Protein AF-A0A0D0DLF1-F1 (afdb_monomer)

Solvent-accessible surface area (backbone atoms only — not comparable to full-atom values): 34710 Å² total; per-residue (Å²): 144,87,89,85,83,92,74,87,79,73,94,69,72,67,70,66,55,48,54,55,50,29,53,51,52,50,50,47,41,53,50,41,43,56,55,48,52,64,47,48,64,56,49,53,54,52,52,54,56,70,69,50,72,93,59,96,64,71,81,65,62,72,73,65,78,79,60,81,87,71,82,76,78,81,78,76,79,68,80,73,78,71,94,74,78,97,72,96,74,80,89,72,84,72,80,67,61,69,47,78,49,75,43,64,40,100,82,74,46,78,69,45,76,49,76,48,78,54,84,85,81,81,78,89,64,88,74,79,79,75,67,89,78,79,94,73,84,89,73,95,64,74,66,59,70,76,82,80,70,55,52,39,77,68,73,74,62,78,87,41,92,85,56,63,59,69,69,58,51,72,80,36,84,45,50,54,82,75,54,94,77,65,73,64,54,59,57,36,49,52,52,26,54,49,48,41,31,77,75,67,69,44,50,74,63,63,54,54,72,41,70,67,63,96,65,59,48,62,57,53,91,100,38,85,7,48,37,44,53,59,69,78,47,86,76,87,81,55,99,83,65,79,77,56,92,85,65,76,65,76,49,59,91,74,59,55,92,68,36,50,62,54,46,48,50,63,51,42,37,39,37,35,87,50,88,92,65,67,33,69,71,35,50,60,59,80,63,73,39,68,78,74,76,64,51,75,59,88,60,57,68,68,67,42,54,70,70,61,85,68,70,85,50,89,60,15,60,85,67,46,67,87,65,96,65,80,77,90,67,54,75,52,57,51,51,43,43,52,54,54,37,33,75,47,50,69,58,39,42,67,60,47,12,69,75,64,75,46,58,23,38,53,44,42,50,51,42,52,72,76,59,58,85,62,91,83,77,83,66,89,70,83,74,81,62,88,73,73,78,86,66,75,54,66,81,42,68,85,79,38,67,91,72,74,63,38,79,65,71,77,66,78,32,76,87,48,66,25,57,32,43,75,66,19,35,62,42,55,87,81,24,67,55,65,92,81,40,88,48,40,76,74,56,36,88,47,49,42,90,84,36,88,62,15,52,83,47,62,90,24,60,27,50,60,61,75,40,64,50,44,48,88,53,12,69,52,22,28,44,70,45,87,83,56,31,16,63,36,39,31,68,93,65,69,60,52,53,56,69,42,81,44,84,45,101,87,37,74,40,81,42,74,72,57,95,81,54,75,73,38,69,40,42,77,43,71,48,85,48,104,54,49,82,44,75,45,73,44,52,44,70,83,128

Structure (mmCIF, N/CA/C/O backbone):
data_AF-A0A0D0DLF1-F1
#
_entry.id   AF-A0A0D0DLF1-F1
#
loop_
_atom_site.group_PDB
_atom_site.id
_atom_site.type_symbol
_atom_site.label_atom_id
_atom_site.label_alt_id
_atom_site.label_comp_id
_atom_site.label_asym_id
_atom_site.label_entity_id
_atom_site.label_seq_id
_atom_site.pdbx_PDB_ins_code
_atom_site.Cartn_x
_atom_site.Cartn_y
_atom_site.Cartn_z
_atom_site.occupancy
_atom_site.B_iso_or_equiv
_atom_site.auth_seq_id
_atom_site.auth_comp_id
_atom_site.auth_asym_id
_atom_site.auth_atom_id
_atom_site.pdbx_PDB_model_num
ATOM 1 N N . MET A 1 1 ? 32.490 11.382 14.554 1.00 34.09 1 MET A N 1
ATOM 2 C CA . MET A 1 1 ? 33.352 12.321 15.303 1.00 34.09 1 MET A CA 1
ATOM 3 C C . MET A 1 1 ? 33.882 13.362 14.338 1.00 34.09 1 MET A C 1
ATOM 5 O O . MET A 1 1 ? 34.805 13.053 13.598 1.00 34.09 1 MET A O 1
ATOM 9 N N . ALA A 1 2 ? 33.219 14.519 14.323 1.00 29.14 2 ALA A N 1
ATOM 10 C CA . ALA A 1 2 ? 33.695 15.870 14.004 1.00 29.14 2 ALA A CA 1
ATOM 11 C C . ALA A 1 2 ? 32.450 16.704 13.645 1.00 29.14 2 ALA A C 1
ATOM 13 O O . ALA A 1 2 ? 32.204 16.995 12.481 1.00 29.14 2 ALA A O 1
ATOM 14 N N . ASP A 1 3 ? 31.637 17.000 14.664 1.00 33.53 3 ASP A N 1
ATOM 15 C CA . ASP A 1 3 ? 30.629 18.062 14.628 1.00 33.53 3 ASP A CA 1
ATOM 16 C C . ASP A 1 3 ? 31.261 19.304 15.253 1.00 33.53 3 ASP A C 1
ATOM 18 O O . ASP A 1 3 ? 31.693 19.244 16.404 1.00 33.53 3 ASP A O 1
ATOM 22 N N . ALA A 1 4 ? 31.328 20.393 14.490 1.00 33.31 4 ALA A N 1
ATOM 23 C CA . ALA A 1 4 ? 31.347 21.777 14.964 1.00 33.31 4 ALA A CA 1
ATOM 24 C C . ALA A 1 4 ? 31.440 22.699 13.739 1.00 33.31 4 ALA A C 1
ATOM 26 O O . ALA A 1 4 ? 32.500 22.785 13.129 1.00 33.31 4 ALA A O 1
ATOM 27 N N . ASP A 1 5 ? 30.346 23.359 13.356 1.00 31.44 5 ASP A N 1
ATOM 28 C CA . ASP A 1 5 ? 30.247 24.812 13.539 1.00 31.44 5 ASP A CA 1
ATOM 29 C C . ASP A 1 5 ? 28.822 25.287 13.212 1.00 31.44 5 ASP A C 1
ATOM 31 O O . ASP A 1 5 ? 28.305 25.100 12.108 1.00 31.44 5 ASP A O 1
ATOM 35 N N . GLY A 1 6 ? 28.165 25.879 14.206 1.00 37.94 6 GLY A N 1
ATOM 36 C CA . GLY A 1 6 ? 26.855 26.495 14.065 1.00 37.94 6 GLY A CA 1
ATOM 37 C C . GLY A 1 6 ? 27.021 27.963 13.699 1.00 37.94 6 GLY A C 1
ATOM 38 O O . GLY A 1 6 ? 27.317 28.781 14.564 1.00 37.94 6 GLY A O 1
ATOM 39 N N . GLN A 1 7 ? 26.771 28.317 12.438 1.00 31.62 7 GLN A N 1
ATOM 40 C CA . GLN A 1 7 ? 26.578 29.711 12.039 1.00 31.62 7 GLN A CA 1
ATOM 41 C C . GLN A 1 7 ? 25.120 29.961 11.653 1.00 31.62 7 GLN A C 1
ATOM 43 O O . GLN A 1 7 ? 24.592 29.405 10.689 1.00 31.62 7 GLN A O 1
ATOM 48 N N . GLN A 1 8 ? 24.482 30.833 12.436 1.00 32.59 8 GLN A N 1
ATOM 49 C CA . GLN A 1 8 ? 23.159 31.403 12.201 1.00 32.59 8 GLN A CA 1
ATOM 50 C C . GLN A 1 8 ? 23.080 32.008 10.787 1.00 32.59 8 GLN A C 1
ATOM 52 O O . GLN A 1 8 ? 23.744 33.001 10.484 1.00 32.59 8 GLN A O 1
ATOM 57 N N . ARG A 1 9 ? 22.259 31.421 9.905 1.00 33.97 9 ARG A N 1
ATOM 58 C CA . ARG A 1 9 ? 21.939 32.002 8.591 1.00 33.97 9 ARG A CA 1
ATOM 59 C C . ARG A 1 9 ? 20.878 33.092 8.760 1.00 33.97 9 ARG A C 1
ATOM 61 O O . ARG A 1 9 ? 19.735 32.804 9.095 1.00 33.97 9 ARG A O 1
ATOM 68 N N . LEU A 1 10 ? 21.262 34.340 8.491 1.00 30.67 10 LEU A N 1
ATOM 69 C CA . LEU A 1 10 ? 20.334 35.450 8.239 1.00 30.67 10 LEU A CA 1
ATOM 70 C C . LEU A 1 10 ? 19.454 35.141 7.007 1.00 30.67 10 LEU A C 1
ATOM 72 O O . LEU A 1 10 ? 19.945 34.491 6.077 1.00 30.67 10 LEU A O 1
ATOM 76 N N . PRO A 1 11 ? 18.195 35.616 6.951 1.00 34.72 11 PRO A N 1
ATOM 77 C CA . PRO A 1 11 ? 17.307 35.362 5.819 1.00 34.72 11 PRO A CA 1
ATOM 78 C C . PRO A 1 11 ? 17.840 36.086 4.574 1.00 34.72 11 PRO A C 1
ATOM 80 O O . PRO A 1 11 ? 17.950 37.311 4.553 1.00 34.72 11 PRO A O 1
ATOM 83 N N . ARG A 1 12 ? 18.228 35.316 3.549 1.00 42.19 12 ARG A N 1
ATOM 84 C CA . ARG A 1 12 ? 18.772 35.818 2.276 1.00 42.19 12 ARG A CA 1
ATOM 85 C C . ARG A 1 12 ? 17.708 35.795 1.177 1.00 42.19 12 ARG A C 1
ATOM 87 O O . ARG A 1 12 ? 16.804 34.966 1.187 1.00 42.19 12 ARG A O 1
ATOM 94 N N . ASN A 1 13 ? 17.830 36.745 0.254 1.00 40.69 13 ASN A N 1
ATOM 95 C CA . ASN A 1 13 ? 16.894 37.038 -0.830 1.00 40.69 13 ASN A CA 1
ATOM 96 C C . ASN A 1 13 ? 16.783 35.841 -1.802 1.00 40.69 13 ASN A C 1
ATOM 98 O O . ASN A 1 13 ? 17.751 35.484 -2.471 1.00 40.69 13 ASN A O 1
ATOM 102 N N . THR A 1 14 ? 15.616 35.199 -1.866 1.00 55.75 14 THR A N 1
ATOM 103 C CA . THR A 1 14 ? 15.424 33.867 -2.475 1.00 55.75 14 THR A CA 1
ATOM 104 C C . THR A 1 14 ? 15.466 33.841 -4.008 1.00 55.75 14 THR A C 1
ATOM 106 O O . THR A 1 14 ? 15.764 32.799 -4.589 1.00 55.75 14 THR A O 1
ATOM 109 N N . SER A 1 15 ? 15.219 34.964 -4.690 1.00 57.56 15 SER A N 1
ATOM 110 C CA . SER A 1 15 ? 15.142 35.009 -6.161 1.00 57.56 15 SER A CA 1
ATOM 111 C C . SER A 1 15 ? 16.509 35.013 -6.856 1.00 57.56 15 SER A C 1
ATOM 113 O O . SER A 1 15 ? 16.689 34.346 -7.872 1.00 57.56 15 SER A O 1
ATOM 115 N N . GLU A 1 16 ? 17.489 35.727 -6.303 1.00 57.16 16 GLU A N 1
ATOM 116 C CA . GLU A 1 16 ? 18.8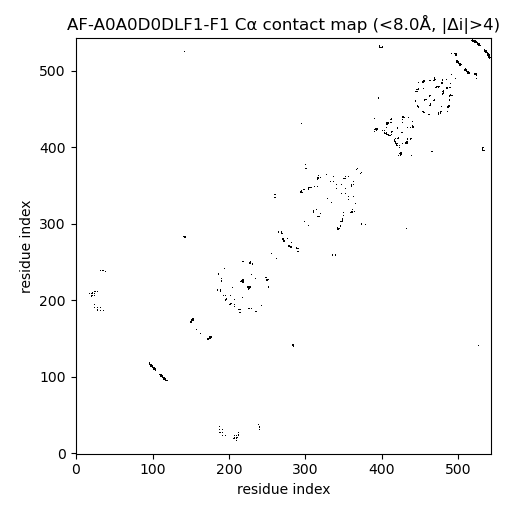28 35.872 -6.888 1.00 57.16 16 GLU A CA 1
ATOM 117 C C . GLU A 1 16 ? 19.677 34.606 -6.678 1.00 57.16 16 GLU A C 1
ATOM 119 O O . GLU A 1 16 ? 20.401 34.174 -7.574 1.00 57.16 16 GLU A O 1
ATOM 124 N N . GLN A 1 17 ? 19.508 33.934 -5.533 1.00 62.22 17 GLN A N 1
ATOM 125 C CA . GLN A 1 17 ? 20.140 32.638 -5.266 1.00 62.22 17 GLN A CA 1
ATOM 126 C C . GLN A 1 17 ? 19.595 31.513 -6.156 1.00 62.22 17 GLN A C 1
ATOM 128 O O . GLN A 1 17 ? 20.380 30.679 -6.599 1.00 62.22 17 GLN A O 1
ATOM 133 N N . GLY A 1 18 ? 18.298 31.510 -6.483 1.00 68.44 18 GLY A N 1
ATOM 134 C CA . GLY A 1 18 ? 17.718 30.514 -7.393 1.00 68.44 18 GLY A CA 1
ATOM 135 C C . GLY A 1 18 ? 18.311 30.565 -8.809 1.00 68.44 18 GLY A C 1
ATOM 136 O O . GLY A 1 18 ? 18.599 29.523 -9.399 1.00 68.44 18 GLY A O 1
ATOM 137 N N . LEU A 1 19 ? 18.567 31.770 -9.330 1.00 68.38 19 LEU A N 1
ATOM 138 C CA . LEU A 1 19 ? 19.205 31.982 -10.638 1.00 68.38 19 LEU A CA 1
ATOM 139 C C . LEU A 1 19 ? 20.658 31.483 -10.661 1.00 68.38 19 LEU A C 1
ATOM 141 O O . LEU A 1 19 ? 21.044 30.756 -11.575 1.00 68.38 19 LEU A O 1
ATOM 145 N N . ILE A 1 20 ? 21.435 31.798 -9.620 1.00 71.50 20 ILE A N 1
ATOM 146 C CA . ILE A 1 20 ? 22.834 31.358 -9.483 1.00 71.50 20 ILE A CA 1
ATOM 147 C C . ILE A 1 20 ? 22.923 29.827 -9.380 1.00 71.50 20 ILE A C 1
ATOM 149 O O . ILE A 1 20 ? 23.792 29.210 -10.002 1.00 71.50 20 ILE A O 1
ATOM 153 N N . THR A 1 21 ? 22.008 29.198 -8.637 1.00 84.88 21 THR A N 1
ATOM 154 C CA . THR A 1 21 ? 21.932 27.735 -8.530 1.00 84.88 21 THR A CA 1
ATOM 155 C C . THR A 1 21 ? 21.612 27.097 -9.882 1.00 84.88 21 THR A C 1
ATOM 157 O O . THR A 1 21 ? 22.290 26.151 -10.279 1.00 84.88 21 THR A O 1
ATOM 160 N N . ALA A 1 22 ? 20.644 27.628 -10.636 1.00 90.19 22 ALA A N 1
ATOM 161 C CA . ALA A 1 22 ? 20.290 27.096 -11.952 1.00 90.19 22 ALA A CA 1
ATOM 162 C C . ALA A 1 22 ? 21.454 27.174 -12.957 1.00 90.19 22 ALA A C 1
ATOM 164 O O . ALA A 1 22 ? 21.707 26.212 -13.686 1.00 90.19 22 ALA A O 1
ATOM 165 N N . ASP A 1 23 ? 22.203 28.277 -12.978 1.00 93.25 23 ASP A N 1
ATOM 166 C CA . ASP A 1 23 ? 23.355 28.428 -13.874 1.00 93.25 23 ASP A CA 1
ATOM 167 C C . ASP A 1 23 ? 24.497 27.471 -13.521 1.00 93.25 23 ASP A C 1
ATOM 169 O O . ASP A 1 23 ? 25.095 26.861 -14.414 1.00 93.25 23 ASP A O 1
ATOM 173 N N . LEU A 1 24 ? 24.750 27.258 -12.227 1.00 94.06 24 LEU A N 1
ATOM 174 C CA . LEU A 1 24 ? 25.720 26.265 -11.775 1.00 94.06 24 LEU A CA 1
ATOM 175 C C . LEU A 1 24 ? 25.303 24.839 -12.168 1.00 94.06 24 LEU A C 1
ATOM 177 O O . LEU A 1 24 ? 26.133 24.072 -12.662 1.00 94.06 24 LEU A O 1
ATOM 181 N N . VAL A 1 25 ? 24.022 24.489 -12.003 1.00 95.12 25 VAL A N 1
ATOM 182 C CA . VAL A 1 25 ? 23.490 23.177 -12.408 1.00 95.12 25 VAL A CA 1
ATOM 183 C C . VAL A 1 25 ? 23.655 22.973 -13.918 1.00 95.12 25 VAL A C 1
ATOM 185 O O . VAL A 1 25 ? 24.142 21.920 -14.336 1.00 95.12 25 VAL A O 1
ATOM 188 N N . ARG A 1 26 ? 23.341 23.984 -14.745 1.00 96.06 26 ARG A N 1
ATOM 189 C CA . ARG A 1 26 ? 23.552 23.933 -16.208 1.00 96.06 26 ARG A CA 1
ATOM 190 C C . ARG A 1 26 ? 25.017 23.713 -16.562 1.00 96.06 26 ARG A C 1
ATOM 192 O O . ARG A 1 26 ? 25.319 22.875 -17.413 1.00 96.06 26 ARG A O 1
ATOM 199 N N . LEU A 1 27 ? 25.919 24.449 -15.912 1.00 96.75 27 LEU A N 1
ATOM 200 C CA . LEU A 1 27 ? 27.353 24.364 -16.166 1.00 96.75 27 LEU A CA 1
ATOM 201 C C . LEU A 1 27 ? 27.871 22.948 -15.896 1.00 96.75 27 LEU A C 1
ATOM 203 O O . LEU A 1 27 ? 28.438 22.328 -16.798 1.00 96.75 27 LEU A O 1
ATOM 207 N N . VAL A 1 28 ? 27.624 22.409 -14.697 1.00 96.25 28 VAL A N 1
ATOM 208 C CA . VAL A 1 28 ? 28.101 21.069 -14.318 1.00 96.25 28 VAL A CA 1
ATOM 209 C C . VAL A 1 28 ? 27.469 19.991 -15.195 1.00 96.25 28 VAL A C 1
ATOM 211 O O . VAL A 1 28 ? 28.183 19.110 -15.674 1.00 96.25 28 VAL A O 1
ATOM 214 N N . LEU A 1 29 ? 26.166 20.079 -15.483 1.00 97.00 29 LEU A N 1
ATOM 215 C CA . LEU A 1 29 ? 25.493 19.128 -16.369 1.00 97.00 29 LEU A CA 1
ATOM 216 C C . LEU A 1 29 ? 26.115 19.127 -17.775 1.00 97.00 29 LEU A C 1
ATOM 218 O O . LEU A 1 29 ? 26.407 18.062 -18.322 1.00 97.00 29 LEU A O 1
ATOM 222 N N . SER A 1 30 ? 26.370 20.310 -18.347 1.00 96.75 30 SER A N 1
ATOM 223 C CA . SER A 1 30 ? 26.990 20.445 -19.674 1.00 96.75 30 SER A CA 1
ATOM 224 C C . SER A 1 30 ? 28.408 19.867 -19.712 1.00 96.75 30 SER A C 1
ATOM 226 O O . SER A 1 30 ? 28.789 19.204 -20.683 1.00 96.75 30 SER A O 1
ATOM 228 N N . GLN A 1 31 ? 29.169 20.058 -18.631 1.00 96.62 31 GLN A N 1
ATOM 229 C CA . GLN A 1 31 ? 30.517 19.534 -18.491 1.00 96.62 31 GLN A CA 1
ATOM 230 C C . GLN A 1 31 ? 30.502 18.004 -18.448 1.00 96.62 31 GLN A C 1
ATOM 232 O O . GLN A 1 31 ? 31.202 17.369 -19.238 1.00 96.62 31 GLN A O 1
ATOM 237 N N . VAL A 1 32 ? 29.688 17.413 -17.566 1.00 96.94 32 VAL A N 1
ATOM 238 C CA . VAL A 1 32 ? 29.578 15.952 -17.424 1.00 96.94 32 VAL A CA 1
ATOM 239 C C . VAL A 1 32 ? 29.123 15.320 -18.733 1.00 96.94 32 VAL A C 1
ATOM 241 O O . VAL A 1 32 ? 29.741 14.360 -19.185 1.00 96.94 32 VAL A O 1
ATOM 244 N N . ARG A 1 33 ? 28.115 15.898 -19.396 1.00 95.88 33 ARG A N 1
ATOM 245 C CA . ARG A 1 33 ? 27.656 15.436 -20.712 1.00 95.88 33 ARG A CA 1
ATOM 246 C C . ARG A 1 33 ? 28.783 15.445 -21.745 1.00 95.88 33 ARG A C 1
ATOM 248 O O . ARG A 1 33 ? 28.970 14.467 -22.458 1.00 95.88 33 ARG A O 1
ATOM 255 N N . SER A 1 34 ? 29.554 16.529 -21.815 1.00 95.25 34 SER A N 1
ATOM 256 C CA . SER A 1 34 ? 30.658 16.659 -22.777 1.00 95.25 34 SER A CA 1
ATOM 257 C C . SER A 1 34 ? 31.806 15.687 -22.491 1.00 95.25 34 SER A C 1
ATOM 259 O O . SER A 1 34 ? 32.483 15.225 -23.407 1.00 95.25 34 SER A O 1
ATOM 261 N N . GLU A 1 35 ? 32.083 15.395 -21.221 1.00 95.38 35 GLU A N 1
ATOM 262 C CA . GLU A 1 35 ? 33.039 14.360 -20.815 1.00 95.38 35 GLU A CA 1
ATOM 263 C C . GLU A 1 35 ? 32.530 12.955 -21.173 1.00 95.38 35 GLU A C 1
ATOM 265 O O . GLU A 1 35 ? 33.281 12.178 -21.761 1.00 95.38 35 GLU A O 1
ATOM 270 N N . PHE A 1 36 ? 31.261 12.659 -20.878 1.00 95.81 36 PHE A N 1
ATOM 271 C CA . PHE A 1 36 ? 30.643 11.361 -21.136 1.00 95.81 36 PHE A CA 1
ATOM 272 C C . PHE A 1 36 ? 30.595 11.046 -22.631 1.00 95.81 36 PHE A C 1
ATOM 274 O O . PHE A 1 36 ? 31.079 9.999 -23.044 1.00 95.81 36 PHE A O 1
ATOM 281 N N . MET A 1 37 ? 30.113 11.977 -23.460 1.00 92.50 37 MET A N 1
ATOM 282 C CA . MET A 1 37 ? 30.000 11.769 -24.911 1.00 92.50 37 MET A CA 1
ATOM 283 C C . MET A 1 37 ? 31.364 11.530 -25.573 1.00 92.50 37 MET A C 1
ATOM 285 O O . MET A 1 37 ? 31.500 10.655 -26.423 1.00 92.50 37 MET A O 1
ATOM 289 N N . ARG A 1 38 ? 32.415 12.238 -25.128 1.00 91.38 38 ARG A N 1
ATOM 290 C CA . ARG A 1 38 ? 33.792 12.003 -25.607 1.00 91.38 38 ARG A CA 1
ATOM 291 C C . ARG A 1 38 ? 34.296 10.596 -25.285 1.00 91.38 38 ARG A C 1
ATOM 293 O O . ARG A 1 38 ? 35.065 10.037 -26.063 1.00 91.38 38 ARG A O 1
ATOM 300 N N . TRP A 1 39 ? 33.905 10.050 -24.138 1.00 93.06 39 TRP A N 1
ATOM 301 C CA . TRP A 1 39 ? 34.245 8.684 -23.751 1.00 93.06 39 TRP A CA 1
ATOM 302 C C . TRP A 1 39 ? 33.400 7.650 -24.513 1.00 93.06 39 TRP A C 1
ATOM 304 O O . TRP A 1 39 ? 33.967 6.705 -25.066 1.00 93.06 39 TRP A O 1
ATOM 314 N N . ASN A 1 40 ? 32.082 7.857 -24.580 1.00 91.50 40 ASN A N 1
ATOM 315 C CA . ASN A 1 40 ? 31.105 6.921 -25.140 1.00 91.50 40 ASN A CA 1
ATOM 316 C C . ASN A 1 40 ? 31.436 6.564 -26.596 1.00 91.50 40 ASN A C 1
ATOM 318 O O . ASN A 1 40 ? 31.610 5.397 -26.938 1.00 91.50 40 ASN A O 1
ATOM 322 N N . ASP A 1 41 ? 31.680 7.581 -27.428 1.00 86.56 41 ASP A N 1
ATOM 323 C CA . ASP A 1 41 ? 32.021 7.424 -28.846 1.00 86.56 41 ASP A CA 1
ATOM 324 C C . ASP A 1 41 ? 33.246 6.533 -29.096 1.00 86.56 41 ASP A C 1
ATOM 326 O O . ASP A 1 41 ? 33.315 5.806 -30.094 1.00 86.56 41 ASP A O 1
ATOM 330 N N . GLY A 1 42 ? 34.259 6.642 -28.235 1.00 87.44 42 GLY A N 1
ATOM 331 C CA . GLY A 1 42 ? 35.481 5.848 -28.330 1.00 87.44 42 GLY A CA 1
ATOM 332 C C . GLY A 1 42 ? 35.272 4.433 -27.804 1.00 87.44 42 GLY A C 1
ATOM 333 O O . GLY A 1 42 ? 35.686 3.464 -28.443 1.00 87.44 42 GLY A O 1
ATOM 334 N N . HIS A 1 43 ? 34.596 4.316 -26.662 1.00 87.62 43 HIS A N 1
ATOM 335 C CA . HIS A 1 43 ? 34.339 3.045 -26.001 1.00 87.62 43 HIS A CA 1
ATOM 336 C C . HIS A 1 43 ? 33.417 2.143 -26.829 1.00 87.62 43 HIS A C 1
ATOM 338 O O . HIS A 1 43 ? 33.775 0.997 -27.099 1.00 87.62 43 HIS A O 1
ATOM 344 N N . CYS A 1 44 ? 32.287 2.663 -27.318 1.00 86.38 44 CYS A N 1
ATOM 345 C CA . CYS A 1 44 ? 31.357 1.915 -28.163 1.00 86.38 44 CYS A CA 1
ATOM 346 C C . CYS A 1 44 ? 32.029 1.412 -29.443 1.00 86.38 44 CYS A C 1
ATOM 348 O O . CYS A 1 44 ? 31.843 0.256 -29.814 1.00 86.38 44 CYS A O 1
ATOM 350 N N . ARG A 1 45 ? 32.868 2.232 -30.095 1.00 86.62 45 ARG A N 1
ATOM 351 C CA . ARG A 1 45 ? 33.627 1.798 -31.280 1.00 86.62 45 ARG A CA 1
ATOM 352 C C . ARG A 1 45 ? 34.566 0.635 -30.973 1.00 86.62 45 ARG A C 1
ATOM 354 O O . ARG A 1 45 ? 34.589 -0.329 -31.730 1.00 86.62 45 ARG A O 1
ATOM 361 N N . GLN A 1 46 ? 35.306 0.704 -29.869 1.00 86.31 46 GLN A N 1
ATOM 362 C CA . GLN A 1 46 ? 36.203 -0.378 -29.451 1.00 86.31 46 GLN A CA 1
ATOM 363 C C . GLN A 1 46 ? 35.435 -1.655 -29.083 1.00 86.31 46 GLN A C 1
ATOM 365 O O . GLN A 1 46 ? 35.858 -2.748 -29.449 1.00 86.31 46 GLN A O 1
ATOM 370 N N . MET A 1 47 ? 34.294 -1.524 -28.402 1.00 84.12 47 MET A N 1
ATOM 371 C CA . MET A 1 47 ? 33.431 -2.652 -28.041 1.00 84.12 47 MET A CA 1
ATOM 372 C C . MET A 1 47 ? 32.795 -3.314 -29.267 1.00 84.12 47 MET A C 1
ATOM 374 O O . MET A 1 47 ? 32.809 -4.532 -29.386 1.00 84.12 47 MET A O 1
ATOM 378 N N . LEU A 1 48 ? 32.289 -2.540 -30.228 1.00 84.56 48 LEU A N 1
ATOM 379 C CA . LEU A 1 48 ? 31.757 -3.101 -31.474 1.00 84.56 48 LEU A CA 1
ATOM 380 C C . LEU A 1 48 ? 32.854 -3.796 -32.291 1.00 84.56 48 LEU A C 1
ATOM 382 O O . LEU A 1 48 ? 32.626 -4.872 -32.837 1.00 84.56 48 LEU A O 1
ATOM 386 N N . GLN A 1 49 ? 34.062 -3.227 -32.325 1.00 85.00 49 GLN A N 1
ATOM 387 C CA . GLN A 1 49 ? 35.220 -3.860 -32.963 1.00 85.00 49 GLN A CA 1
ATOM 388 C C . GLN A 1 49 ? 35.640 -5.163 -32.273 1.00 85.00 49 GLN A C 1
ATOM 390 O O . GLN A 1 49 ? 36.080 -6.079 -32.959 1.00 85.00 49 GLN A O 1
ATOM 395 N N . SER A 1 50 ? 35.505 -5.270 -30.947 1.00 80.25 50 SER A N 1
ATOM 396 C CA . SER A 1 50 ? 35.845 -6.497 -30.215 1.00 80.25 50 SER A CA 1
ATOM 397 C C . SER A 1 50 ? 34.803 -7.608 -30.380 1.00 80.25 50 SER A C 1
ATOM 399 O O . SER A 1 50 ? 35.152 -8.785 -30.294 1.00 80.25 50 SER A O 1
ATOM 401 N N . LEU A 1 51 ? 33.543 -7.243 -30.642 1.00 80.50 51 LEU A N 1
ATOM 402 C CA . LEU A 1 51 ? 32.457 -8.173 -30.967 1.00 80.50 51 LEU A CA 1
ATOM 403 C C . LEU A 1 51 ? 32.470 -8.608 -32.442 1.00 80.50 51 LEU A C 1
ATOM 405 O O . LEU A 1 51 ? 31.963 -9.681 -32.773 1.00 80.50 51 LEU A O 1
ATOM 409 N N . GLY A 1 52 ? 33.058 -7.795 -33.325 1.00 71.81 52 GLY A N 1
ATOM 410 C CA . GLY A 1 52 ? 33.267 -8.125 -34.731 1.00 71.81 52 GLY A CA 1
ATOM 411 C C . GLY A 1 52 ? 34.179 -9.343 -34.890 1.00 71.81 52 GLY A C 1
ATOM 412 O O . GLY A 1 52 ? 35.324 -9.354 -34.442 1.00 71.81 52 GLY A O 1
ATOM 413 N N . SER A 1 53 ? 33.675 -10.394 -35.532 1.00 56.66 53 SER A N 1
ATOM 414 C CA . SER A 1 53 ? 34.433 -11.622 -35.776 1.00 56.66 53 SER A CA 1
ATOM 415 C C . SER A 1 53 ? 35.601 -11.350 -36.731 1.00 56.66 53 SER A C 1
ATOM 417 O O . SER A 1 53 ? 35.401 -10.847 -37.832 1.00 56.66 53 SER A O 1
ATOM 419 N N . THR A 1 54 ? 36.821 -11.752 -36.371 1.00 53.03 54 THR A N 1
ATOM 420 C CA . THR A 1 54 ? 37.996 -11.747 -37.267 1.00 53.03 54 THR A CA 1
ATOM 421 C C . THR A 1 54 ? 37.985 -12.894 -38.289 1.00 53.03 54 THR A C 1
ATOM 423 O O . THR A 1 54 ? 39.030 -13.294 -38.803 1.00 53.03 54 THR A O 1
ATOM 426 N N . SER A 1 55 ? 36.817 -13.458 -38.599 1.00 46.00 55 SER A N 1
ATOM 427 C CA . SER A 1 55 ? 36.660 -14.481 -39.630 1.00 46.00 55 SER A CA 1
ATOM 428 C C . SER A 1 55 ? 36.460 -13.818 -40.988 1.00 46.00 55 SER A C 1
ATOM 430 O O . SER A 1 55 ? 35.602 -12.954 -41.154 1.00 46.00 55 SER A O 1
ATOM 432 N N . SER A 1 56 ? 37.239 -14.247 -41.979 1.00 44.00 56 SER A N 1
ATOM 433 C CA . SER A 1 56 ? 37.183 -13.809 -43.376 1.00 44.00 56 SER A CA 1
ATOM 434 C C . SER A 1 56 ? 35.906 -14.260 -44.112 1.00 44.00 56 SER A C 1
ATOM 436 O O . SER A 1 56 ? 35.981 -14.802 -45.210 1.00 44.00 56 SER A O 1
ATOM 438 N N . GLU A 1 57 ? 34.735 -14.036 -43.523 1.00 45.25 57 GLU A N 1
ATOM 439 C CA . GLU A 1 57 ? 33.411 -14.203 -44.141 1.00 45.25 57 GLU A CA 1
ATOM 440 C C . GLU A 1 57 ? 32.629 -12.873 -44.142 1.00 45.25 57 GLU A C 1
ATOM 442 O O . GLU A 1 57 ? 31.404 -12.822 -44.184 1.00 45.25 57 GLU A O 1
ATOM 447 N N . SER A 1 58 ? 33.359 -11.753 -44.152 1.00 41.03 58 SER A N 1
ATOM 448 C CA . SER A 1 58 ? 32.840 -10.375 -44.117 1.00 41.03 58 SER A CA 1
ATOM 449 C C . SER A 1 58 ? 32.106 -9.921 -45.392 1.00 41.03 58 SER A C 1
ATOM 451 O O . SER A 1 58 ? 31.865 -8.731 -45.553 1.00 41.03 58 SER A O 1
ATOM 453 N N . SER A 1 59 ? 31.746 -10.812 -46.324 1.00 38.25 59 SER A N 1
ATOM 454 C CA . SER A 1 59 ? 30.994 -10.399 -47.526 1.00 38.25 59 SER A CA 1
ATOM 455 C C . SER A 1 59 ? 29.475 -10.544 -47.389 1.00 38.25 59 SER A C 1
ATOM 457 O O . SER A 1 59 ? 28.747 -9.944 -48.175 1.00 38.25 59 SER A O 1
ATOM 459 N N . TYR A 1 60 ? 28.980 -11.286 -46.387 1.00 41.03 60 TYR A N 1
ATOM 460 C CA . TYR A 1 60 ? 27.539 -11.535 -46.239 1.00 41.03 60 TYR A CA 1
ATOM 461 C C . TYR A 1 60 ? 26.859 -10.597 -45.224 1.00 41.03 60 TYR A C 1
ATOM 463 O O . TYR A 1 60 ? 25.760 -10.103 -45.477 1.00 41.03 60 TYR A O 1
ATOM 471 N N . LEU A 1 61 ? 27.528 -10.276 -44.109 1.00 38.94 61 LEU A N 1
ATOM 472 C CA . LEU A 1 61 ? 26.953 -9.485 -43.007 1.00 38.94 61 LEU A CA 1
ATOM 473 C C . LEU A 1 61 ? 26.870 -7.971 -43.279 1.00 38.94 61 LEU A C 1
ATOM 475 O O . LEU A 1 61 ? 25.928 -7.328 -42.814 1.00 38.94 61 LEU A O 1
ATOM 479 N N . ASP A 1 62 ? 27.763 -7.409 -44.101 1.00 35.56 62 ASP A N 1
ATOM 480 C CA . ASP A 1 62 ? 27.732 -5.976 -44.458 1.00 35.56 62 ASP A CA 1
ATOM 481 C C . ASP A 1 62 ? 26.496 -5.587 -45.289 1.00 35.56 62 ASP A C 1
ATOM 483 O O . ASP A 1 62 ? 26.098 -4.422 -45.325 1.00 35.56 62 ASP A O 1
ATOM 487 N N . SER A 1 63 ? 25.834 -6.559 -45.926 1.00 39.00 63 SER A N 1
ATOM 488 C CA . SER A 1 63 ? 24.616 -6.312 -46.707 1.00 39.00 63 SER A CA 1
ATOM 489 C C . SER A 1 63 ? 23.344 -6.172 -45.856 1.00 39.00 63 SER A C 1
ATOM 491 O O . SER A 1 63 ? 22.344 -5.639 -46.342 1.00 39.00 63 SER A O 1
ATOM 493 N N . VAL A 1 64 ? 23.380 -6.605 -44.588 1.00 40.03 64 VAL A N 1
ATOM 494 C CA . VAL A 1 64 ? 22.190 -6.722 -43.724 1.00 40.03 64 VAL A CA 1
ATOM 495 C C . VAL A 1 64 ? 22.052 -5.545 -42.749 1.00 40.03 64 VAL A C 1
ATOM 497 O O . VAL A 1 64 ? 20.936 -5.179 -42.395 1.00 40.03 64 VAL A O 1
ATOM 500 N N . LEU A 1 65 ? 23.151 -4.891 -42.356 1.00 35.91 65 LEU A N 1
ATOM 501 C CA . LEU A 1 65 ? 23.142 -3.912 -41.254 1.00 35.91 65 LEU A CA 1
ATOM 502 C C . LEU A 1 65 ? 22.871 -2.447 -41.657 1.00 35.91 65 LEU A C 1
ATOM 504 O O . LEU A 1 65 ? 22.633 -1.622 -40.780 1.00 35.91 65 LEU A O 1
ATOM 508 N N . PHE A 1 66 ? 22.850 -2.102 -42.953 1.00 33.91 66 PHE A N 1
ATOM 509 C CA . PHE A 1 66 ? 22.714 -0.702 -43.414 1.00 33.91 66 PHE A CA 1
ATOM 510 C C . PHE A 1 66 ? 21.501 -0.395 -44.312 1.00 33.91 66 PHE A C 1
ATOM 512 O O . PHE A 1 66 ? 21.463 0.653 -44.960 1.00 33.91 66 PHE A O 1
ATOM 519 N N . ARG A 1 67 ? 20.464 -1.242 -44.342 1.00 30.38 67 ARG A N 1
ATOM 520 C CA . ARG A 1 67 ? 19.166 -0.858 -44.933 1.00 30.38 67 ARG A CA 1
ATOM 521 C C . ARG A 1 67 ? 18.107 -0.696 -43.849 1.00 30.38 67 ARG A C 1
ATOM 523 O O . ARG A 1 67 ? 17.830 -1.629 -43.107 1.00 30.38 67 ARG A O 1
ATOM 530 N N . SER A 1 68 ? 17.492 0.486 -43.806 1.00 30.30 68 SER A N 1
ATOM 531 C CA . SER A 1 68 ? 16.258 0.762 -43.061 1.00 30.30 68 SER A CA 1
ATOM 532 C C . SER A 1 68 ? 15.201 -0.336 -43.288 1.00 30.30 68 SER A C 1
ATOM 534 O O . SER A 1 68 ? 15.164 -0.941 -44.366 1.00 30.30 68 SER A O 1
ATOM 536 N N . PRO A 1 69 ? 14.341 -0.605 -42.292 1.00 34.44 69 PRO A N 1
ATOM 537 C CA . PRO A 1 69 ? 13.700 -1.897 -42.131 1.00 34.44 69 PRO A CA 1
ATOM 538 C C . PRO A 1 69 ? 12.583 -2.078 -43.156 1.00 34.44 69 PRO A C 1
ATOM 540 O O . PRO A 1 69 ? 11.516 -1.476 -43.073 1.00 34.44 69 PRO A O 1
ATOM 543 N N . LYS A 1 70 ? 12.801 -2.977 -44.112 1.00 28.91 70 LYS A N 1
ATOM 544 C CA . LYS A 1 70 ? 11.729 -3.885 -44.510 1.00 28.91 70 LYS A CA 1
ATOM 545 C C . LYS A 1 70 ? 11.994 -5.170 -43.747 1.00 28.91 70 LYS A C 1
ATOM 547 O O . LYS A 1 70 ? 13.036 -5.780 -43.963 1.00 28.91 70 LYS A O 1
ATOM 552 N N . MET A 1 71 ? 11.086 -5.484 -42.821 1.00 28.36 71 MET A N 1
ATOM 553 C CA . MET A 1 71 ? 11.032 -6.724 -42.042 1.00 28.36 71 MET A CA 1
ATOM 554 C C . MET A 1 71 ? 11.606 -7.897 -42.848 1.00 28.36 71 MET A C 1
ATOM 556 O O . MET A 1 71 ? 11.037 -8.235 -43.892 1.00 28.36 71 MET A O 1
ATOM 560 N N . PRO A 1 72 ? 12.719 -8.513 -42.421 1.00 28.38 72 PRO A N 1
ATOM 561 C CA . PRO A 1 72 ? 13.092 -9.797 -42.963 1.00 28.38 72 PRO A CA 1
ATOM 562 C C . PRO A 1 72 ? 12.092 -10.804 -42.404 1.00 28.38 72 PRO A C 1
ATOM 564 O O . PRO A 1 72 ? 12.043 -11.038 -41.199 1.00 28.38 72 PRO A O 1
ATOM 567 N N . SER A 1 73 ? 11.279 -11.389 -43.284 1.00 26.88 73 SER A N 1
ATOM 568 C CA . SER A 1 73 ? 10.633 -12.661 -42.991 1.00 26.88 73 SER A CA 1
ATOM 569 C C . SER A 1 73 ? 11.720 -13.600 -42.484 1.00 26.88 73 SER A C 1
ATOM 571 O O . SER A 1 73 ? 12.680 -13.880 -43.206 1.00 26.88 73 SER A O 1
ATOM 573 N N . ILE A 1 74 ? 11.598 -14.026 -41.230 1.00 26.36 74 ILE A N 1
ATOM 574 C CA . ILE A 1 74 ? 12.430 -15.077 -40.666 1.00 26.36 74 ILE A CA 1
ATOM 575 C C . ILE A 1 74 ? 12.183 -16.301 -41.546 1.00 26.36 74 ILE A C 1
ATOM 577 O O . ILE A 1 74 ? 11.145 -16.953 -41.467 1.00 26.36 74 ILE A O 1
ATOM 581 N N . VAL A 1 75 ? 13.123 -16.582 -42.445 1.00 23.64 75 VAL A N 1
ATOM 582 C CA . VAL A 1 75 ? 13.203 -17.879 -43.100 1.00 23.64 75 VAL A CA 1
ATOM 583 C C . VAL A 1 75 ? 13.725 -18.818 -42.024 1.00 23.64 75 VAL A C 1
ATOM 585 O O . VAL A 1 75 ? 14.927 -19.001 -41.859 1.00 23.64 75 VAL A O 1
ATOM 588 N N . THR A 1 76 ? 12.809 -19.388 -41.248 1.00 26.52 76 THR A N 1
ATOM 589 C CA . THR A 1 76 ? 13.051 -20.635 -40.533 1.00 26.52 76 THR A CA 1
ATOM 590 C C . THR A 1 76 ? 13.215 -21.724 -41.588 1.00 26.52 76 THR A C 1
ATOM 592 O O . THR A 1 76 ? 12.309 -22.504 -41.860 1.00 26.52 76 THR A O 1
ATOM 595 N N . SER A 1 77 ? 14.394 -21.801 -42.205 1.00 26.91 77 SER A N 1
ATOM 596 C CA . SER A 1 77 ? 14.840 -23.032 -42.853 1.00 26.91 77 SER A CA 1
ATOM 597 C C . SER A 1 77 ? 15.223 -24.020 -41.750 1.00 26.91 77 SER A C 1
ATOM 599 O O . SER A 1 77 ? 16.392 -24.314 -41.515 1.00 26.91 77 SER A O 1
ATOM 601 N N . PHE A 1 78 ? 14.215 -24.492 -41.019 1.00 27.91 78 PHE A N 1
ATOM 602 C CA . PHE A 1 78 ? 14.254 -25.845 -40.501 1.00 27.91 78 PHE A CA 1
ATOM 603 C C . PHE A 1 78 ? 13.965 -26.721 -41.712 1.00 27.91 78 PHE A C 1
ATOM 605 O O . PHE A 1 78 ? 12.814 -26.834 -42.136 1.00 27.91 78 PHE A O 1
ATOM 612 N N . ASP A 1 79 ? 15.015 -27.284 -42.306 1.00 26.09 79 ASP A N 1
ATOM 613 C CA . ASP A 1 79 ? 14.869 -28.360 -43.277 1.00 26.09 79 ASP A CA 1
ATOM 614 C C . ASP A 1 79 ? 14.192 -29.538 -42.567 1.00 26.09 79 ASP A C 1
ATOM 616 O O . ASP A 1 79 ? 14.820 -30.399 -41.949 1.00 26.09 79 ASP A O 1
ATOM 620 N N . LEU A 1 80 ? 12.861 -29.544 -42.624 1.00 28.17 80 LEU A N 1
ATOM 621 C CA . LEU A 1 80 ? 12.040 -30.711 -42.382 1.00 28.17 80 LEU A CA 1
ATOM 622 C C . LEU A 1 80 ? 12.400 -31.716 -43.473 1.00 28.17 80 LEU A C 1
ATOM 624 O O . LEU A 1 80 ? 11.871 -31.673 -44.586 1.00 28.17 80 LEU A O 1
ATOM 628 N N . LEU A 1 81 ? 13.315 -32.628 -43.148 1.00 29.98 81 LEU A N 1
ATOM 629 C CA . LEU A 1 81 ? 13.468 -33.882 -43.871 1.00 29.98 81 LEU A CA 1
ATOM 630 C C . LEU A 1 81 ? 12.087 -34.544 -43.928 1.00 29.98 81 LEU A C 1
ATOM 632 O O . LEU A 1 81 ? 11.580 -35.074 -42.940 1.00 29.98 81 LEU A O 1
ATOM 636 N N . SER A 1 82 ? 11.452 -34.453 -45.094 1.00 31.34 82 SER A N 1
ATOM 637 C CA . SER A 1 82 ? 10.198 -35.141 -45.374 1.00 31.34 82 SER A CA 1
ATOM 638 C C . SER A 1 82 ? 10.408 -36.654 -45.229 1.00 31.34 82 SER A C 1
ATOM 640 O O . SER A 1 82 ? 11.437 -37.166 -45.679 1.00 31.34 82 SER A O 1
ATOM 642 N N . PRO A 1 83 ? 9.456 -37.402 -44.646 1.00 34.56 83 PRO A N 1
ATOM 643 C CA . PRO A 1 83 ? 9.568 -38.847 -44.516 1.00 34.56 83 PRO A CA 1
ATOM 644 C C . PRO A 1 83 ? 9.298 -39.499 -45.877 1.00 34.56 83 PRO A C 1
ATOM 646 O O . PRO A 1 83 ? 8.163 -39.810 -46.233 1.00 34.56 83 PRO A O 1
ATOM 649 N N . GLY A 1 84 ? 10.354 -39.678 -46.666 1.00 30.69 84 GLY A N 1
ATOM 650 C CA . GLY A 1 84 ? 10.318 -40.388 -47.938 1.00 30.69 84 GLY A CA 1
ATOM 651 C C . GLY A 1 84 ? 10.922 -41.786 -47.829 1.00 30.69 84 GLY A C 1
ATOM 652 O O . GLY A 1 84 ? 12.128 -41.917 -47.959 1.00 30.69 84 GLY A O 1
ATOM 653 N N . GLY A 1 85 ? 10.066 -42.802 -47.667 1.00 30.97 85 GLY A N 1
ATOM 654 C CA . GLY A 1 85 ? 10.236 -44.165 -48.207 1.00 30.97 85 GLY A CA 1
ATOM 655 C C . GLY A 1 85 ? 11.359 -45.073 -47.654 1.00 30.97 85 GLY A C 1
ATOM 656 O O . GLY A 1 85 ? 12.413 -44.610 -47.235 1.00 30.97 85 GLY A O 1
ATOM 657 N N . PRO A 1 86 ? 11.163 -46.408 -47.658 1.00 39.16 86 PRO A N 1
ATOM 658 C CA . PRO A 1 86 ? 12.072 -47.350 -47.018 1.00 39.16 86 PRO A CA 1
ATOM 659 C C . PRO A 1 86 ? 13.286 -47.620 -47.914 1.00 39.16 86 PRO A C 1
ATOM 661 O O . PRO A 1 86 ? 13.192 -48.305 -48.930 1.00 39.16 86 PRO A O 1
ATOM 664 N N . GLY A 1 87 ? 14.440 -47.101 -47.510 1.00 31.34 87 GLY A N 1
ATOM 665 C CA . GLY A 1 87 ? 15.732 -47.396 -48.117 1.00 31.34 87 GLY A CA 1
ATOM 666 C C . GLY A 1 87 ? 16.794 -47.460 -47.032 1.00 31.34 87 GLY A C 1
ATOM 667 O O . GLY A 1 87 ? 17.401 -46.454 -46.689 1.00 31.34 87 GLY A O 1
ATOM 668 N N . VAL A 1 88 ? 16.982 -48.645 -46.453 1.00 42.94 88 VAL A N 1
ATOM 669 C CA . VAL A 1 88 ? 18.093 -48.931 -45.541 1.00 42.94 88 VAL A CA 1
ATOM 670 C C . VAL A 1 88 ? 19.393 -48.804 -46.335 1.00 42.94 88 VAL A C 1
ATOM 672 O O . VAL A 1 88 ? 19.639 -49.595 -47.240 1.00 42.94 88 VAL A O 1
ATOM 675 N N . SER A 1 89 ? 20.214 -47.810 -46.003 1.00 35.75 89 SER A N 1
ATOM 676 C CA . SER A 1 89 ? 21.573 -47.652 -46.521 1.00 35.75 89 SER A CA 1
ATOM 677 C C . SER A 1 89 ? 22.455 -47.046 -45.430 1.00 35.75 89 SER A C 1
ATOM 679 O O . SER A 1 89 ? 22.356 -45.862 -45.132 1.00 35.75 89 SER A O 1
ATOM 681 N N . GLU A 1 90 ? 23.251 -47.930 -44.830 1.00 38.44 90 GLU A N 1
ATOM 682 C CA . GLU A 1 90 ? 24.512 -47.757 -44.096 1.00 38.44 90 GLU A CA 1
ATOM 683 C C . GLU A 1 90 ? 24.836 -46.395 -43.453 1.00 38.44 90 GLU A C 1
ATOM 685 O O . GLU A 1 90 ? 25.030 -45.369 -44.101 1.00 38.44 90 GLU A O 1
ATOM 690 N N . ALA A 1 91 ? 25.001 -46.451 -42.128 1.00 41.75 91 ALA A N 1
ATOM 691 C CA . ALA A 1 91 ? 25.450 -45.377 -41.258 1.00 41.75 91 ALA A CA 1
ATOM 692 C C . ALA A 1 91 ? 26.813 -44.803 -41.690 1.00 41.75 91 ALA A C 1
ATOM 694 O O . ALA A 1 91 ? 27.870 -45.342 -41.361 1.00 41.75 91 ALA A O 1
ATOM 695 N N . ALA A 1 92 ? 26.790 -43.650 -42.357 1.00 41.97 92 ALA A N 1
ATOM 696 C CA . ALA A 1 92 ? 27.921 -42.737 -42.360 1.00 41.97 92 ALA A CA 1
ATOM 697 C C . ALA A 1 92 ? 28.044 -42.134 -40.953 1.00 41.97 92 ALA A C 1
ATOM 699 O O . ALA A 1 92 ? 27.128 -41.465 -40.474 1.00 41.97 92 ALA A O 1
ATOM 700 N N . SER A 1 93 ? 29.163 -42.388 -40.274 1.00 49.81 93 SER A N 1
ATOM 701 C CA . SER A 1 93 ? 29.478 -41.829 -38.959 1.00 49.81 93 SER A CA 1
ATOM 702 C C . SER A 1 93 ? 29.543 -40.301 -39.035 1.00 49.81 93 SER A C 1
ATOM 704 O O . SER A 1 93 ? 30.579 -39.729 -39.383 1.00 49.81 93 SER A O 1
ATOM 706 N N . THR A 1 94 ? 28.435 -39.625 -38.744 1.00 55.41 94 THR A N 1
ATOM 707 C CA . THR A 1 94 ? 28.405 -38.167 -38.630 1.00 55.41 94 THR A CA 1
ATOM 708 C C . THR A 1 94 ? 29.266 -37.780 -37.421 1.00 55.41 94 THR A C 1
ATOM 710 O O . THR A 1 94 ? 29.047 -38.323 -36.334 1.00 55.41 94 THR A O 1
ATOM 713 N N . PRO A 1 95 ? 30.285 -36.914 -37.566 1.00 58.97 95 PRO A N 1
ATOM 714 C CA . PRO A 1 95 ? 31.132 -36.535 -36.442 1.00 58.97 95 PRO A CA 1
ATOM 715 C C . PRO A 1 95 ? 30.284 -35.846 -35.367 1.00 58.97 95 PRO A C 1
ATOM 717 O O . PRO A 1 95 ? 29.567 -34.891 -35.660 1.00 58.97 95 PRO A O 1
ATOM 720 N N . LEU A 1 96 ? 30.360 -36.344 -34.128 1.00 59.44 96 LEU A N 1
ATOM 721 C CA . LEU A 1 96 ? 29.639 -35.770 -32.990 1.00 59.44 96 LEU A CA 1
ATOM 722 C C . LEU A 1 96 ? 29.975 -34.272 -32.856 1.00 59.44 96 LEU A C 1
ATOM 724 O O . LEU A 1 96 ? 31.162 -33.917 -32.904 1.00 59.44 96 LEU A O 1
ATOM 728 N N . PRO A 1 97 ? 28.975 -33.391 -32.670 1.00 70.44 97 PRO A N 1
ATOM 729 C CA . PRO A 1 97 ? 29.219 -31.963 -32.540 1.00 70.44 97 PRO A CA 1
ATOM 730 C C . PRO A 1 97 ? 30.106 -31.685 -31.318 1.00 70.44 97 PRO A C 1
ATOM 732 O O . PRO A 1 97 ? 29.880 -32.196 -30.218 1.00 70.44 97 PRO A O 1
ATOM 735 N N . ARG A 1 98 ? 31.156 -30.884 -31.523 1.00 71.19 98 ARG A N 1
ATOM 736 C CA . ARG A 1 98 ? 32.064 -30.426 -30.462 1.00 71.19 98 ARG A CA 1
ATOM 737 C C . ARG A 1 98 ? 31.692 -29.001 -30.084 1.00 71.19 98 ARG A C 1
ATOM 739 O O . ARG A 1 98 ? 31.585 -28.151 -30.962 1.00 71.19 98 ARG A O 1
ATOM 746 N N . VAL A 1 99 ? 31.560 -28.730 -28.790 1.00 77.44 99 VAL A N 1
ATOM 747 C CA . VAL A 1 99 ? 31.326 -27.372 -28.275 1.00 77.44 99 VAL A CA 1
ATOM 748 C C . VAL A 1 99 ? 32.601 -26.865 -27.615 1.00 77.44 99 VAL A C 1
ATOM 750 O O . VAL A 1 99 ? 33.240 -27.601 -26.859 1.00 77.44 99 VAL A O 1
ATOM 753 N N . SER A 1 100 ? 32.976 -25.616 -27.908 1.00 77.31 100 SER A N 1
ATOM 754 C CA . SER A 1 100 ? 34.046 -24.911 -27.194 1.00 77.31 100 SER A CA 1
ATOM 755 C C . SER A 1 100 ? 33.454 -24.073 -26.060 1.00 77.31 100 SER A C 1
ATOM 757 O O . SER A 1 100 ? 32.568 -23.251 -26.280 1.00 77.31 100 SER A O 1
ATOM 759 N N . LEU A 1 101 ? 33.949 -24.289 -24.845 1.00 75.94 101 LEU A N 1
ATOM 760 C CA . LEU A 1 101 ? 33.641 -23.534 -23.636 1.00 75.94 101 LEU A CA 1
ATOM 761 C C . LEU A 1 101 ? 34.796 -22.571 -23.360 1.00 75.94 101 LEU A C 1
ATOM 763 O O . LEU A 1 101 ? 35.920 -23.011 -23.106 1.00 75.94 101 LEU A O 1
ATOM 767 N N . LYS A 1 102 ? 34.511 -21.267 -23.373 1.00 85.50 102 LYS A N 1
ATOM 768 C CA . LYS A 1 102 ? 35.460 -20.203 -23.018 1.00 85.50 102 LYS A CA 1
ATOM 769 C C . LYS A 1 102 ? 35.075 -19.595 -21.672 1.00 85.50 102 LYS A C 1
ATOM 771 O O . LYS A 1 102 ? 33.962 -19.106 -21.511 1.00 85.50 102 LYS A O 1
ATOM 776 N N . MET A 1 103 ? 35.996 -19.604 -20.713 1.00 72.38 103 MET A N 1
ATOM 777 C CA . MET A 1 103 ? 35.863 -18.887 -19.444 1.00 72.38 103 MET A CA 1
ATOM 778 C C . MET A 1 103 ? 36.646 -17.580 -19.509 1.00 72.38 103 MET A C 1
ATOM 780 O O . MET A 1 103 ? 37.805 -17.582 -19.924 1.00 72.38 103 MET A O 1
ATOM 784 N N . TYR A 1 104 ? 36.044 -16.487 -19.048 1.00 78.19 104 TYR A N 1
ATOM 785 C CA . TYR A 1 104 ? 36.640 -15.152 -19.070 1.00 78.19 104 TYR A CA 1
ATOM 786 C C . TYR A 1 104 ? 37.076 -14.714 -17.664 1.00 78.19 104 TYR A C 1
ATOM 788 O O . TYR A 1 104 ? 36.390 -14.978 -16.678 1.00 78.19 104 TYR A O 1
ATOM 796 N N . ALA A 1 105 ? 38.233 -14.058 -17.566 1.00 73.94 105 ALA A N 1
ATOM 797 C CA . ALA A 1 105 ? 38.699 -13.385 -16.358 1.00 73.94 105 ALA A CA 1
ATOM 798 C C . ALA A 1 105 ? 37.884 -12.096 -16.102 1.00 73.94 105 ALA A C 1
ATOM 800 O O . ALA A 1 105 ? 37.280 -11.567 -17.037 1.00 73.94 105 ALA A O 1
ATOM 801 N N . PRO A 1 106 ? 37.932 -11.509 -14.888 1.00 57.88 106 PRO A N 1
ATOM 802 C CA . PRO A 1 106 ? 37.210 -10.272 -14.552 1.00 57.88 106 PRO A CA 1
ATOM 803 C C . PRO A 1 106 ? 37.518 -9.057 -15.450 1.00 57.88 106 PRO A C 1
ATOM 805 O O . PRO A 1 106 ? 36.764 -8.092 -15.447 1.00 57.88 106 PRO A O 1
ATOM 808 N N . GLY A 1 107 ? 38.617 -9.092 -16.213 1.00 64.06 107 GLY A N 1
ATOM 809 C CA . GLY A 1 107 ? 38.986 -8.075 -17.206 1.00 64.06 107 GLY A CA 1
ATOM 810 C C . GLY A 1 107 ? 38.547 -8.383 -18.644 1.00 64.06 107 GLY A C 1
ATOM 811 O O . GLY A 1 107 ? 39.040 -7.740 -19.563 1.00 64.06 107 GLY A O 1
ATOM 812 N N . GLY A 1 108 ? 37.693 -9.390 -18.863 1.00 60.72 108 GLY A N 1
ATOM 813 C CA . GLY A 1 108 ? 37.159 -9.741 -20.186 1.00 60.72 108 GLY A CA 1
ATOM 814 C C . GLY A 1 108 ? 38.112 -10.531 -21.093 1.00 60.72 108 GLY A C 1
ATOM 815 O O . GLY A 1 108 ? 37.781 -10.797 -22.245 1.00 60.72 108 GLY A O 1
ATOM 816 N N . THR A 1 109 ? 39.282 -10.945 -20.603 1.00 72.25 109 THR A N 1
ATOM 817 C CA . THR A 1 109 ? 40.208 -11.819 -21.341 1.00 72.25 109 THR A CA 1
ATOM 818 C C . THR A 1 109 ? 39.857 -13.293 -21.131 1.00 72.25 109 THR A C 1
ATOM 820 O O . THR A 1 109 ? 39.451 -13.684 -20.039 1.00 72.25 109 THR A O 1
ATOM 823 N N . VAL A 1 110 ? 40.003 -14.137 -22.159 1.00 73.75 110 VAL A N 1
ATOM 824 C CA . VAL A 1 110 ? 39.756 -15.587 -22.034 1.00 73.75 110 VAL A CA 1
ATOM 825 C C . VAL A 1 110 ? 40.809 -16.191 -21.102 1.00 73.75 110 VAL A C 1
ATOM 827 O O . VAL A 1 110 ? 41.990 -16.240 -21.433 1.00 73.75 110 VAL A O 1
ATOM 830 N N . ALA A 1 111 ? 40.382 -16.644 -19.927 1.00 76.38 111 ALA A N 1
ATOM 831 C CA . ALA A 1 111 ? 41.230 -17.281 -18.927 1.00 76.38 111 ALA A CA 1
ATOM 832 C C . ALA A 1 111 ? 41.468 -18.768 -19.228 1.00 76.38 111 ALA A C 1
ATOM 834 O O . ALA A 1 111 ? 42.524 -19.308 -18.901 1.00 76.38 111 ALA A O 1
ATOM 835 N N . ARG A 1 112 ? 40.479 -19.449 -19.822 1.00 78.94 112 ARG A N 1
ATOM 836 C CA . ARG A 1 112 ? 40.547 -20.881 -20.142 1.00 78.94 112 ARG A CA 1
ATOM 837 C C . ARG A 1 112 ? 39.607 -21.219 -21.292 1.00 78.94 112 ARG A C 1
ATOM 839 O O . ARG A 1 112 ? 38.457 -20.797 -21.278 1.00 78.94 112 ARG A O 1
ATOM 846 N N . GLU A 1 113 ? 40.073 -22.028 -22.235 1.00 83.00 113 GLU A N 1
ATOM 847 C CA . GLU A 1 113 ? 39.246 -22.611 -23.293 1.00 83.00 113 GLU A CA 1
ATOM 848 C C . GLU A 1 113 ? 39.321 -24.141 -23.213 1.00 83.00 113 GLU A C 1
ATOM 850 O O . GLU A 1 113 ? 40.385 -24.713 -22.963 1.00 83.00 113 GLU A O 1
ATOM 855 N N . SER A 1 114 ? 38.185 -24.815 -23.368 1.00 82.75 114 SER A N 1
ATOM 856 C CA . SER A 1 114 ? 38.093 -26.278 -23.350 1.00 82.75 114 SER A CA 1
ATOM 857 C C . SER A 1 114 ? 37.045 -26.749 -24.346 1.00 82.75 114 SER A C 1
ATOM 859 O O . SER A 1 114 ? 36.007 -26.112 -24.470 1.00 82.75 114 SER A O 1
ATOM 861 N N . SER A 1 115 ? 37.285 -27.870 -25.029 1.00 79.44 115 SER A N 1
ATOM 862 C CA . SER A 1 115 ? 36.284 -28.474 -25.918 1.00 79.44 115 SER A CA 1
ATOM 863 C C . SER A 1 115 ? 35.743 -29.762 -25.316 1.00 79.44 115 SER A C 1
ATOM 865 O O . SER A 1 115 ? 36.516 -30.555 -24.776 1.00 79.44 115 SER A O 1
ATOM 867 N N . THR A 1 116 ? 34.436 -29.981 -25.434 1.00 79.88 116 THR A N 1
ATOM 868 C CA . THR A 1 116 ? 33.790 -31.240 -25.044 1.00 79.88 116 THR A CA 1
ATOM 869 C C . THR A 1 116 ? 32.978 -31.806 -26.203 1.00 79.88 116 THR A C 1
ATOM 871 O O . THR A 1 116 ? 32.466 -31.058 -27.041 1.00 79.88 116 THR A O 1
ATOM 874 N N . GLN A 1 117 ? 32.899 -33.133 -26.278 1.00 81.62 117 GLN A N 1
ATOM 875 C CA . GLN A 1 117 ? 32.014 -33.824 -27.214 1.00 81.62 117 GLN A CA 1
ATOM 876 C C . GLN A 1 117 ? 30.604 -33.862 -26.630 1.00 81.62 117 GLN A C 1
ATOM 878 O O . GLN A 1 117 ? 30.443 -34.103 -25.433 1.00 81.62 117 GLN A O 1
ATOM 883 N N . LEU A 1 118 ? 29.601 -33.604 -27.466 1.00 75.06 118 LEU A N 1
ATOM 884 C CA . LEU A 1 118 ? 28.206 -33.778 -27.088 1.00 75.06 118 LEU A CA 1
ATOM 885 C C . LEU A 1 118 ? 27.761 -35.208 -27.392 1.00 75.06 118 LEU A C 1
ATOM 887 O O . LEU A 1 118 ? 27.971 -35.713 -28.495 1.00 75.06 118 LEU A O 1
ATOM 891 N N . GLU A 1 119 ? 27.117 -35.839 -26.418 1.00 78.00 119 GLU A N 1
ATOM 892 C CA . GLU A 1 119 ? 26.353 -37.063 -26.626 1.00 78.00 119 GLU A CA 1
ATOM 893 C C . GLU A 1 119 ? 24.966 -36.686 -27.161 1.00 78.00 119 GLU A C 1
ATOM 895 O O . GLU A 1 119 ? 24.252 -35.889 -26.550 1.00 78.00 119 GLU A O 1
ATOM 900 N N . VAL A 1 120 ? 24.588 -37.226 -28.322 1.00 74.31 120 VAL A N 1
ATOM 901 C CA . VAL A 1 120 ? 23.261 -37.003 -28.911 1.00 74.31 120 VAL A CA 1
ATOM 902 C C . VAL A 1 120 ? 22.363 -38.175 -28.530 1.00 74.31 120 VAL A C 1
ATOM 904 O O . VAL A 1 120 ? 22.553 -39.290 -29.013 1.00 74.31 120 VAL A O 1
ATOM 907 N N . ILE A 1 121 ? 21.381 -37.919 -27.665 1.00 76.12 121 ILE A N 1
ATOM 908 C CA . ILE A 1 121 ? 20.380 -38.908 -27.252 1.00 76.12 121 ILE A CA 1
ATOM 909 C C . ILE A 1 121 ? 19.157 -38.766 -28.160 1.00 76.12 121 ILE A C 1
ATOM 911 O O . ILE A 1 121 ? 18.470 -37.745 -28.140 1.00 76.12 121 ILE A O 1
ATOM 915 N N . TYR A 1 122 ? 18.864 -39.803 -28.940 1.00 73.12 122 TYR A N 1
ATOM 916 C CA . TYR A 1 122 ? 17.660 -39.861 -29.766 1.00 73.12 122 TYR A CA 1
ATOM 917 C C . TYR A 1 122 ? 16.495 -40.408 -28.936 1.00 73.12 122 TYR A C 1
ATOM 919 O O . TYR A 1 122 ? 16.492 -41.573 -28.540 1.00 73.12 122 TYR A O 1
ATOM 927 N N . LEU A 1 123 ? 15.500 -39.563 -28.659 1.00 73.88 123 LEU A N 1
ATOM 928 C CA . LEU A 1 123 ? 14.273 -39.971 -27.974 1.00 73.88 123 LEU A CA 1
ATOM 929 C C . LEU A 1 123 ? 13.422 -40.832 -28.922 1.00 73.88 123 LEU A C 1
ATOM 931 O O . LEU A 1 123 ? 13.002 -40.373 -29.980 1.00 73.88 123 LEU A O 1
ATOM 935 N N . THR A 1 124 ? 13.174 -42.090 -28.550 1.00 68.81 124 THR A N 1
ATOM 936 C CA . THR A 1 124 ? 12.471 -43.087 -29.382 1.00 68.81 124 THR A CA 1
ATOM 937 C C . THR A 1 124 ? 10.946 -43.038 -29.279 1.00 68.81 124 THR A C 1
ATOM 939 O O . THR A 1 124 ? 10.270 -43.718 -30.047 1.00 68.81 124 THR A O 1
ATOM 942 N N . SER A 1 125 ? 10.387 -42.264 -28.343 1.00 74.19 125 SER A N 1
ATOM 943 C CA . SER A 1 125 ? 8.939 -42.091 -28.193 1.00 74.19 125 SER A CA 1
ATOM 944 C C . SER A 1 125 ? 8.550 -40.657 -28.541 1.00 74.19 125 SER A C 1
ATOM 946 O O . SER A 1 125 ? 9.162 -39.739 -27.986 1.00 74.19 125 SER A O 1
ATOM 948 N N . PRO A 1 126 ? 7.530 -40.433 -29.391 1.00 74.38 126 PRO A N 1
ATOM 949 C CA . PRO A 1 126 ? 6.952 -39.107 -29.537 1.00 74.38 126 PRO A CA 1
ATOM 950 C C . PRO A 1 126 ? 6.414 -38.688 -28.166 1.00 74.38 126 PRO A C 1
ATOM 952 O O . PRO A 1 126 ? 5.598 -39.390 -27.569 1.00 74.38 126 PRO A O 1
ATOM 955 N N . MET A 1 127 ? 6.942 -37.594 -27.622 1.00 77.00 127 MET A N 1
ATOM 956 C CA . MET A 1 127 ? 6.334 -36.955 -26.464 1.00 77.00 127 MET A CA 1
ATOM 957 C C . MET A 1 127 ? 5.208 -36.072 -26.974 1.00 77.00 127 MET A C 1
ATOM 959 O O . MET A 1 127 ? 5.437 -35.215 -27.829 1.00 77.00 127 MET A O 1
ATOM 963 N N . ASP A 1 128 ? 4.003 -36.268 -26.449 1.00 79.50 128 ASP A N 1
ATOM 964 C CA . ASP A 1 128 ? 2.915 -35.344 -26.733 1.00 79.50 128 ASP A CA 1
ATOM 965 C C . ASP A 1 128 ? 3.277 -33.968 -26.165 1.00 79.50 128 ASP A C 1
ATOM 967 O O . ASP A 1 128 ? 3.611 -33.873 -24.975 1.00 79.50 128 ASP A O 1
ATOM 971 N N . PRO A 1 129 ? 3.197 -32.890 -26.964 1.00 81.62 129 PRO A N 1
ATOM 972 C CA . PRO A 1 129 ? 3.448 -31.560 -26.449 1.00 81.62 129 PRO A CA 1
ATOM 973 C C . PRO A 1 129 ? 2.456 -31.249 -25.324 1.00 81.62 129 PRO A C 1
ATOM 975 O O . PRO A 1 129 ? 1.272 -31.616 -25.354 1.00 81.62 129 PRO A O 1
ATOM 978 N N . HIS A 1 130 ? 2.953 -30.579 -24.289 1.00 84.94 130 HIS A N 1
ATOM 979 C CA . HIS A 1 130 ? 2.084 -30.025 -23.265 1.00 84.94 130 HIS A CA 1
ATOM 980 C C . HIS A 1 130 ? 1.171 -28.958 -23.904 1.00 84.94 130 HIS A C 1
ATOM 982 O O . HIS A 1 130 ? 1.634 -28.235 -24.789 1.00 84.94 130 HIS A O 1
ATOM 988 N N . PRO A 1 131 ? -0.109 -28.840 -23.495 1.00 87.06 131 PRO A N 1
ATOM 989 C CA . PRO A 1 131 ? -0.959 -27.742 -23.940 1.00 87.06 131 PRO A CA 1
ATOM 990 C C . PRO A 1 131 ? -0.280 -26.381 -23.714 1.00 87.06 131 PRO A C 1
ATOM 992 O O . PRO A 1 131 ? 0.423 -26.232 -22.707 1.00 87.06 131 PRO A O 1
ATOM 995 N N . PRO A 1 132 ? -0.484 -25.395 -24.606 1.00 84.25 132 PRO A N 1
ATOM 996 C CA . PRO A 1 132 ? 0.032 -24.046 -24.406 1.00 84.25 132 PRO A CA 1
ATOM 997 C C . PRO A 1 132 ? -0.385 -23.494 -23.039 1.00 84.25 132 PRO A C 1
ATOM 999 O O . PRO A 1 132 ? -1.537 -23.644 -22.629 1.00 84.25 132 PRO A O 1
ATOM 1002 N N . TYR A 1 133 ? 0.563 -22.887 -22.333 1.00 85.81 133 TYR A N 1
ATOM 1003 C CA . TYR A 1 133 ? 0.350 -22.262 -21.034 1.00 85.81 133 TYR A CA 1
ATOM 1004 C C . TYR A 1 133 ? 1.314 -21.091 -20.891 1.00 85.81 133 TYR A C 1
ATOM 1006 O O . TYR A 1 133 ? 2.520 -21.254 -21.081 1.00 85.81 133 TYR A O 1
ATOM 1014 N N . GLU A 1 134 ? 0.779 -19.925 -20.553 1.00 84.25 134 GLU A N 1
ATOM 1015 C CA . GLU A 1 134 ? 1.575 -18.763 -20.181 1.00 84.25 134 GLU A CA 1
ATOM 1016 C C . GLU A 1 134 ? 1.923 -18.844 -18.697 1.00 84.25 134 GLU A C 1
ATOM 1018 O O . GLU A 1 134 ? 1.103 -19.245 -17.869 1.00 84.25 134 GLU A O 1
ATOM 1023 N N . SER A 1 135 ? 3.146 -18.463 -18.336 1.00 85.75 135 SER A N 1
ATOM 1024 C CA . SER A 1 135 ? 3.533 -18.422 -16.931 1.00 85.75 135 SER A CA 1
ATOM 1025 C C . SER A 1 135 ? 2.698 -17.383 -16.184 1.00 85.75 135 SER A C 1
ATOM 1027 O O . SER A 1 135 ? 2.810 -16.192 -16.466 1.00 85.75 135 SER A O 1
ATOM 1029 N N . CYS A 1 136 ? 1.932 -17.811 -15.183 1.00 84.94 136 CYS A N 1
ATOM 1030 C CA . CYS A 1 136 ? 1.321 -16.908 -14.214 1.00 84.94 136 CYS A CA 1
ATOM 1031 C C . CYS A 1 136 ? 1.950 -17.089 -12.828 1.00 84.94 136 CYS A C 1
ATOM 1033 O O . CYS A 1 136 ? 2.213 -18.213 -12.386 1.00 84.94 136 CYS A O 1
ATOM 1035 N N . SER A 1 137 ? 2.163 -15.983 -12.120 1.00 86.06 137 SER A N 1
ATOM 1036 C CA . SER A 1 137 ? 2.601 -16.013 -10.724 1.00 86.06 137 SER A CA 1
ATOM 1037 C C . SER A 1 137 ? 1.459 -16.517 -9.833 1.00 86.06 137 SER A C 1
ATOM 1039 O O . SER A 1 137 ? 0.348 -15.996 -9.939 1.00 86.06 137 SER A O 1
ATOM 1041 N N . PRO A 1 138 ? 1.684 -17.510 -8.954 1.00 85.69 138 PRO A N 1
ATOM 1042 C CA . PRO A 1 138 ? 0.651 -17.966 -8.032 1.00 85.69 138 PRO A CA 1
ATOM 1043 C C . PRO A 1 138 ? 0.312 -16.861 -7.025 1.00 85.69 138 PRO A C 1
ATOM 1045 O O . PRO A 1 138 ? 1.208 -16.228 -6.466 1.00 85.69 138 PRO A O 1
ATOM 1048 N N . LEU A 1 139 ? -0.981 -16.654 -6.769 1.00 83.62 139 LEU A N 1
ATOM 1049 C CA . LEU A 1 139 ? -1.482 -15.615 -5.870 1.00 83.62 139 LEU A CA 1
ATOM 1050 C C . LEU A 1 139 ? -2.433 -16.207 -4.827 1.00 83.62 139 LEU A C 1
ATOM 1052 O O . LEU A 1 139 ? -3.315 -16.998 -5.152 1.00 83.62 139 LEU A O 1
ATOM 1056 N N . SER A 1 140 ? -2.260 -15.800 -3.569 1.00 79.81 140 SER A N 1
ATOM 1057 C CA . SER A 1 140 ? -3.168 -16.130 -2.457 1.00 79.81 140 SER A CA 1
ATOM 1058 C C . SER A 1 140 ? -4.184 -15.021 -2.166 1.00 79.81 140 SER A C 1
ATOM 1060 O O . SER A 1 140 ? -5.165 -15.241 -1.460 1.00 79.81 140 SER A O 1
ATOM 1062 N N . HIS A 1 141 ? -3.943 -13.829 -2.704 1.00 79.62 141 HIS A N 1
ATOM 1063 C CA . HIS A 1 141 ? -4.784 -12.647 -2.602 1.00 79.62 141 HIS A CA 1
ATOM 1064 C C . HIS A 1 141 ? -4.614 -11.809 -3.869 1.00 79.62 141 HIS A C 1
ATOM 1066 O O . HIS A 1 141 ? -3.634 -11.950 -4.601 1.00 79.62 141 HIS A O 1
ATOM 1072 N N . SER A 1 142 ? -5.584 -10.942 -4.134 1.00 82.38 142 SER A N 1
ATOM 1073 C CA . SER A 1 142 ? -5.541 -10.038 -5.279 1.00 82.38 142 SER A CA 1
ATOM 1074 C C . SER A 1 142 ? -4.362 -9.078 -5.182 1.00 82.38 142 SER A C 1
ATOM 1076 O O . SER A 1 142 ? -4.006 -8.650 -4.092 1.00 82.38 142 SER A O 1
ATOM 1078 N N . ILE A 1 143 ? -3.825 -8.665 -6.321 1.00 83.12 143 ILE A N 1
ATOM 1079 C CA . ILE A 1 143 ? -2.878 -7.555 -6.396 1.00 83.12 143 ILE A CA 1
ATOM 1080 C C . ILE A 1 143 ? -3.562 -6.445 -7.181 1.00 83.12 143 ILE A C 1
ATOM 1082 O O . ILE A 1 143 ? -4.134 -6.693 -8.241 1.00 83.12 143 ILE A O 1
ATOM 1086 N N . PHE A 1 144 ? -3.541 -5.233 -6.640 1.00 81.75 144 PHE A N 1
ATOM 1087 C CA . PHE A 1 144 ? -3.908 -4.044 -7.382 1.00 81.75 144 PHE A CA 1
ATOM 1088 C C . PHE A 1 144 ? -2.742 -3.691 -8.300 1.00 81.75 144 PHE A C 1
ATOM 1090 O O . PHE A 1 144 ? -1.713 -3.177 -7.863 1.00 81.75 144 PHE A O 1
ATOM 1097 N N . ASN A 1 145 ? -2.918 -4.004 -9.574 1.00 76.25 145 ASN A N 1
ATOM 1098 C CA . ASN A 1 145 ? -2.212 -3.333 -10.648 1.00 76.25 145 ASN A CA 1
ATOM 1099 C C . ASN A 1 145 ? -3.124 -2.177 -11.068 1.00 76.25 145 ASN A C 1
ATOM 1101 O O . ASN A 1 145 ? -4.338 -2.381 -11.102 1.00 76.25 145 ASN A O 1
ATOM 1105 N N . GLY A 1 146 ? -2.580 -0.975 -11.264 1.00 73.56 146 GLY A N 1
ATOM 1106 C CA . GLY A 1 146 ? -3.373 0.192 -11.661 1.00 73.56 146 GLY A CA 1
ATOM 1107 C C . GLY A 1 146 ? -4.082 -0.002 -13.004 1.00 73.56 146 GLY A C 1
ATOM 1108 O O . GLY A 1 146 ? -4.195 -1.117 -13.508 1.00 73.56 146 GLY A O 1
ATOM 1109 N N . ASP A 1 147 ? -4.552 1.089 -13.596 1.00 71.75 147 ASP A N 1
ATOM 1110 C CA . ASP A 1 147 ? -5.004 1.016 -14.984 1.00 71.75 147 ASP A CA 1
ATOM 1111 C C . ASP A 1 147 ? -3.813 0.635 -15.879 1.00 71.75 147 ASP A C 1
ATOM 1113 O O . ASP A 1 147 ? -2.683 1.068 -15.623 1.00 71.75 147 ASP A O 1
ATOM 1117 N N . ASP A 1 148 ? -4.067 -0.226 -16.867 1.00 74.62 148 ASP A N 1
ATOM 1118 C CA . ASP A 1 148 ? -3.060 -0.591 -17.861 1.00 74.62 148 ASP A CA 1
ATOM 1119 C C . ASP A 1 148 ? -2.600 0.680 -18.588 1.00 74.62 148 ASP A C 1
ATOM 1121 O O . ASP A 1 148 ? -3.402 1.583 -18.835 1.00 74.62 148 ASP A O 1
ATOM 1125 N N . ASP A 1 149 ? -1.304 0.769 -18.880 1.00 74.81 149 ASP A N 1
ATOM 1126 C CA . ASP A 1 149 ? -0.756 1.908 -19.614 1.00 74.81 149 ASP A CA 1
ATOM 1127 C C . ASP A 1 149 ? -1.251 1.866 -21.073 1.00 74.81 149 ASP A C 1
ATOM 1129 O O . ASP A 1 149 ? -1.435 0.796 -21.661 1.00 74.81 149 ASP A O 1
ATOM 1133 N N . ASP A 1 150 ? -1.495 3.041 -21.652 1.00 83.94 150 ASP A N 1
ATOM 1134 C CA . ASP A 1 150 ? -1.987 3.186 -23.025 1.00 83.94 150 ASP A CA 1
ATOM 1135 C C . ASP A 1 150 ? -0.875 2.900 -24.056 1.00 83.94 150 ASP A C 1
ATOM 1137 O O . ASP A 1 150 ? -1.128 2.837 -25.267 1.00 83.94 150 ASP A O 1
ATOM 1141 N N . ASN A 1 151 ? 0.374 2.742 -23.603 1.00 87.81 151 ASN A N 1
ATOM 1142 C CA . ASN A 1 151 ? 1.515 2.377 -24.430 1.00 87.81 151 ASN A CA 1
ATOM 1143 C C . ASN A 1 151 ? 1.695 0.852 -24.555 1.00 87.81 151 ASN A C 1
ATOM 1145 O O . ASN A 1 151 ? 1.525 0.071 -23.622 1.00 87.81 151 ASN A O 1
ATOM 1149 N N . MET A 1 152 ? 2.102 0.409 -25.743 1.00 89.12 152 MET A N 1
ATOM 1150 C CA . MET A 1 152 ? 2.534 -0.971 -25.940 1.00 89.12 152 MET A CA 1
ATOM 1151 C C . MET A 1 152 ? 4.043 -1.078 -25.713 1.00 89.12 152 MET A C 1
ATOM 1153 O O . MET A 1 152 ? 4.834 -0.530 -26.487 1.00 89.12 152 MET A O 1
ATOM 1157 N N . ASP A 1 153 ? 4.446 -1.819 -24.680 1.00 86.88 153 ASP A N 1
ATOM 1158 C CA . ASP A 1 153 ? 5.858 -1.987 -24.315 1.00 86.88 153 ASP A CA 1
ATOM 1159 C C . ASP A 1 153 ? 6.663 -2.795 -25.336 1.00 86.88 153 ASP A C 1
ATOM 1161 O O . ASP A 1 153 ? 7.817 -2.482 -25.637 1.00 86.88 153 ASP A O 1
ATOM 1165 N N . PHE A 1 154 ? 6.057 -3.845 -25.882 1.00 89.06 154 PHE A N 1
ATOM 1166 C CA . PHE A 1 154 ? 6.656 -4.726 -26.878 1.00 89.06 154 PHE A CA 1
ATOM 1167 C C . PHE A 1 154 ? 5.560 -5.405 -27.699 1.00 89.06 154 PHE A C 1
ATOM 1169 O O . PHE A 1 154 ? 4.404 -5.428 -27.296 1.00 89.06 154 PHE A O 1
ATOM 1176 N N . ILE A 1 155 ? 5.921 -5.984 -28.844 1.00 89.00 155 ILE A N 1
ATOM 1177 C CA . ILE A 1 155 ? 4.992 -6.759 -29.677 1.00 89.00 155 ILE A CA 1
ATOM 1178 C C . ILE A 1 155 ? 4.888 -8.179 -29.097 1.00 89.00 155 ILE A C 1
ATOM 1180 O O . ILE A 1 155 ? 5.879 -8.919 -29.161 1.00 89.00 155 ILE A O 1
ATOM 1184 N N . PRO A 1 156 ? 3.736 -8.600 -28.540 1.00 88.50 156 PRO A N 1
ATOM 1185 C CA . PRO A 1 156 ? 3.574 -9.962 -28.046 1.00 88.50 156 PRO A CA 1
ATOM 1186 C C . PRO A 1 156 ? 3.663 -10.952 -29.201 1.00 88.50 156 PRO A C 1
ATOM 1188 O O . PRO A 1 156 ? 3.237 -10.652 -30.314 1.00 88.50 156 PRO A O 1
ATOM 1191 N N . TYR A 1 157 ? 4.222 -12.135 -28.940 1.00 88.25 157 TYR A N 1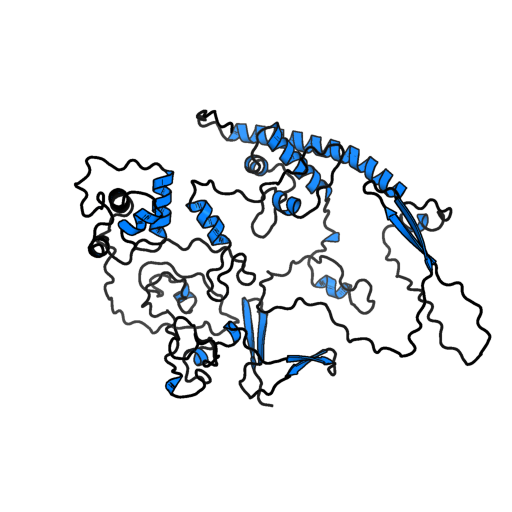
ATOM 1192 C CA . TYR A 1 157 ? 4.279 -13.223 -29.922 1.00 88.25 157 TYR A CA 1
ATOM 1193 C C . TYR A 1 157 ? 4.801 -12.788 -31.300 1.00 88.25 157 TYR A C 1
ATOM 1195 O O . TYR A 1 157 ? 4.290 -13.232 -32.326 1.00 88.25 157 TYR A O 1
ATOM 1203 N N . ALA A 1 158 ? 5.822 -11.922 -31.325 1.00 87.25 158 ALA A N 1
ATOM 1204 C CA . ALA A 1 158 ? 6.375 -11.363 -32.560 1.00 87.25 158 ALA A CA 1
ATOM 1205 C C . ALA A 1 158 ? 6.765 -12.442 -33.594 1.00 87.25 158 ALA A C 1
ATOM 1207 O O . ALA A 1 158 ? 6.673 -12.211 -34.801 1.00 87.25 158 ALA A O 1
ATOM 1208 N N . ASP A 1 159 ? 7.135 -13.630 -33.106 1.00 87.44 159 ASP A N 1
ATOM 1209 C CA . ASP A 1 159 ? 7.550 -14.783 -33.903 1.00 87.44 159 ASP A CA 1
ATOM 1210 C C . ASP A 1 159 ? 6.405 -15.764 -34.257 1.00 87.44 159 ASP A C 1
ATOM 1212 O O . ASP A 1 159 ? 6.641 -16.711 -35.010 1.00 87.44 159 ASP A O 1
ATOM 1216 N N . ASP A 1 160 ? 5.176 -15.590 -33.738 1.00 87.75 160 ASP A N 1
ATOM 1217 C CA . ASP A 1 160 ? 4.031 -16.461 -34.067 1.00 87.75 160 ASP A CA 1
ATOM 1218 C C . ASP A 1 160 ? 3.210 -15.870 -35.228 1.00 87.75 160 ASP A C 1
ATOM 1220 O O . ASP A 1 160 ? 2.492 -14.884 -35.043 1.00 87.75 160 ASP A O 1
ATOM 1224 N N . PRO A 1 161 ? 3.226 -16.488 -36.425 1.00 89.06 161 PRO A N 1
ATOM 1225 C CA . PRO A 1 161 ? 2.492 -15.980 -37.583 1.00 89.06 161 PRO A CA 1
ATOM 1226 C C . PRO A 1 161 ? 0.964 -16.063 -37.435 1.00 89.06 161 PRO A C 1
ATOM 1228 O O . PRO A 1 161 ? 0.245 -15.537 -38.281 1.00 89.06 161 PRO A O 1
ATOM 1231 N N . ARG A 1 162 ? 0.447 -16.757 -36.412 1.00 89.44 162 ARG A N 1
ATOM 1232 C CA . ARG A 1 162 ? -0.994 -16.851 -36.126 1.00 89.44 162 ARG A CA 1
ATOM 1233 C C . ARG A 1 162 ? -1.493 -15.703 -35.251 1.00 89.44 162 ARG A C 1
ATOM 1235 O O . ARG A 1 162 ? -2.705 -15.558 -35.110 1.00 89.44 162 ARG A O 1
ATOM 1242 N N . PHE A 1 163 ? -0.590 -14.941 -34.636 1.00 90.00 163 PHE A N 1
ATOM 1243 C CA . PHE A 1 163 ? -0.943 -13.803 -33.801 1.00 90.00 163 PHE A CA 1
ATOM 1244 C C . PHE A 1 163 ? -1.119 -12.552 -34.668 1.00 90.00 163 PHE A C 1
ATOM 1246 O O . PHE A 1 163 ? -0.195 -12.135 -35.369 1.00 90.00 163 PHE A O 1
ATOM 1253 N N . ASP A 1 164 ? -2.312 -11.953 -34.635 1.00 91.81 164 ASP A N 1
ATOM 1254 C CA . ASP A 1 164 ? -2.600 -10.724 -35.376 1.00 91.81 164 ASP A CA 1
ATOM 1255 C C . ASP A 1 164 ? -2.028 -9.509 -34.636 1.00 91.81 164 ASP A C 1
ATOM 1257 O O . ASP A 1 164 ? -2.690 -8.849 -33.834 1.00 91.81 164 ASP A O 1
ATOM 1261 N N . GLN A 1 165 ? -0.752 -9.237 -34.902 1.00 90.06 165 GLN A N 1
ATOM 1262 C CA . GLN A 1 165 ? -0.030 -8.112 -34.311 1.00 90.06 165 GLN A CA 1
ATOM 1263 C C . GLN A 1 165 ? -0.671 -6.769 -34.676 1.00 90.06 165 GLN A C 1
ATOM 1265 O O . GLN A 1 165 ? -0.639 -5.844 -33.871 1.00 90.06 165 GLN A O 1
ATOM 1270 N N . ILE A 1 166 ? -1.246 -6.651 -35.880 1.00 89.50 166 ILE A N 1
ATOM 1271 C CA . ILE A 1 166 ? -1.812 -5.389 -36.367 1.00 89.50 166 ILE A CA 1
ATOM 1272 C C . ILE A 1 166 ? -3.097 -5.088 -35.605 1.00 89.50 166 ILE A C 1
ATOM 1274 O O . ILE A 1 166 ? -3.231 -3.989 -35.072 1.00 89.50 166 ILE A O 1
ATOM 1278 N N . ASP A 1 167 ? -4.001 -6.063 -35.500 1.00 92.75 167 ASP A N 1
ATOM 1279 C CA . ASP A 1 167 ? -5.235 -5.891 -34.733 1.00 92.75 167 ASP A CA 1
ATOM 1280 C C . ASP A 1 167 ? -4.937 -5.554 -33.267 1.00 92.75 167 ASP A C 1
ATOM 1282 O O . ASP A 1 167 ? -5.470 -4.586 -32.725 1.00 92.75 167 ASP A O 1
ATOM 1286 N N . HIS A 1 168 ? -3.983 -6.269 -32.662 1.00 90.12 168 HIS A N 1
ATOM 1287 C CA . HIS A 1 168 ? -3.583 -6.021 -31.281 1.00 90.12 168 HIS A CA 1
ATOM 1288 C C . HIS A 1 168 ? -3.035 -4.603 -31.060 1.00 90.12 168 HIS A C 1
ATOM 1290 O O . HIS A 1 168 ? -3.341 -3.983 -30.043 1.00 90.12 168 HIS A O 1
ATOM 1296 N N . THR A 1 169 ? -2.283 -4.049 -32.020 1.00 90.44 169 THR A N 1
ATOM 1297 C CA . THR A 1 169 ? -1.752 -2.680 -31.899 1.00 90.44 169 THR A CA 1
ATOM 1298 C C . THR A 1 169 ? -2.835 -1.601 -31.858 1.00 90.44 169 THR A C 1
ATOM 1300 O O . THR A 1 169 ? -2.585 -0.542 -31.293 1.00 90.44 169 THR A O 1
ATOM 1303 N N . TYR A 1 170 ? -4.044 -1.850 -32.382 1.00 91.06 170 TYR A N 1
ATOM 1304 C CA . TYR A 1 170 ? -5.152 -0.885 -32.307 1.00 91.06 170 TYR A CA 1
ATOM 1305 C C . TYR A 1 170 ? -5.742 -0.730 -30.900 1.00 91.06 170 TYR A C 1
ATOM 1307 O O . TYR A 1 170 ? -6.522 0.196 -30.673 1.00 91.06 170 TYR A O 1
ATOM 1315 N N . CYS A 1 171 ? -5.379 -1.605 -29.958 1.00 88.69 171 CYS A N 1
ATOM 1316 C CA . CYS A 1 171 ? -5.753 -1.476 -28.551 1.00 88.69 171 CYS A CA 1
ATOM 1317 C C . CYS A 1 171 ? -4.904 -0.449 -27.783 1.00 88.69 171 CYS A C 1
ATOM 1319 O O . CYS A 1 171 ? -5.229 -0.176 -26.632 1.00 88.69 171 CYS A O 1
ATOM 1321 N N . TYR A 1 172 ? -3.846 0.099 -28.393 1.00 90.44 172 TYR A N 1
ATOM 1322 C CA . TYR A 1 172 ? -2.875 0.982 -27.744 1.00 90.44 172 TYR A CA 1
ATOM 1323 C C . TYR A 1 172 ? -2.790 2.337 -28.453 1.00 90.44 172 TYR A C 1
ATOM 1325 O O . TYR A 1 172 ? -2.934 2.429 -29.674 1.00 90.44 172 TYR A O 1
ATOM 1333 N N . GLU A 1 173 ? -2.532 3.401 -27.692 1.00 90.62 173 GLU A N 1
ATOM 1334 C CA . GLU A 1 173 ? -2.399 4.761 -28.230 1.00 90.62 173 GLU A CA 1
ATOM 1335 C C . GLU A 1 173 ? -0.982 5.059 -28.739 1.00 90.62 173 GLU A C 1
ATOM 1337 O O . GLU A 1 173 ? -0.800 5.873 -29.649 1.00 90.62 173 GLU A O 1
ATOM 1342 N N . SER A 1 174 ? 0.033 4.418 -28.155 1.00 89.94 174 SER A N 1
ATOM 1343 C CA . SER A 1 174 ? 1.444 4.676 -28.460 1.00 89.94 174 SER A CA 1
ATOM 1344 C C . SER A 1 174 ? 2.318 3.429 -28.291 1.00 89.94 174 SER A C 1
ATOM 1346 O O . SER A 1 174 ? 1.868 2.400 -27.790 1.00 89.94 174 SER A O 1
ATOM 1348 N N . PHE A 1 175 ? 3.575 3.500 -28.736 1.00 90.00 175 PHE A N 1
ATOM 1349 C CA . PHE A 1 175 ? 4.515 2.378 -28.698 1.00 90.00 175 PHE A CA 1
ATOM 1350 C C . PHE A 1 175 ? 5.806 2.778 -27.985 1.00 90.00 175 PHE A C 1
ATOM 1352 O O . PHE A 1 175 ? 6.520 3.665 -28.458 1.00 90.00 175 PHE A O 1
ATOM 1359 N N . SER A 1 176 ? 6.157 2.080 -26.902 1.00 86.19 176 SER A N 1
ATOM 1360 C CA . SER A 1 176 ? 7.287 2.446 -26.033 1.00 86.19 176 SER A CA 1
ATOM 1361 C C . SER A 1 176 ? 8.633 2.481 -26.770 1.00 86.19 176 SER A C 1
ATOM 1363 O O . SER A 1 176 ? 9.518 3.254 -26.419 1.00 86.19 176 SER A O 1
ATOM 1365 N N . TRP A 1 177 ? 8.805 1.686 -27.833 1.00 85.31 177 TRP A N 1
ATOM 1366 C CA . TRP A 1 177 ? 10.036 1.677 -28.639 1.00 85.31 177 TRP A CA 1
ATOM 1367 C C . TRP A 1 177 ? 10.127 2.819 -29.666 1.00 85.31 177 TRP A C 1
ATOM 1369 O O . TRP A 1 177 ? 11.161 2.964 -30.322 1.00 85.31 177 TRP A O 1
ATOM 1379 N N . GLN A 1 178 ? 9.056 3.593 -29.869 1.00 84.88 178 GLN A N 1
ATOM 1380 C CA . GLN A 1 178 ? 9.079 4.796 -30.710 1.00 84.88 178 GLN A CA 1
ATOM 1381 C C . GLN A 1 178 ? 9.468 6.047 -29.921 1.00 84.88 178 GLN A C 1
ATOM 1383 O O . GLN A 1 178 ? 9.907 7.031 -30.525 1.00 84.88 178 GLN A O 1
ATOM 1388 N N . ASP A 1 179 ? 9.359 6.002 -28.594 1.00 78.94 179 ASP A N 1
ATOM 1389 C CA . ASP A 1 179 ? 9.805 7.084 -27.735 1.00 78.94 179 ASP A CA 1
ATOM 1390 C C . ASP A 1 179 ? 11.333 7.173 -27.730 1.00 78.94 179 ASP A C 1
ATOM 1392 O O . ASP A 1 179 ? 12.058 6.199 -27.517 1.00 78.94 179 ASP A O 1
ATOM 1396 N N . ALA A 1 180 ? 11.845 8.382 -27.965 1.00 68.12 180 ALA A N 1
ATOM 1397 C CA . ALA A 1 180 ? 13.272 8.663 -27.927 1.00 68.12 180 ALA A CA 1
ATOM 1398 C C . ALA A 1 180 ? 13.778 8.650 -26.471 1.00 68.12 180 ALA A C 1
ATOM 1400 O O . ALA A 1 180 ? 13.927 9.697 -25.840 1.00 68.12 180 ALA A O 1
ATOM 1401 N N . PHE A 1 181 ? 14.038 7.460 -25.930 1.00 75.69 181 PHE A N 1
ATOM 1402 C CA . PHE A 1 181 ? 14.680 7.275 -24.633 1.00 75.69 181 PHE A CA 1
ATOM 1403 C C . PHE A 1 181 ? 16.187 7.066 -24.810 1.00 75.69 181 PHE A C 1
ATOM 1405 O O . PHE A 1 181 ? 16.630 6.065 -25.371 1.00 75.69 181 PHE A O 1
ATOM 1412 N N . ASP A 1 182 ? 16.978 8.018 -24.315 1.00 83.75 182 ASP A N 1
ATOM 1413 C CA . ASP A 1 182 ? 18.436 7.909 -24.277 1.00 83.75 182 ASP A CA 1
ATOM 1414 C C . ASP A 1 182 ? 18.890 7.551 -22.845 1.00 83.75 182 ASP A C 1
ATOM 1416 O O . ASP A 1 182 ? 18.858 8.418 -21.959 1.00 83.75 182 ASP A O 1
ATOM 1420 N N . PRO A 1 183 ? 19.297 6.289 -22.591 1.00 84.69 183 PRO A N 1
ATOM 1421 C CA . PRO A 1 183 ? 19.708 5.832 -21.264 1.00 84.69 183 PRO A CA 1
ATOM 1422 C C . PRO A 1 183 ? 20.966 6.545 -20.748 1.00 84.69 183 PRO A C 1
ATOM 1424 O O . PRO A 1 183 ? 21.213 6.540 -19.539 1.00 84.69 183 PRO A O 1
ATOM 1427 N N . ASP A 1 184 ? 21.742 7.201 -21.618 1.00 90.50 184 ASP A N 1
ATOM 1428 C CA . ASP A 1 184 ? 22.947 7.931 -21.224 1.00 90.50 184 ASP A CA 1
ATOM 1429 C C . ASP A 1 184 ? 22.613 9.098 -20.285 1.00 90.50 184 ASP A C 1
ATOM 1431 O O . ASP A 1 184 ? 23.401 9.437 -19.393 1.00 90.50 184 ASP A O 1
ATOM 1435 N N . TRP A 1 185 ? 21.414 9.683 -20.413 1.00 91.69 185 TRP A N 1
ATOM 1436 C CA . TRP A 1 185 ? 20.961 10.741 -19.513 1.00 91.69 185 TRP A CA 1
ATOM 1437 C C . TRP A 1 185 ? 20.879 10.292 -18.058 1.00 91.69 185 TRP A C 1
ATOM 1439 O O . TRP A 1 185 ? 21.173 11.099 -17.178 1.00 91.69 185 TRP A O 1
ATOM 1449 N N . GLU A 1 186 ? 20.541 9.032 -17.777 1.00 91.62 186 GLU A N 1
ATOM 1450 C CA . GLU A 1 186 ? 20.511 8.529 -16.401 1.00 91.62 186 GLU A CA 1
ATOM 1451 C C . GLU A 1 186 ? 21.905 8.602 -15.768 1.00 91.62 186 GLU A C 1
ATOM 1453 O O . GLU A 1 186 ? 22.071 9.109 -14.655 1.00 91.62 186 GLU A O 1
ATOM 1458 N N . VAL A 1 187 ? 22.927 8.166 -16.509 1.00 92.50 187 VAL A N 1
ATOM 1459 C CA . VAL A 1 187 ? 24.324 8.163 -16.056 1.00 92.50 187 VAL A CA 1
ATOM 1460 C C . VAL A 1 187 ? 24.852 9.591 -15.914 1.00 92.50 187 VAL A C 1
ATOM 1462 O O . VAL A 1 187 ? 25.460 9.934 -14.897 1.00 92.50 187 VAL A O 1
ATOM 1465 N N . ILE A 1 188 ? 24.591 10.441 -16.912 1.00 95.00 188 ILE A N 1
ATOM 1466 C CA . ILE A 1 188 ? 25.039 11.839 -16.944 1.00 95.00 188 ILE A CA 1
ATOM 1467 C C . ILE A 1 188 ? 24.415 12.639 -15.800 1.00 95.00 188 ILE A C 1
ATOM 1469 O O . ILE A 1 188 ? 25.124 13.365 -15.100 1.00 95.00 188 ILE A O 1
ATOM 1473 N N . VAL A 1 189 ? 23.100 12.521 -15.594 1.00 95.38 189 VAL A N 1
ATOM 1474 C CA . VAL A 1 189 ? 22.389 13.290 -14.566 1.00 95.38 189 VAL A CA 1
ATOM 1475 C C . VAL A 1 189 ? 22.769 12.811 -13.167 1.00 95.38 189 VAL A C 1
ATOM 1477 O O . VAL A 1 189 ? 22.995 13.657 -12.303 1.00 95.38 189 VAL A O 1
ATOM 1480 N N . LEU A 1 190 ? 22.919 11.500 -12.932 1.00 94.06 190 LEU A N 1
ATOM 1481 C CA . LEU A 1 190 ? 23.388 10.983 -11.637 1.00 94.06 190 LEU A CA 1
ATOM 1482 C C . LEU A 1 190 ? 24.789 11.494 -11.287 1.00 94.06 190 LEU A C 1
ATOM 1484 O O . LEU A 1 190 ? 25.026 11.941 -10.164 1.00 94.06 190 LEU A O 1
ATOM 1488 N N . GLU A 1 191 ? 25.713 11.455 -12.245 1.00 95.50 191 GLU A N 1
ATOM 1489 C CA . GLU A 1 191 ? 27.077 11.951 -12.058 1.00 95.50 191 GLU A CA 1
ATOM 1490 C C . GLU A 1 191 ? 27.097 13.472 -11.839 1.00 95.50 191 GLU A C 1
ATOM 1492 O O . GLU A 1 191 ? 27.783 13.953 -10.936 1.00 95.50 191 GLU A O 1
ATOM 1497 N N . ALA A 1 192 ? 26.305 14.240 -12.594 1.00 96.44 192 ALA A N 1
ATOM 1498 C CA . ALA A 1 192 ? 26.178 15.684 -12.400 1.00 96.44 192 ALA A CA 1
ATOM 1499 C C . ALA A 1 192 ? 25.595 16.032 -11.023 1.00 96.44 192 ALA A C 1
ATOM 1501 O O . ALA A 1 192 ? 26.167 16.863 -10.314 1.00 96.44 192 ALA A O 1
ATOM 1502 N N . ALA A 1 193 ? 24.513 15.364 -10.614 1.00 95.31 193 ALA A N 1
ATOM 1503 C CA . ALA A 1 193 ? 23.888 15.555 -9.309 1.00 95.31 193 ALA A CA 1
ATOM 1504 C C . ALA A 1 193 ? 24.862 15.234 -8.168 1.00 95.31 193 ALA A C 1
ATOM 1506 O O . ALA A 1 193 ? 24.981 16.011 -7.220 1.00 95.31 193 ALA A O 1
ATOM 1507 N N . TYR A 1 194 ? 25.625 14.142 -8.284 1.00 94.88 194 TYR A N 1
ATOM 1508 C CA . TYR A 1 194 ? 26.656 13.804 -7.308 1.00 94.88 194 TYR A CA 1
ATOM 1509 C C . TYR A 1 194 ? 27.770 14.857 -7.242 1.00 94.88 194 TYR A C 1
ATOM 1511 O O . TYR A 1 194 ? 28.162 15.254 -6.147 1.00 94.88 194 TYR A O 1
ATOM 1519 N N . ARG A 1 195 ? 28.278 15.352 -8.380 1.00 95.94 195 ARG A N 1
ATOM 1520 C CA . ARG A 1 195 ? 29.325 16.393 -8.399 1.00 95.94 195 ARG A CA 1
ATOM 1521 C C . ARG A 1 195 ? 28.837 17.708 -7.792 1.00 95.94 195 ARG A C 1
ATOM 1523 O O . ARG A 1 195 ? 29.575 18.320 -7.022 1.00 95.94 195 ARG A O 1
ATOM 1530 N N . LEU A 1 196 ? 27.608 18.121 -8.105 1.00 95.75 196 LEU A N 1
ATOM 1531 C CA . LEU A 1 196 ? 26.955 19.291 -7.506 1.00 95.75 196 LEU A CA 1
ATOM 1532 C C . LEU A 1 196 ? 26.845 19.137 -5.985 1.00 95.75 196 LEU A C 1
ATOM 1534 O O . LEU A 1 196 ? 27.214 20.047 -5.244 1.00 95.75 196 LEU A O 1
ATOM 1538 N N . HIS A 1 197 ? 26.442 17.957 -5.518 1.00 94.31 197 HIS A N 1
ATOM 1539 C CA . HIS A 1 197 ? 26.345 17.671 -4.094 1.00 94.31 197 HIS A CA 1
ATOM 1540 C C . HIS A 1 197 ? 27.712 17.648 -3.395 1.00 94.31 197 HIS A C 1
ATOM 1542 O O . HIS A 1 197 ? 27.952 18.397 -2.450 1.00 94.31 197 HIS A O 1
ATOM 1548 N N . ALA A 1 198 ? 28.643 16.833 -3.890 1.00 94.00 198 ALA A N 1
ATOM 1549 C CA . ALA A 1 198 ? 29.921 16.574 -3.235 1.00 94.00 198 ALA A CA 1
ATOM 1550 C C . ALA A 1 198 ? 30.918 17.741 -3.331 1.00 94.00 198 ALA A C 1
ATOM 1552 O O . ALA A 1 198 ? 31.747 17.902 -2.439 1.00 94.00 198 ALA A O 1
ATOM 1553 N N . ARG A 1 199 ? 30.881 18.538 -4.410 1.00 93.88 199 ARG A N 1
ATOM 1554 C CA . ARG A 1 199 ? 31.863 19.617 -4.650 1.00 93.88 199 ARG A CA 1
ATOM 1555 C C . ARG A 1 199 ? 31.309 21.016 -4.426 1.00 93.88 199 ARG A C 1
ATOM 1557 O O . ARG A 1 199 ? 32.082 21.909 -4.097 1.00 93.88 199 ARG A O 1
ATOM 1564 N N . HIS A 1 200 ? 30.006 21.211 -4.619 1.00 91.75 200 HIS A N 1
ATOM 1565 C CA . HIS A 1 200 ? 29.371 22.526 -4.507 1.00 91.75 200 HIS A CA 1
ATOM 1566 C C . HIS A 1 200 ? 28.440 22.644 -3.294 1.00 91.75 200 HIS A C 1
ATOM 1568 O O . HIS A 1 200 ? 27.916 23.725 -3.044 1.00 91.75 200 HIS A O 1
ATOM 1574 N N . GLY A 1 201 ? 28.264 21.567 -2.518 1.00 91.25 201 GLY A N 1
ATOM 1575 C CA . GLY A 1 201 ? 27.503 21.580 -1.269 1.00 91.25 201 GLY A CA 1
ATOM 1576 C C . GLY A 1 201 ? 25.996 21.762 -1.450 1.00 91.25 201 GLY A C 1
ATOM 1577 O O . GLY A 1 201 ? 25.314 22.060 -0.473 1.00 91.25 201 GLY A O 1
ATOM 1578 N N . LEU A 1 202 ? 25.480 21.597 -2.673 1.00 92.75 202 LEU A N 1
ATOM 1579 C CA . LEU A 1 202 ? 24.046 21.656 -2.942 1.00 92.75 202 LEU A CA 1
ATOM 1580 C C . LEU A 1 202 ? 23.359 20.380 -2.449 1.00 92.75 202 LEU A C 1
ATOM 1582 O O . LEU A 1 202 ? 23.851 19.263 -2.629 1.00 92.75 202 LEU A O 1
ATOM 1586 N N . THR A 1 203 ? 22.193 20.526 -1.843 1.00 91.50 203 THR A N 1
ATOM 1587 C CA . THR A 1 203 ? 21.316 19.393 -1.548 1.00 91.50 203 THR A CA 1
ATOM 1588 C C . THR A 1 203 ? 20.653 18.889 -2.831 1.00 91.50 203 THR A C 1
ATOM 1590 O O . THR A 1 203 ? 20.473 19.632 -3.795 1.00 91.50 203 THR A O 1
ATOM 1593 N N . TYR A 1 204 ? 20.262 17.611 -2.862 1.00 91.19 204 TYR A N 1
ATOM 1594 C CA . TYR A 1 204 ? 19.532 17.063 -4.012 1.00 91.19 204 TYR A CA 1
ATOM 1595 C C . TYR A 1 204 ? 18.192 17.771 -4.252 1.00 91.19 204 TYR A C 1
ATOM 1597 O O . TYR A 1 204 ? 17.745 17.827 -5.394 1.00 91.19 204 TYR A O 1
ATOM 1605 N N . ASP A 1 205 ? 17.590 18.337 -3.204 1.00 88.00 205 ASP A N 1
ATOM 1606 C CA . ASP A 1 205 ? 16.339 19.090 -3.296 1.00 88.00 205 ASP A CA 1
ATOM 1607 C C . ASP A 1 205 ? 16.570 20.475 -3.924 1.00 88.00 205 ASP A C 1
ATOM 1609 O O . ASP A 1 205 ? 15.870 20.830 -4.864 1.00 88.00 205 ASP A O 1
ATOM 1613 N N . GLU A 1 206 ? 17.633 21.197 -3.546 1.00 90.06 206 GLU A N 1
ATOM 1614 C CA . GLU A 1 206 ? 18.020 22.458 -4.212 1.00 90.06 206 GLU A CA 1
ATOM 1615 C C . GLU A 1 206 ? 18.367 22.249 -5.700 1.00 90.06 206 GLU A C 1
ATOM 1617 O O . GLU A 1 206 ? 18.073 23.095 -6.549 1.00 90.06 206 GLU A O 1
ATOM 1622 N N . ILE A 1 207 ? 18.985 21.111 -6.041 1.00 92.69 207 ILE A N 1
ATOM 1623 C CA . ILE A 1 207 ? 19.277 20.750 -7.437 1.00 92.69 207 ILE A CA 1
ATOM 1624 C C . ILE A 1 207 ? 17.973 20.476 -8.202 1.00 92.69 207 ILE A C 1
ATOM 1626 O O . ILE A 1 207 ? 17.821 20.939 -9.332 1.00 92.69 207 ILE A O 1
ATOM 1630 N N . GLU A 1 208 ? 17.031 19.744 -7.607 1.00 90.69 208 GLU A N 1
ATOM 1631 C CA . GLU A 1 208 ? 15.713 19.449 -8.186 1.00 90.69 208 GLU A CA 1
ATOM 1632 C C . GLU A 1 208 ? 14.888 20.731 -8.409 1.00 90.69 208 GLU A C 1
ATOM 1634 O O . GLU A 1 208 ? 14.338 20.943 -9.493 1.00 90.69 208 GLU A O 1
ATOM 1639 N N . GLU A 1 209 ? 14.864 21.626 -7.419 1.00 91.06 209 GLU A N 1
ATOM 1640 C CA . GLU A 1 209 ? 14.146 22.907 -7.451 1.00 91.06 209 GLU A CA 1
ATOM 1641 C C . GLU A 1 209 ? 14.659 23.860 -8.539 1.00 91.06 209 GLU A C 1
ATOM 1643 O O . GLU A 1 209 ? 13.897 24.689 -9.044 1.00 91.06 209 GLU A O 1
ATOM 1648 N N . SER A 1 210 ? 15.913 23.699 -8.979 1.00 90.88 210 SER A N 1
ATOM 1649 C CA . SER A 1 210 ? 16.456 24.457 -10.114 1.00 90.88 210 SER A CA 1
ATOM 1650 C C . SER A 1 210 ? 15.688 24.225 -11.423 1.00 90.88 210 SER A C 1
ATOM 1652 O O . SER A 1 210 ? 15.757 25.060 -12.324 1.00 90.88 210 SER A O 1
ATOM 1654 N N . ASN A 1 211 ? 14.969 23.097 -11.547 1.00 89.69 211 ASN A N 1
ATOM 1655 C CA . ASN A 1 211 ? 14.239 22.672 -12.748 1.00 89.69 211 ASN A CA 1
ATOM 1656 C C . ASN A 1 211 ? 15.084 22.677 -14.041 1.00 89.69 211 ASN A C 1
ATOM 1658 O O . ASN A 1 211 ? 14.558 22.839 -15.141 1.00 89.69 211 ASN A O 1
ATOM 1662 N N . VAL A 1 212 ? 16.403 22.492 -13.918 1.00 93.44 212 VAL A N 1
ATOM 1663 C CA . VAL A 1 212 ? 17.338 22.426 -15.054 1.00 93.44 212 VAL A CA 1
ATOM 1664 C C . VAL A 1 212 ? 17.540 20.999 -15.565 1.00 93.44 212 VAL A C 1
ATOM 1666 O O . VAL A 1 212 ? 17.814 20.804 -16.750 1.00 93.44 212 VAL A O 1
ATOM 1669 N N . LEU A 1 213 ? 17.470 20.004 -14.679 1.00 92.81 213 LEU A N 1
ATOM 1670 C CA . LEU A 1 213 ? 17.772 18.620 -15.033 1.00 92.81 213 LEU A CA 1
ATOM 1671 C C . LEU A 1 213 ? 16.701 18.038 -15.974 1.00 92.81 213 LEU A C 1
ATOM 1673 O O . LEU A 1 213 ? 15.512 18.243 -15.734 1.00 92.81 213 LEU A O 1
ATOM 1677 N N . PRO A 1 214 ? 17.096 17.267 -17.006 1.00 90.31 214 PRO A N 1
ATOM 1678 C CA . PRO A 1 214 ? 16.149 16.626 -17.922 1.00 90.31 214 PRO A CA 1
ATOM 1679 C C . PRO A 1 214 ? 15.405 15.449 -17.274 1.00 90.31 214 PRO A C 1
ATOM 1681 O O . PRO A 1 214 ? 14.344 15.057 -17.748 1.00 90.31 214 PRO A O 1
ATOM 1684 N N . LEU A 1 215 ? 15.951 14.896 -16.185 1.00 90.75 215 LEU A N 1
ATOM 1685 C CA . LEU A 1 215 ? 15.359 13.818 -15.399 1.00 90.75 215 LEU A CA 1
ATOM 1686 C C . LEU A 1 215 ? 15.143 14.286 -13.959 1.00 90.75 215 LEU A C 1
ATOM 1688 O O . LEU A 1 215 ? 16.008 14.942 -13.376 1.00 90.75 215 LEU A O 1
ATOM 1692 N N . LYS A 1 216 ? 14.003 13.903 -13.380 1.00 91.25 216 LYS A N 1
ATOM 1693 C CA . LYS A 1 216 ? 13.669 14.154 -11.974 1.00 91.25 216 LYS A CA 1
ATOM 1694 C C . LYS A 1 216 ? 14.508 13.249 -11.069 1.00 91.25 216 LYS A C 1
ATOM 1696 O O . LYS A 1 216 ? 14.539 12.032 -11.257 1.00 91.25 216 LYS A O 1
ATOM 1701 N N . LEU A 1 217 ? 15.199 13.830 -10.091 1.00 90.81 217 LEU A N 1
ATOM 1702 C CA . LEU A 1 217 ? 16.016 13.110 -9.112 1.00 90.81 217 LEU A CA 1
ATOM 1703 C C . LEU A 1 217 ? 15.135 12.391 -8.091 1.00 90.81 217 LEU A C 1
ATOM 1705 O O . LEU A 1 217 ? 15.365 11.216 -7.789 1.00 90.81 217 LEU A O 1
ATOM 1709 N N . ARG A 1 218 ? 14.128 13.088 -7.558 1.00 86.44 218 ARG A N 1
ATOM 1710 C CA . ARG A 1 218 ? 13.210 12.554 -6.543 1.00 86.44 218 ARG A CA 1
ATOM 1711 C C . ARG A 1 218 ? 12.049 11.793 -7.176 1.00 86.44 218 ARG A C 1
ATOM 1713 O O . ARG A 1 218 ? 11.550 12.162 -8.236 1.00 86.44 218 ARG A O 1
ATOM 1720 N N . SER A 1 219 ? 11.605 10.732 -6.502 1.00 81.75 219 SER A N 1
ATOM 1721 C CA . SER A 1 219 ? 10.389 10.019 -6.897 1.00 81.75 219 SER A CA 1
ATOM 1722 C C . SER A 1 219 ? 9.159 10.900 -6.708 1.00 81.75 219 SER A C 1
ATOM 1724 O O . SER A 1 219 ? 9.033 11.595 -5.700 1.00 81.75 219 SER A O 1
ATOM 1726 N N . GLN A 1 220 ? 8.250 10.831 -7.672 1.00 72.50 220 GLN A N 1
ATOM 1727 C CA . GLN A 1 220 ? 6.931 11.449 -7.631 1.00 72.50 220 GLN A CA 1
ATOM 1728 C C . GLN A 1 220 ? 5.865 10.360 -7.443 1.00 72.50 220 GLN A C 1
ATOM 1730 O O . GLN A 1 220 ? 6.171 9.165 -7.430 1.00 72.50 220 GLN A O 1
ATOM 1735 N N . PHE A 1 221 ? 4.607 10.765 -7.271 1.00 59.47 221 PHE A N 1
ATOM 1736 C CA . PHE A 1 221 ? 3.489 9.825 -7.203 1.00 59.47 221 PHE A CA 1
ATOM 1737 C C . PHE A 1 221 ? 3.479 8.929 -8.454 1.00 59.47 221 PHE A C 1
ATOM 1739 O O . PHE A 1 221 ? 3.522 9.442 -9.569 1.00 59.47 221 PHE A O 1
ATOM 1746 N N . ASN A 1 222 ? 3.487 7.605 -8.261 1.00 59.50 222 ASN A N 1
ATOM 1747 C CA . ASN A 1 222 ? 3.557 6.573 -9.308 1.00 59.50 222 ASN A CA 1
ATOM 1748 C C . ASN A 1 222 ? 4.743 6.650 -10.293 1.00 59.50 222 ASN A C 1
ATOM 1750 O O . ASN A 1 222 ? 4.780 5.886 -11.251 1.00 59.50 222 ASN A O 1
ATOM 1754 N N . LYS A 1 223 ? 5.752 7.503 -10.058 1.00 70.94 223 LYS A N 1
ATOM 1755 C CA . LYS A 1 223 ? 6.930 7.611 -10.932 1.00 70.94 223 LYS A CA 1
ATOM 1756 C C . LYS A 1 223 ? 8.217 7.612 -10.121 1.00 70.94 223 LYS A C 1
ATOM 1758 O O . LYS A 1 223 ? 8.505 8.546 -9.370 1.00 70.94 223 LYS A O 1
ATOM 1763 N N . SER A 1 224 ? 9.013 6.558 -10.282 1.00 79.00 224 SER A N 1
ATOM 1764 C CA . SER A 1 224 ? 10.327 6.458 -9.643 1.00 79.00 224 SER A CA 1
ATOM 1765 C C . SER A 1 224 ? 11.267 7.547 -10.164 1.00 79.00 224 SER A C 1
ATOM 1767 O O . SER A 1 224 ? 11.406 7.737 -11.369 1.00 79.00 224 SER A O 1
ATOM 1769 N N . GLY A 1 225 ? 11.914 8.263 -9.246 1.00 87.31 225 GLY A N 1
ATOM 1770 C CA . GLY A 1 225 ? 12.931 9.260 -9.570 1.00 87.31 225 GLY A CA 1
ATOM 1771 C C . GLY A 1 225 ? 14.295 8.620 -9.779 1.00 87.31 225 GLY A C 1
ATOM 1772 O O . GLY A 1 225 ? 14.539 7.489 -9.344 1.00 87.31 225 GLY A O 1
ATOM 1773 N N . LEU A 1 226 ? 15.208 9.371 -10.388 1.00 90.62 226 LEU A N 1
ATOM 1774 C CA . LEU A 1 226 ? 16.512 8.870 -10.804 1.00 90.62 226 LEU A CA 1
ATOM 1775 C C . LEU A 1 226 ? 17.377 8.355 -9.641 1.00 90.62 226 LEU A C 1
ATOM 1777 O O . LEU A 1 226 ? 18.110 7.381 -9.797 1.00 90.62 226 LEU A O 1
ATOM 1781 N N . LEU A 1 227 ? 17.269 8.954 -8.449 1.00 90.19 227 LEU A N 1
ATOM 1782 C CA . LEU A 1 227 ? 17.992 8.466 -7.267 1.00 90.19 227 LEU A CA 1
ATOM 1783 C C . LEU A 1 227 ? 17.497 7.083 -6.817 1.00 90.19 227 LEU A C 1
ATOM 1785 O O . LEU A 1 227 ? 18.268 6.313 -6.248 1.00 90.19 227 LEU A O 1
ATOM 1789 N N . SER A 1 228 ? 16.222 6.765 -7.061 1.00 85.75 228 SER A N 1
ATOM 1790 C CA . SER A 1 228 ? 15.625 5.468 -6.737 1.00 85.75 228 SER A CA 1
ATOM 1791 C C . SER A 1 228 ? 15.948 4.429 -7.809 1.00 85.75 228 SER A C 1
ATOM 1793 O O . SER A 1 228 ? 16.451 3.355 -7.481 1.00 85.75 228 SER A O 1
ATOM 1795 N N . THR A 1 229 ? 15.713 4.750 -9.085 1.00 84.81 229 THR A N 1
ATOM 1796 C CA . THR A 1 229 ? 15.983 3.833 -10.207 1.00 84.81 229 THR A CA 1
ATOM 1797 C C . THR A 1 229 ? 17.473 3.523 -10.338 1.00 84.81 229 THR A C 1
ATOM 1799 O O . THR A 1 229 ? 17.852 2.365 -10.496 1.00 84.81 229 THR A O 1
ATOM 1802 N N . GLY A 1 230 ? 18.341 4.519 -10.140 1.00 83.19 230 GLY A N 1
ATOM 1803 C CA . GLY A 1 230 ? 19.795 4.350 -10.155 1.00 83.19 230 GLY A CA 1
ATOM 1804 C C . GLY A 1 230 ? 20.362 3.493 -9.015 1.00 83.19 230 GLY A C 1
ATOM 1805 O O . GLY A 1 230 ? 21.528 3.105 -9.075 1.00 83.19 230 GLY A O 1
ATOM 1806 N N . CYS A 1 231 ? 19.576 3.187 -7.974 1.00 81.12 231 CYS A N 1
ATOM 1807 C CA . CYS A 1 231 ? 19.961 2.217 -6.939 1.00 81.12 231 CYS A CA 1
ATOM 1808 C C . CYS A 1 231 ? 19.580 0.772 -7.289 1.00 81.12 231 CYS A C 1
ATOM 1810 O O . CYS A 1 231 ? 20.079 -0.147 -6.649 1.00 81.12 231 CYS A O 1
ATOM 1812 N N . GLN A 1 232 ? 18.700 0.569 -8.272 1.00 82.00 232 GLN A N 1
ATOM 1813 C CA . GLN A 1 232 ? 18.205 -0.750 -8.684 1.00 82.00 232 GLN A CA 1
ATOM 1814 C C . GLN A 1 232 ? 18.988 -1.329 -9.870 1.00 82.00 232 GLN A C 1
ATOM 1816 O O . GLN A 1 232 ? 18.745 -2.460 -10.279 1.00 82.00 232 GLN A O 1
ATOM 1821 N N . ARG A 1 233 ? 19.916 -0.551 -10.438 1.00 80.06 233 ARG A N 1
ATOM 1822 C CA . ARG A 1 233 ? 20.722 -0.917 -11.604 1.00 80.06 233 ARG A CA 1
ATOM 1823 C C . ARG A 1 233 ? 22.203 -0.865 -11.261 1.00 80.06 233 ARG A C 1
ATOM 1825 O O . ARG A 1 233 ? 22.638 -0.040 -10.453 1.00 80.06 233 ARG A O 1
ATOM 1832 N N . ASP A 1 234 ? 22.985 -1.694 -11.942 1.00 83.38 234 ASP A N 1
ATOM 1833 C CA . ASP A 1 234 ? 24.435 -1.561 -11.923 1.00 83.38 234 ASP A CA 1
ATOM 1834 C C . ASP A 1 234 ? 24.839 -0.230 -12.560 1.00 83.38 234 ASP A C 1
ATOM 1836 O O . ASP A 1 234 ? 24.412 0.124 -13.661 1.00 83.38 234 ASP A O 1
ATOM 1840 N N . ARG A 1 235 ? 25.676 0.533 -11.854 1.00 83.94 235 ARG A N 1
ATOM 1841 C CA . ARG A 1 235 ? 26.153 1.824 -12.354 1.00 83.94 235 ARG A CA 1
ATOM 1842 C C . ARG A 1 235 ? 27.223 1.611 -13.414 1.00 83.94 235 ARG A C 1
ATOM 1844 O O . ARG A 1 235 ? 28.270 1.024 -13.131 1.00 83.94 235 ARG A O 1
ATOM 1851 N N . LEU A 1 236 ? 26.998 2.178 -14.597 1.00 86.81 236 LEU A N 1
ATOM 1852 C CA . LEU A 1 236 ? 28.010 2.252 -15.642 1.00 86.81 236 LEU A CA 1
ATOM 1853 C C . LEU A 1 236 ? 29.211 3.066 -15.142 1.00 86.81 236 LEU A C 1
ATOM 1855 O O . LEU A 1 236 ? 29.090 4.255 -14.837 1.00 86.81 236 LEU A O 1
ATOM 1859 N N . ARG A 1 237 ? 30.381 2.428 -15.062 1.00 83.44 237 ARG A N 1
ATOM 1860 C CA . ARG A 1 237 ? 31.639 3.117 -14.757 1.00 83.44 237 ARG A CA 1
ATOM 1861 C C . ARG A 1 237 ? 32.328 3.532 -16.043 1.00 83.44 237 ARG A C 1
ATOM 1863 O O . ARG A 1 237 ? 32.599 2.700 -16.902 1.00 83.44 237 ARG A O 1
ATOM 1870 N N . TRP A 1 238 ? 32.677 4.805 -16.119 1.00 89.94 238 TRP A N 1
ATOM 1871 C CA . TRP A 1 238 ? 33.394 5.400 -17.234 1.00 89.94 238 TRP A CA 1
ATOM 1872 C C . TRP A 1 238 ? 34.558 6.252 -16.725 1.00 89.94 238 TRP A C 1
ATOM 1874 O O . TRP A 1 238 ? 34.696 6.496 -15.526 1.00 89.94 238 TRP A O 1
ATOM 1884 N N . SER A 1 239 ? 35.434 6.701 -17.624 1.00 85.88 239 SER A N 1
ATOM 1885 C CA . SER A 1 239 ? 36.689 7.368 -17.239 1.00 85.88 239 SER A CA 1
ATOM 1886 C C . SER A 1 239 ? 36.501 8.657 -16.429 1.00 85.88 239 SER A C 1
ATOM 1888 O O . SER A 1 239 ? 37.420 9.069 -15.728 1.00 85.88 239 SER A O 1
ATOM 1890 N N . GLY A 1 240 ? 35.335 9.299 -16.525 1.00 86.38 240 GLY A N 1
ATOM 1891 C CA . GLY A 1 240 ? 34.970 10.480 -15.744 1.00 86.38 240 GLY A CA 1
ATOM 1892 C C . GLY A 1 240 ? 34.040 10.198 -14.562 1.00 86.38 240 GLY A C 1
ATOM 1893 O O . GLY A 1 240 ? 33.555 11.151 -13.961 1.00 86.38 240 GLY A O 1
ATOM 1894 N N . SER A 1 241 ? 33.763 8.942 -14.202 1.00 89.81 241 SER A N 1
ATOM 1895 C CA . SER A 1 241 ? 32.958 8.639 -13.013 1.00 89.81 241 SER A CA 1
ATOM 1896 C C . SER A 1 241 ? 33.658 9.118 -11.740 1.00 89.81 241 SER A C 1
ATOM 1898 O O . SER A 1 241 ? 34.780 8.702 -11.449 1.00 89.81 241 SER A O 1
ATOM 1900 N N . THR A 1 242 ? 32.989 9.964 -10.957 1.00 93.12 242 THR A N 1
ATOM 1901 C CA . THR A 1 242 ? 33.508 10.450 -9.665 1.00 93.12 242 THR A CA 1
ATOM 1902 C C . THR A 1 242 ? 32.731 9.901 -8.478 1.00 93.12 242 THR A C 1
ATOM 1904 O O . THR A 1 242 ? 33.207 9.998 -7.347 1.00 93.12 242 THR A O 1
ATOM 1907 N N . ILE A 1 243 ? 31.570 9.288 -8.730 1.00 92.06 243 ILE A N 1
ATOM 1908 C CA . ILE A 1 243 ? 30.772 8.608 -7.712 1.00 92.06 243 ILE A CA 1
ATOM 1909 C C . ILE A 1 243 ? 31.548 7.393 -7.161 1.00 92.06 243 ILE A C 1
ATOM 1911 O O . ILE A 1 243 ? 31.868 6.472 -7.920 1.00 92.06 243 ILE A O 1
ATOM 1915 N N . PRO A 1 244 ? 31.819 7.326 -5.844 1.00 90.25 244 PRO A N 1
ATOM 1916 C CA . PRO A 1 244 ? 32.424 6.159 -5.216 1.00 90.25 244 PRO A CA 1
ATOM 1917 C C . PRO A 1 244 ? 31.526 4.928 -5.336 1.00 90.25 244 PRO A C 1
ATOM 1919 O O . PRO A 1 244 ? 30.302 5.014 -5.240 1.00 90.25 244 PRO A O 1
ATOM 1922 N N . SER A 1 245 ? 32.130 3.747 -5.452 1.00 84.00 245 SER A N 1
ATOM 1923 C CA . SER A 1 245 ? 31.381 2.490 -5.559 1.00 84.00 245 SER A CA 1
ATOM 1924 C C . SER A 1 245 ? 30.551 2.148 -4.323 1.00 84.00 245 SER A C 1
ATOM 1926 O O . SER A 1 245 ? 29.563 1.436 -4.435 1.00 84.00 245 SER A O 1
ATOM 1928 N N . SER A 1 246 ? 30.954 2.646 -3.154 1.00 86.62 246 SER A N 1
ATOM 1929 C CA . SER A 1 246 ? 30.230 2.498 -1.888 1.00 86.62 246 SER A CA 1
ATOM 1930 C C . SER A 1 246 ? 29.159 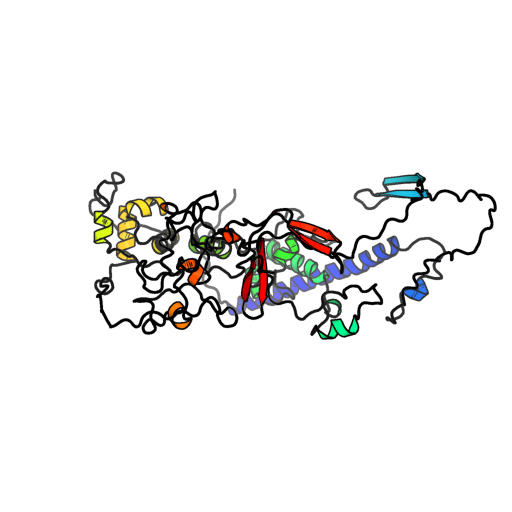3.570 -1.667 1.00 86.62 246 SER A C 1
ATOM 1932 O O . SER A 1 246 ? 28.434 3.503 -0.678 1.00 86.62 246 SER A O 1
ATOM 1934 N N . TYR A 1 247 ? 29.063 4.579 -2.539 1.00 87.19 247 TYR A N 1
ATOM 1935 C CA . TYR A 1 247 ? 28.135 5.684 -2.340 1.00 87.19 247 TYR A CA 1
ATOM 1936 C C . TYR A 1 247 ? 26.698 5.251 -2.637 1.00 87.19 247 TYR A C 1
ATOM 1938 O O . TYR A 1 247 ? 26.382 4.838 -3.757 1.00 87.19 247 TYR A O 1
ATOM 1946 N N . VAL A 1 248 ? 25.812 5.400 -1.657 1.00 85.62 248 VAL A N 1
ATOM 1947 C CA . VAL A 1 248 ? 24.379 5.116 -1.791 1.00 85.62 248 VAL A CA 1
ATOM 1948 C C . VAL A 1 248 ? 23.633 6.441 -1.881 1.00 85.62 248 VAL A C 1
ATOM 1950 O O . VAL A 1 248 ? 23.752 7.283 -0.993 1.00 85.62 248 VAL A O 1
ATOM 1953 N N . PHE A 1 249 ? 22.876 6.634 -2.962 1.00 86.69 249 PHE A N 1
ATOM 1954 C CA . PHE A 1 249 ? 22.063 7.834 -3.113 1.00 86.69 249 PHE A CA 1
ATOM 1955 C C . PHE A 1 249 ? 20.890 7.806 -2.122 1.00 86.69 249 PHE A C 1
ATOM 1957 O O . PHE A 1 249 ? 20.273 6.755 -1.931 1.00 86.69 249 PHE A O 1
ATOM 1964 N N . PRO A 1 250 ? 20.533 8.947 -1.511 1.00 81.81 250 PRO A N 1
ATOM 1965 C CA . PRO A 1 250 ? 19.373 9.028 -0.638 1.00 81.81 250 PRO A CA 1
ATOM 1966 C C . PRO A 1 250 ? 18.093 9.004 -1.487 1.00 81.81 250 PRO A C 1
ATOM 1968 O O . PRO A 1 250 ? 17.598 10.046 -1.913 1.00 81.81 250 PRO A O 1
ATOM 1971 N N . SER A 1 251 ? 17.551 7.813 -1.749 1.00 67.06 251 SER A N 1
ATOM 1972 C CA . SER A 1 251 ? 16.355 7.615 -2.588 1.00 67.06 251 SER A CA 1
ATOM 1973 C C . SER A 1 251 ? 15.083 8.256 -2.013 1.00 67.06 251 SER A C 1
ATOM 1975 O O . SER A 1 251 ? 14.161 8.577 -2.762 1.00 67.06 251 SER A O 1
ATOM 1977 N N . ARG A 1 252 ? 15.042 8.507 -0.697 1.00 66.44 252 ARG A N 1
ATOM 1978 C CA . ARG A 1 252 ? 13.990 9.265 -0.003 1.00 66.44 252 ARG A CA 1
ATOM 1979 C C . ARG A 1 252 ? 14.605 10.277 0.959 1.00 66.44 252 ARG A C 1
ATOM 1981 O O . ARG A 1 252 ? 15.602 9.977 1.613 1.00 66.44 252 ARG A O 1
ATOM 1988 N N . ALA A 1 253 ? 13.989 11.453 1.077 1.00 64.94 253 ALA A N 1
ATOM 1989 C CA . ALA A 1 253 ? 14.266 12.355 2.188 1.00 64.94 253 ALA A CA 1
ATOM 1990 C C . ALA A 1 253 ? 13.819 11.659 3.483 1.00 64.94 253 ALA A C 1
ATOM 1992 O O . ALA A 1 253 ? 12.634 11.372 3.660 1.00 64.94 253 ALA A O 1
ATOM 1993 N N . GLN A 1 254 ? 14.768 11.306 4.350 1.00 69.94 254 GLN A N 1
ATOM 1994 C CA . GLN A 1 254 ? 14.439 10.783 5.671 1.00 69.94 254 GLN A CA 1
ATOM 1995 C C . GLN A 1 254 ? 14.192 11.966 6.610 1.00 69.94 254 GLN A C 1
ATOM 1997 O O . GLN A 1 254 ? 15.062 12.833 6.709 1.00 69.94 254 GLN A O 1
ATOM 2002 N N . PRO A 1 255 ? 13.033 12.026 7.287 1.00 80.75 255 PRO A N 1
ATOM 2003 C CA . PRO A 1 255 ? 12.788 13.050 8.292 1.00 80.75 255 PRO A CA 1
ATOM 2004 C C . PRO A 1 255 ? 13.846 12.988 9.400 1.00 80.75 255 PRO A C 1
ATOM 2006 O O . PRO A 1 255 ? 14.335 11.905 9.740 1.00 80.75 255 PRO A O 1
ATOM 2009 N N . ALA A 1 256 ? 14.190 14.144 9.969 1.00 82.25 256 ALA A N 1
ATOM 2010 C CA . ALA A 1 256 ? 15.146 14.227 11.069 1.00 82.25 256 ALA A CA 1
ATOM 2011 C C . ALA A 1 256 ? 14.679 13.400 12.281 1.00 82.25 256 ALA A C 1
ATOM 2013 O O . ALA A 1 2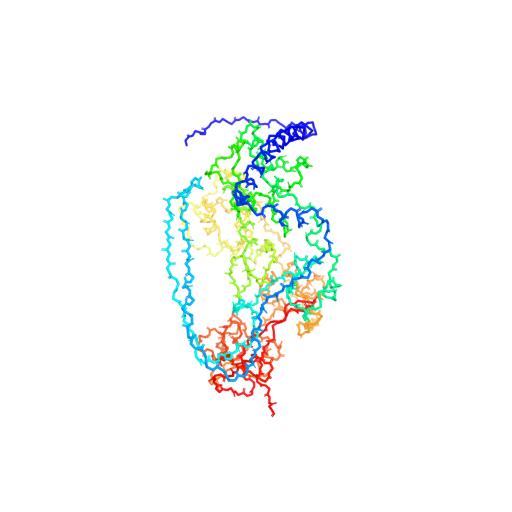56 ? 13.485 13.166 12.476 1.00 82.25 256 ALA A O 1
ATOM 2014 N N . SER A 1 257 ? 15.612 12.981 13.140 1.00 82.94 257 SER A N 1
ATOM 2015 C CA . SER A 1 257 ? 15.283 12.211 14.350 1.00 82.94 257 SER A CA 1
ATOM 2016 C C . SER A 1 257 ? 14.317 12.952 15.283 1.00 82.94 257 SER A C 1
ATOM 2018 O O . SER A 1 257 ? 13.474 12.298 15.903 1.00 82.94 257 SER A O 1
ATOM 2020 N N . SER A 1 258 ? 14.415 14.285 15.326 1.00 84.38 258 SER A N 1
ATOM 2021 C CA . SER A 1 258 ? 13.552 15.203 16.077 1.00 84.38 258 SER A CA 1
ATOM 2022 C C . SER A 1 258 ? 12.166 15.412 15.457 1.00 84.38 258 SER A C 1
ATOM 2024 O O . SER A 1 258 ? 11.238 15.782 16.170 1.00 84.38 258 SER A O 1
ATOM 2026 N N . ASP A 1 259 ? 11.983 15.141 14.162 1.00 87.56 259 ASP A N 1
ATOM 2027 C CA . ASP A 1 259 ? 10.701 15.301 13.471 1.00 87.56 259 ASP A CA 1
ATOM 2028 C C . ASP A 1 259 ? 9.843 14.032 13.606 1.00 87.56 259 ASP A C 1
ATOM 2030 O O . ASP A 1 259 ? 9.728 13.209 12.690 1.00 87.56 259 ASP A O 1
ATOM 2034 N N . LEU A 1 260 ? 9.232 13.846 14.783 1.00 89.56 260 LEU A N 1
ATOM 2035 C CA . LEU A 1 260 ? 8.354 12.698 15.029 1.00 89.56 260 LEU A CA 1
ATOM 2036 C C . LEU A 1 260 ? 7.169 12.670 14.052 1.00 89.56 260 LEU A C 1
ATOM 2038 O O . LEU A 1 260 ? 6.775 11.588 13.611 1.00 89.56 260 LEU A O 1
ATOM 2042 N N . ARG A 1 261 ? 6.618 13.836 13.683 1.00 87.94 261 ARG A N 1
ATOM 2043 C CA . ARG A 1 261 ? 5.486 13.916 12.754 1.00 87.94 261 ARG A CA 1
ATOM 2044 C C . ARG A 1 261 ? 5.882 13.395 11.382 1.00 87.94 261 ARG A C 1
ATOM 2046 O O . ARG A 1 261 ? 5.219 12.488 10.891 1.00 87.94 261 ARG A O 1
ATOM 2053 N N . GLY A 1 262 ? 6.957 13.903 10.784 1.00 86.25 262 GLY A N 1
ATOM 2054 C CA . GLY A 1 262 ? 7.435 13.442 9.482 1.00 86.25 262 GLY A CA 1
ATOM 2055 C C . GLY A 1 262 ? 7.788 11.957 9.490 1.00 86.25 262 GLY A C 1
ATOM 2056 O O . GLY A 1 262 ? 7.416 11.229 8.568 1.00 86.25 262 GLY A O 1
ATOM 2057 N N . ARG A 1 263 ? 8.427 11.463 10.560 1.00 87.31 263 ARG A N 1
ATOM 2058 C CA . ARG A 1 263 ? 8.716 10.025 10.728 1.00 87.31 263 ARG A CA 1
ATOM 2059 C C . ARG A 1 263 ? 7.439 9.189 10.780 1.00 87.31 263 ARG A C 1
ATOM 2061 O O . ARG A 1 263 ? 7.365 8.150 10.126 1.00 87.31 263 ARG A O 1
ATOM 2068 N N . PHE A 1 264 ? 6.431 9.650 11.516 1.00 85.62 264 PHE A N 1
ATOM 2069 C CA . PHE A 1 264 ? 5.138 8.982 11.614 1.00 85.62 264 PHE A CA 1
ATOM 2070 C C . PHE A 1 264 ? 4.368 9.016 10.286 1.00 85.62 264 PHE A C 1
ATOM 2072 O O . PHE A 1 264 ? 3.865 7.977 9.870 1.00 85.62 264 PHE A O 1
ATOM 2079 N N . VAL A 1 265 ? 4.343 10.152 9.569 1.00 83.06 265 VAL A N 1
ATOM 2080 C CA . VAL A 1 265 ? 3.794 10.254 8.197 1.00 83.06 265 VAL A CA 1
ATOM 2081 C C . VAL A 1 265 ? 4.471 9.226 7.291 1.00 83.06 265 VAL A C 1
ATOM 2083 O O . VAL A 1 265 ? 3.800 8.442 6.621 1.00 83.06 265 VAL A O 1
ATOM 2086 N N . SER A 1 266 ? 5.804 9.202 7.290 1.00 81.00 266 SER A N 1
ATOM 2087 C CA . SER A 1 266 ? 6.604 8.317 6.442 1.00 81.00 266 SER A CA 1
ATOM 2088 C C . SER A 1 266 ? 6.325 6.836 6.721 1.00 81.00 266 SER A C 1
ATOM 2090 O O . SER A 1 266 ? 6.222 6.044 5.791 1.00 81.00 266 SER A O 1
ATOM 2092 N N . ALA A 1 267 ? 6.122 6.454 7.985 1.00 82.81 267 ALA A N 1
ATOM 2093 C CA . ALA A 1 267 ? 5.754 5.084 8.339 1.00 82.81 267 ALA A CA 1
ATOM 2094 C C . ALA A 1 267 ? 4.288 4.757 7.998 1.00 82.81 267 ALA A C 1
ATOM 2096 O O . ALA A 1 267 ? 4.009 3.724 7.390 1.00 82.81 267 ALA A O 1
ATOM 2097 N N . ASN A 1 268 ? 3.350 5.638 8.361 1.00 82.50 268 ASN A N 1
ATOM 2098 C CA . ASN A 1 268 ? 1.913 5.419 8.180 1.00 82.50 268 ASN A CA 1
ATOM 2099 C C . ASN A 1 268 ? 1.528 5.326 6.702 1.00 82.50 268 ASN A C 1
ATOM 2101 O O . ASN A 1 268 ? 0.701 4.500 6.337 1.00 82.50 268 ASN A O 1
ATOM 2105 N N . THR A 1 269 ? 2.165 6.124 5.844 1.00 80.12 269 THR A N 1
ATOM 2106 C CA . THR A 1 269 ? 1.921 6.095 4.394 1.00 80.12 269 THR A CA 1
ATOM 2107 C C . THR A 1 269 ? 2.235 4.750 3.749 1.00 80.12 269 THR A C 1
ATOM 2109 O O . THR A 1 269 ? 1.639 4.427 2.727 1.00 80.12 269 THR A O 1
ATOM 2112 N N . LEU A 1 270 ? 3.129 3.955 4.342 1.00 82.19 270 LEU A N 1
ATOM 2113 C CA . LEU A 1 270 ? 3.502 2.641 3.824 1.00 82.19 270 LEU A CA 1
ATOM 2114 C C . LEU A 1 270 ? 2.656 1.516 4.413 1.00 82.19 270 LEU A C 1
ATOM 2116 O O . LEU A 1 270 ? 2.670 0.422 3.868 1.00 82.19 270 LEU A O 1
ATOM 2120 N N . PHE A 1 271 ? 1.952 1.739 5.520 1.00 85.88 271 PHE A N 1
ATOM 2121 C CA . PHE A 1 271 ? 1.279 0.677 6.259 1.00 85.88 271 PHE A CA 1
ATOM 2122 C C . PHE A 1 271 ? -0.207 0.611 5.924 1.00 85.88 271 PHE A C 1
ATOM 2124 O O . PHE A 1 271 ? -0.902 1.615 6.050 1.00 85.88 271 PHE A O 1
ATOM 2131 N N . CYS A 1 272 ? -0.720 -0.565 5.556 1.00 83.44 272 CYS A N 1
ATOM 2132 C CA . CYS A 1 272 ? -2.142 -0.755 5.287 1.00 83.44 272 CYS A CA 1
ATOM 2133 C C . CYS A 1 272 ? -2.934 -1.028 6.580 1.00 83.44 272 CYS A C 1
ATOM 2135 O O . CYS A 1 272 ? -2.735 -2.065 7.214 1.00 83.44 272 CYS A O 1
ATOM 2137 N N . PRO A 1 273 ? -3.895 -0.163 6.965 1.00 79.38 273 PRO A N 1
ATOM 2138 C CA . PRO A 1 273 ? -4.699 -0.350 8.171 1.00 79.38 273 PRO A CA 1
ATOM 2139 C C . PRO A 1 273 ? -5.876 -1.321 7.974 1.00 79.38 273 PRO A C 1
ATOM 2141 O O . PRO A 1 273 ? -6.691 -1.487 8.886 1.00 79.38 273 PRO A O 1
ATOM 2144 N N . ASN A 1 274 ? -6.032 -1.925 6.789 1.00 77.69 274 ASN A N 1
ATOM 2145 C CA . ASN A 1 274 ? -7.059 -2.936 6.558 1.00 77.69 274 ASN A CA 1
ATOM 2146 C C . ASN A 1 274 ? -6.722 -4.194 7.373 1.00 77.69 274 ASN A C 1
ATOM 2148 O O . ASN A 1 274 ? -5.603 -4.695 7.300 1.00 77.69 274 ASN A O 1
ATOM 2152 N N . LEU A 1 275 ? -7.686 -4.711 8.142 1.00 74.75 275 LEU A N 1
ATOM 2153 C CA . LEU A 1 275 ? -7.470 -5.853 9.037 1.00 74.75 275 LEU A CA 1
ATOM 2154 C C . LEU A 1 275 ? -7.126 -7.156 8.330 1.00 74.75 275 LEU A C 1
ATOM 2156 O O . LEU A 1 275 ? -6.555 -8.040 8.961 1.00 74.75 275 LEU A O 1
ATOM 2160 N N . SER A 1 276 ? -7.482 -7.274 7.056 1.00 74.50 276 SER A N 1
ATOM 2161 C CA . SER A 1 276 ? -7.112 -8.423 6.238 1.00 74.50 276 SER A CA 1
ATOM 2162 C C . SER A 1 276 ? -5.674 -8.343 5.716 1.00 74.50 276 SER A C 1
ATOM 2164 O O . SER A 1 276 ? -5.183 -9.344 5.213 1.00 74.50 276 SER A O 1
ATOM 2166 N N . CYS A 1 277 ? -5.009 -7.185 5.833 1.00 81.38 277 CYS A N 1
ATOM 2167 C CA . CYS A 1 277 ? -3.665 -6.948 5.299 1.00 81.38 277 CYS A CA 1
ATOM 2168 C C . CYS A 1 277 ? -2.657 -6.680 6.428 1.00 81.38 277 CYS A C 1
ATOM 2170 O O . CYS A 1 277 ? -1.727 -7.454 6.603 1.00 81.38 277 CYS A O 1
ATOM 2172 N N . VAL A 1 278 ? -2.865 -5.616 7.224 1.00 85.00 278 VAL A N 1
ATOM 2173 C CA . VAL A 1 278 ? -2.024 -5.215 8.382 1.00 85.00 278 VAL A CA 1
ATOM 2174 C C . VAL A 1 278 ? -0.520 -5.323 8.078 1.00 85.00 278 VAL A C 1
ATOM 2176 O O . VAL A 1 278 ? 0.273 -5.815 8.878 1.00 85.00 278 VAL A O 1
ATOM 2179 N N . GLU A 1 279 ? -0.127 -4.872 6.890 1.00 86.31 279 GLU A N 1
ATOM 2180 C CA . GLU A 1 279 ? 1.215 -5.059 6.340 1.00 86.31 279 GLU A CA 1
ATOM 2181 C C . GLU A 1 279 ? 1.739 -3.766 5.697 1.00 86.31 279 GLU A C 1
ATOM 2183 O O . GLU A 1 279 ? 0.948 -2.936 5.221 1.00 86.31 279 GLU A O 1
ATOM 2188 N N . PRO A 1 280 ? 3.067 -3.557 5.685 1.00 86.69 280 PRO A N 1
ATOM 2189 C CA . PRO A 1 280 ? 3.677 -2.506 4.887 1.00 86.69 280 PRO A CA 1
ATOM 2190 C C . PRO A 1 280 ? 3.619 -2.847 3.391 1.00 86.69 280 PRO A C 1
ATOM 2192 O O . PRO A 1 280 ? 3.741 -4.007 3.017 1.00 86.69 280 PRO A O 1
ATOM 2195 N N . LEU A 1 281 ? 3.504 -1.826 2.537 1.00 82.44 281 LEU A N 1
ATOM 2196 C CA . LEU A 1 281 ? 3.496 -1.933 1.073 1.00 82.44 281 LEU A CA 1
ATOM 2197 C C . LEU A 1 281 ? 2.448 -2.930 0.551 1.00 82.44 281 LEU A C 1
ATOM 2199 O O . LEU A 1 281 ? 2.731 -3.733 -0.333 1.00 82.44 281 LEU A O 1
ATOM 2203 N N . CYS A 1 282 ? 1.240 -2.873 1.119 1.00 84.38 282 CYS A N 1
ATOM 2204 C CA . CYS A 1 282 ? 0.143 -3.759 0.741 1.00 84.38 282 CYS A CA 1
ATOM 2205 C C . CYS A 1 282 ? -0.130 -3.702 -0.766 1.00 84.38 282 CYS A C 1
ATOM 2207 O O . CYS A 1 282 ? -0.400 -2.638 -1.326 1.00 84.38 282 CYS A O 1
ATOM 2209 N N . SER A 1 283 ? -0.120 -4.876 -1.391 1.00 82.62 283 SER A N 1
ATOM 2210 C CA . SER A 1 283 ? -0.336 -5.067 -2.826 1.00 82.62 283 SER A CA 1
ATOM 2211 C C . SER A 1 283 ? -1.783 -4.808 -3.253 1.00 82.62 283 SER A C 1
ATOM 2213 O O . SER A 1 283 ? -2.032 -4.531 -4.418 1.00 82.62 283 SER A O 1
ATOM 2215 N N . VAL A 1 284 ? -2.746 -4.886 -2.327 1.00 81.75 284 VAL A N 1
ATOM 2216 C CA . VAL A 1 284 ? -4.185 -4.708 -2.598 1.00 81.75 284 VAL A CA 1
ATOM 2217 C C . VAL A 1 284 ? -4.600 -3.237 -2.503 1.00 81.75 284 VAL A C 1
ATOM 2219 O O . VAL A 1 284 ? -5.453 -2.773 -3.254 1.00 81.75 284 VAL A O 1
ATOM 2222 N N . HIS A 1 285 ? -4.032 -2.503 -1.545 1.00 78.62 285 HIS A N 1
ATOM 2223 C CA . HIS A 1 285 ? -4.446 -1.143 -1.196 1.00 78.62 285 HIS A CA 1
ATOM 2224 C C . HIS A 1 285 ? -3.274 -0.182 -1.403 1.00 78.62 285 HIS A C 1
ATOM 2226 O O . HIS A 1 285 ? -2.602 0.207 -0.449 1.00 78.62 285 HIS A O 1
ATOM 2232 N N . VAL A 1 286 ? -3.046 0.199 -2.661 1.00 71.56 286 VAL A N 1
ATOM 2233 C CA . VAL A 1 286 ? -1.870 0.979 -3.101 1.00 71.56 286 VAL A CA 1
ATOM 2234 C C . VAL A 1 286 ? -2.031 2.497 -2.858 1.00 71.56 286 VAL A C 1
ATOM 2236 O O . VAL A 1 286 ? -1.141 3.293 -3.146 1.00 71.56 286 VAL A O 1
ATOM 2239 N N . GLY A 1 287 ? -3.147 2.931 -2.262 1.00 66.19 287 GLY A N 1
ATOM 2240 C CA . GLY A 1 287 ? -3.355 4.323 -1.858 1.00 66.19 287 GLY A CA 1
ATOM 2241 C C . GLY A 1 287 ? -2.482 4.732 -0.664 1.00 66.19 287 GLY A C 1
ATOM 2242 O O . GLY A 1 287 ? -2.276 3.954 0.268 1.00 66.19 287 GLY A O 1
ATOM 2243 N N . PHE A 1 288 ? -2.008 5.984 -0.651 1.00 64.25 288 PHE A N 1
ATOM 2244 C CA . PHE A 1 288 ? -1.335 6.539 0.524 1.00 64.25 288 PHE A CA 1
ATOM 2245 C C . PHE A 1 288 ? -2.320 6.593 1.686 1.00 64.25 288 PHE A C 1
ATOM 2247 O O . PHE A 1 288 ? -3.305 7.335 1.645 1.00 64.25 288 PHE A O 1
ATOM 2254 N N . ASN A 1 289 ? -2.026 5.852 2.752 1.00 67.94 289 ASN A N 1
ATOM 2255 C CA . ASN A 1 289 ? -2.775 5.999 3.989 1.00 67.94 289 ASN A CA 1
ATOM 2256 C C . ASN A 1 289 ? -2.437 7.362 4.585 1.00 67.94 289 ASN A C 1
ATOM 2258 O O . ASN A 1 289 ? -1.393 7.560 5.217 1.00 67.94 289 ASN A O 1
ATOM 2262 N N . SER A 1 290 ? -3.334 8.317 4.345 1.00 65.69 290 SER A N 1
ATOM 2263 C CA . SER A 1 290 ? -3.297 9.612 5.006 1.00 65.69 290 SER A CA 1
ATOM 2264 C C . SER A 1 290 ? -3.246 9.381 6.511 1.00 65.69 290 SER A C 1
ATOM 2266 O O . SER A 1 290 ? -3.891 8.461 7.028 1.00 65.69 290 SER A O 1
ATOM 2268 N N . ILE A 1 291 ? -2.476 10.209 7.222 1.00 68.50 291 ILE A N 1
ATOM 2269 C CA . ILE A 1 291 ? -2.547 10.210 8.682 1.00 68.50 291 ILE A CA 1
ATOM 2270 C C . ILE A 1 291 ? -4.015 10.412 9.049 1.00 68.50 291 ILE A C 1
ATOM 2272 O O . ILE A 1 291 ? -4.620 11.388 8.592 1.00 68.50 291 ILE A O 1
ATOM 2276 N N . PRO A 1 292 ? -4.607 9.504 9.842 1.00 65.81 292 PRO A N 1
ATOM 2277 C CA . PRO A 1 292 ? -5.965 9.703 10.291 1.00 65.81 292 PRO A CA 1
ATOM 2278 C C . PRO A 1 292 ? -6.062 11.046 11.005 1.00 65.81 292 PRO A C 1
ATOM 2280 O O . PRO A 1 292 ? -5.201 11.360 11.825 1.00 65.81 292 PRO A O 1
ATOM 2283 N N . SER A 1 293 ? -7.116 11.814 10.730 1.00 69.00 293 SER A N 1
ATOM 2284 C CA . SER A 1 293 ? -7.357 13.051 11.469 1.00 69.00 293 SER A CA 1
ATOM 2285 C C . SER A 1 293 ? -7.297 12.783 12.981 1.00 69.00 293 SER A C 1
ATOM 2287 O O . SER A 1 293 ? -7.778 11.720 13.411 1.00 69.00 293 SER A O 1
ATOM 2289 N N . PRO A 1 294 ? -6.723 13.712 13.771 1.00 71.06 294 PRO A N 1
ATOM 2290 C CA . PRO A 1 294 ? -6.587 13.559 15.211 1.00 71.06 294 PRO A CA 1
ATOM 2291 C C . PRO A 1 294 ? -7.881 13.082 15.853 1.00 71.06 294 PRO A C 1
ATOM 2293 O O . PRO A 1 294 ? -8.982 13.527 15.500 1.00 71.06 294 PRO A O 1
ATOM 2296 N N . ARG A 1 295 ? -7.765 12.138 16.785 1.00 68.44 295 ARG A N 1
ATOM 2297 C CA . ARG A 1 295 ? -8.941 11.688 17.522 1.00 68.44 295 ARG A CA 1
ATOM 2298 C C . ARG A 1 295 ? -9.356 12.822 18.459 1.00 68.44 295 ARG A C 1
ATOM 2300 O O . ARG A 1 295 ? -8.509 13.459 19.074 1.00 68.44 295 ARG A O 1
ATOM 2307 N N . ARG A 1 296 ? -10.657 13.084 18.568 1.00 71.19 296 ARG A N 1
ATOM 2308 C CA . ARG A 1 296 ? -11.167 13.966 19.626 1.00 71.19 296 ARG A CA 1
ATOM 2309 C C . ARG A 1 296 ? -11.154 13.199 20.949 1.00 71.19 296 ARG A C 1
ATOM 2311 O O . ARG A 1 296 ? -11.428 11.997 20.933 1.00 71.19 296 ARG A O 1
ATOM 2318 N N . SER A 1 297 ? -10.842 13.892 22.046 1.00 76.12 297 SER A N 1
ATOM 2319 C CA . SER A 1 297 ? -11.004 13.354 23.403 1.00 76.12 297 SER A CA 1
ATOM 2320 C C . SER A 1 297 ? -12.471 12.975 23.593 1.00 76.12 297 SER A C 1
ATOM 2322 O O . SER A 1 297 ? -13.358 13.782 23.314 1.00 76.12 297 SER A O 1
ATOM 2324 N N . LEU A 1 298 ? -12.733 11.738 24.002 1.00 74.12 298 LEU A N 1
ATOM 2325 C CA . LEU A 1 298 ? -14.080 11.267 24.324 1.00 74.12 298 LEU A CA 1
ATOM 2326 C C . LEU A 1 298 ? -14.468 11.634 25.757 1.00 74.12 298 LEU A C 1
ATOM 2328 O O . LEU A 1 298 ? -15.654 11.662 26.079 1.00 74.12 298 LEU A O 1
ATOM 2332 N N . LEU A 1 299 ? -13.473 11.905 26.604 1.00 78.88 299 LEU A N 1
ATOM 2333 C CA . LEU A 1 299 ? -13.650 12.262 28.004 1.00 78.88 299 LEU A CA 1
ATOM 2334 C C . LEU A 1 299 ? -13.131 13.687 28.272 1.00 78.88 299 LEU A C 1
ATOM 2336 O O . LEU A 1 299 ? -12.088 14.063 27.721 1.00 78.88 299 LEU A O 1
ATOM 2340 N N . PRO A 1 300 ? -13.813 14.474 29.126 1.00 84.44 300 PRO A N 1
ATOM 2341 C CA . PRO A 1 300 ? -13.261 15.701 29.700 1.00 84.44 300 PRO A CA 1
ATOM 2342 C C . PRO A 1 300 ? -11.969 15.431 30.475 1.00 84.44 300 PRO A C 1
ATOM 2344 O O . PRO A 1 300 ? -11.800 14.344 31.037 1.00 84.44 300 PRO A O 1
ATOM 2347 N N . LEU A 1 301 ? -11.088 16.431 30.584 1.00 87.62 301 LEU A N 1
ATOM 2348 C CA . LEU A 1 301 ? -9.833 16.284 31.323 1.00 87.62 301 LEU A CA 1
ATOM 2349 C C . LEU A 1 301 ? -10.079 15.867 32.777 1.00 87.62 301 LEU A C 1
ATOM 2351 O O . LEU A 1 301 ? -9.386 14.982 33.266 1.00 87.62 301 LEU A O 1
ATOM 2355 N N . SER A 1 302 ? -11.079 16.441 33.450 1.00 87.12 302 SER A N 1
ATOM 2356 C CA . SER A 1 302 ? -11.417 16.084 34.837 1.00 87.12 302 SER A CA 1
ATOM 2357 C C . SER A 1 302 ? -11.640 14.579 35.015 1.00 87.12 302 SER A C 1
ATOM 2359 O O . SER A 1 302 ? -11.003 13.961 35.861 1.00 87.12 302 SER A O 1
ATOM 2361 N N . GLN A 1 303 ? -12.439 13.965 34.139 1.00 89.50 303 GLN A N 1
ATOM 2362 C CA . GLN A 1 303 ? -12.721 12.527 34.181 1.00 89.50 303 GLN A CA 1
ATOM 2363 C C . GLN A 1 303 ? -11.494 11.661 33.872 1.00 89.50 303 GLN A C 1
ATOM 2365 O O . GLN A 1 303 ? -11.433 10.508 34.292 1.00 89.50 303 GLN A O 1
ATOM 2370 N N . ILE A 1 304 ? -10.529 12.177 33.109 1.00 89.88 304 ILE A N 1
ATOM 2371 C CA . ILE A 1 304 ? -9.266 11.477 32.835 1.00 89.88 304 ILE A CA 1
ATOM 2372 C C . ILE A 1 304 ? -8.344 11.546 34.055 1.00 89.88 304 ILE A C 1
ATOM 2374 O O . ILE A 1 304 ? -7.673 10.564 34.365 1.00 89.88 304 ILE A O 1
ATOM 2378 N N . LEU A 1 305 ? -8.317 12.680 34.759 1.00 91.06 305 LEU A N 1
ATOM 2379 C CA . LEU A 1 305 ? -7.533 12.836 35.985 1.00 91.06 305 LEU A CA 1
ATOM 2380 C C . LEU A 1 305 ? -8.060 11.936 37.107 1.00 91.06 305 LEU A C 1
ATOM 2382 O O . LEU A 1 305 ? -7.257 11.290 37.774 1.00 91.06 305 LEU A O 1
ATOM 2386 N N . ASP A 1 306 ? -9.383 11.802 37.235 1.00 90.62 306 ASP A N 1
ATOM 2387 C CA . ASP A 1 306 ? -10.034 10.941 38.236 1.00 90.62 306 ASP A CA 1
ATOM 2388 C C . ASP A 1 306 ? -9.679 9.447 38.089 1.00 90.62 306 ASP A C 1
ATOM 2390 O O . ASP A 1 306 ? -9.824 8.668 39.032 1.00 90.62 306 ASP A O 1
ATOM 2394 N N . GLN A 1 307 ? -9.192 9.019 36.917 1.00 91.00 307 GLN A N 1
ATOM 2395 C CA . GLN A 1 307 ? -8.738 7.640 36.694 1.00 91.00 307 GLN A CA 1
ATOM 2396 C C . GLN A 1 307 ? -7.394 7.340 37.370 1.00 91.00 307 GLN A C 1
ATOM 2398 O O . GLN A 1 307 ? -7.045 6.172 37.554 1.00 91.00 307 GLN A O 1
ATOM 2403 N N . VAL A 1 308 ? -6.623 8.368 37.733 1.00 90.38 308 VAL A N 1
ATOM 2404 C CA . VAL A 1 308 ? -5.313 8.208 38.364 1.00 90.38 308 VAL A CA 1
ATOM 2405 C C . VAL A 1 308 ? -5.481 8.290 39.875 1.00 90.38 308 VAL A C 1
ATOM 2407 O O . VAL A 1 308 ? -5.595 9.362 40.455 1.00 90.38 308 VAL A O 1
ATOM 2410 N N . ILE A 1 309 ? -5.477 7.125 40.515 1.00 90.06 309 ILE A N 1
ATOM 2411 C CA . ILE A 1 309 ? -5.640 7.007 41.973 1.00 90.06 309 ILE A CA 1
ATOM 2412 C C . ILE A 1 309 ? -4.276 6.948 42.680 1.00 90.06 309 ILE A C 1
ATOM 2414 O O . ILE A 1 309 ? -4.155 7.308 43.846 1.00 90.06 309 ILE A O 1
ATOM 2418 N N . VAL A 1 310 ? -3.240 6.475 41.979 1.00 91.50 310 VAL A N 1
ATOM 2419 C CA . VAL A 1 310 ? -1.902 6.234 42.533 1.00 91.50 310 VAL A CA 1
ATOM 2420 C C . VAL A 1 310 ? -0.881 7.071 41.775 1.00 91.50 310 VAL A C 1
ATOM 2422 O O . VAL A 1 310 ? -0.846 7.047 40.543 1.00 91.50 310 VAL A O 1
ATOM 2425 N N . ALA A 1 311 ? -0.032 7.780 42.516 1.00 90.88 311 ALA A N 1
ATOM 2426 C CA . ALA A 1 311 ? 1.050 8.569 41.953 1.00 90.88 311 ALA A CA 1
ATOM 2427 C C . ALA A 1 311 ? 2.055 7.701 41.184 1.00 90.88 311 ALA A C 1
ATOM 2429 O O . ALA A 1 311 ? 2.460 6.632 41.644 1.00 90.88 311 ALA A O 1
ATOM 2430 N N . CYS A 1 312 ? 2.475 8.156 39.999 1.00 91.31 312 CYS A N 1
ATOM 2431 C CA . CYS A 1 312 ? 3.430 7.403 39.183 1.00 91.31 312 CYS A CA 1
ATOM 2432 C C . CYS A 1 312 ? 4.873 7.482 39.705 1.00 91.31 312 CYS A C 1
ATOM 2434 O O . CYS A 1 312 ? 5.672 6.593 39.420 1.00 91.31 312 CYS A O 1
ATOM 2436 N N . ASN A 1 313 ? 5.210 8.555 40.417 1.00 86.88 313 ASN A N 1
ATOM 2437 C CA . ASN A 1 313 ? 6.492 8.824 41.066 1.00 86.88 313 ASN A CA 1
ATOM 2438 C C . ASN A 1 313 ? 6.321 10.021 42.026 1.00 86.88 313 ASN A C 1
ATOM 2440 O O . ASN A 1 313 ? 5.226 10.564 42.144 1.00 86.88 313 ASN A O 1
ATOM 2444 N N . ASN A 1 314 ? 7.404 10.458 42.669 1.00 84.75 314 ASN A N 1
ATOM 2445 C CA . ASN A 1 314 ? 7.386 11.571 43.631 1.00 84.75 314 ASN A CA 1
ATOM 2446 C C . ASN A 1 314 ? 7.137 12.953 42.993 1.00 84.75 314 ASN A C 1
ATOM 2448 O O . ASN A 1 314 ? 6.901 13.916 43.706 1.00 84.75 314 ASN A O 1
ATOM 2452 N N . GLU A 1 315 ? 7.211 13.055 41.665 1.00 85.50 315 GLU A N 1
ATOM 2453 C CA . GLU A 1 315 ? 6.930 14.272 40.889 1.00 85.50 315 GLU A CA 1
ATOM 2454 C C . GLU A 1 315 ? 5.618 14.114 40.105 1.00 85.50 315 GLU A C 1
ATOM 2456 O O . GLU A 1 315 ? 5.431 14.681 39.021 1.00 85.50 315 GLU A O 1
ATOM 2461 N N . CYS A 1 316 ? 4.719 13.264 40.607 1.00 90.69 316 CYS A N 1
ATOM 2462 C CA . CYS A 1 316 ? 3.442 13.027 39.967 1.00 90.69 316 CYS A CA 1
ATOM 2463 C C . CYS A 1 316 ? 2.585 14.286 40.044 1.00 90.69 316 CYS A C 1
ATOM 2465 O O . CYS A 1 316 ? 2.605 14.975 41.052 1.00 90.69 316 CYS A O 1
ATOM 2467 N N . PHE A 1 317 ? 1.737 14.543 39.052 1.00 89.69 317 PHE A N 1
ATOM 2468 C CA . PHE A 1 317 ? 0.784 15.653 39.114 1.00 89.69 317 PHE A CA 1
ATOM 2469 C C . PHE A 1 317 ? -0.179 15.591 40.320 1.00 89.69 317 PHE A C 1
ATOM 2471 O O . PHE A 1 317 ? -0.811 16.595 40.627 1.00 89.69 317 PHE A O 1
ATOM 2478 N N . LEU A 1 318 ? -0.331 14.420 40.955 1.00 89.56 318 LEU A N 1
ATOM 2479 C CA . LEU A 1 318 ? -1.110 14.247 42.186 1.00 89.56 318 LEU A CA 1
ATOM 2480 C C . LEU A 1 318 ? -0.403 14.817 43.423 1.00 89.56 318 LEU A C 1
ATOM 2482 O O . LEU A 1 318 ? -1.075 15.311 44.322 1.00 89.56 318 LEU A O 1
ATOM 2486 N N . ASP A 1 319 ? 0.928 14.732 43.454 1.00 83.56 319 ASP A N 1
ATOM 2487 C CA . ASP A 1 319 ? 1.760 15.096 44.608 1.00 83.56 319 ASP A CA 1
ATOM 2488 C C . ASP A 1 319 ? 2.577 16.372 44.361 1.00 83.56 319 ASP A C 1
ATOM 2490 O O . ASP A 1 319 ? 3.140 16.943 45.292 1.00 83.56 319 ASP A O 1
ATOM 2494 N N . ALA A 1 320 ? 2.670 16.812 43.106 1.00 72.19 320 ALA A N 1
ATOM 2495 C CA . ALA A 1 320 ? 3.367 18.021 42.724 1.00 72.19 320 ALA A CA 1
ATOM 2496 C C . ALA A 1 320 ? 2.632 19.227 43.318 1.00 72.19 320 ALA A C 1
ATOM 2498 O O . ALA A 1 320 ? 1.517 19.556 42.907 1.00 72.19 320 ALA A O 1
ATOM 2499 N N . GLU A 1 321 ? 3.281 19.904 44.267 1.00 66.44 321 GLU A N 1
ATOM 2500 C CA . GLU A 1 321 ? 2.956 21.294 44.587 1.00 66.44 321 GLU A CA 1
ATOM 2501 C C . GLU A 1 321 ? 2.998 22.101 43.279 1.00 66.44 321 GLU A C 1
ATOM 2503 O O . GLU A 1 321 ? 3.775 21.758 42.384 1.00 66.44 321 GLU A O 1
ATOM 2508 N N . GLU A 1 322 ? 2.141 23.119 43.119 1.00 60.69 322 GLU A N 1
ATOM 2509 C CA . GLU A 1 322 ? 2.150 23.979 41.927 1.00 60.69 322 GLU A CA 1
ATOM 2510 C C . GLU A 1 322 ? 3.573 24.511 41.707 1.00 60.69 322 GLU A C 1
ATOM 2512 O O . GLU A 1 322 ? 4.007 25.446 42.376 1.00 60.69 322 GLU A O 1
ATOM 2517 N N . ALA A 1 323 ? 4.327 23.861 40.817 1.00 57.34 323 ALA A N 1
ATOM 2518 C CA . ALA A 1 323 ? 5.725 24.181 40.607 1.00 57.34 323 ALA A CA 1
ATOM 2519 C C . ALA A 1 323 ? 5.814 25.640 40.149 1.00 57.34 323 ALA A C 1
ATOM 2521 O O . ALA A 1 323 ? 5.156 26.036 39.183 1.00 57.34 323 ALA A O 1
ATOM 2522 N N . GLU A 1 324 ? 6.607 26.450 40.853 1.00 54.72 324 GLU A N 1
ATOM 2523 C CA . GLU A 1 324 ? 6.837 27.852 40.507 1.00 54.72 324 GLU A CA 1
ATOM 2524 C C . GLU A 1 324 ? 7.659 27.938 39.210 1.00 54.72 324 GLU A C 1
ATOM 2526 O O . GLU A 1 324 ? 8.880 28.075 39.219 1.00 54.72 324 GLU A O 1
ATOM 2531 N N . GLY A 1 325 ? 6.990 27.823 38.063 1.00 66.81 325 GLY A N 1
ATOM 2532 C CA . GLY A 1 325 ? 7.609 27.990 36.753 1.00 66.81 325 GLY A CA 1
ATOM 2533 C C . GLY A 1 325 ? 6.920 27.202 35.645 1.00 66.81 325 GLY A C 1
ATOM 2534 O O . GLY A 1 325 ? 6.435 26.092 35.841 1.00 66.81 325 GLY A O 1
ATOM 2535 N N . ASN A 1 326 ? 6.904 27.776 34.441 1.00 77.81 326 ASN A N 1
ATOM 2536 C CA . ASN A 1 326 ? 6.467 27.054 33.250 1.00 77.81 326 ASN A CA 1
ATOM 2537 C C . ASN A 1 326 ? 7.537 26.013 32.869 1.00 77.81 326 ASN A C 1
ATOM 2539 O O . ASN A 1 326 ? 8.714 26.385 32.800 1.00 77.81 326 ASN A O 1
ATOM 2543 N N . PRO A 1 327 ? 7.162 24.757 32.563 1.00 86.00 327 PRO A N 1
ATOM 2544 C CA . PRO A 1 327 ? 8.088 23.773 32.015 1.00 86.00 327 PRO A CA 1
ATOM 2545 C C . PRO A 1 327 ? 8.812 24.321 30.780 1.00 86.00 327 PRO A C 1
ATOM 2547 O O . PRO A 1 327 ? 8.195 24.899 29.881 1.00 86.00 327 PRO A O 1
ATOM 2550 N N . LEU A 1 328 ? 10.134 24.153 30.738 1.00 88.75 328 LEU A N 1
ATOM 2551 C CA . LEU A 1 328 ? 10.970 24.589 29.620 1.00 88.75 328 LEU A CA 1
ATOM 2552 C C . LEU A 1 328 ? 11.094 23.447 28.612 1.00 88.75 328 LEU A C 1
ATOM 2554 O O . LEU A 1 328 ? 12.026 22.649 28.685 1.00 88.75 328 LEU A O 1
ATOM 2558 N N . TRP A 1 329 ? 10.131 23.354 27.697 1.00 93.00 329 TRP A N 1
ATOM 2559 C CA . TRP A 1 329 ? 10.210 22.445 26.553 1.00 93.00 329 TRP A CA 1
ATOM 2560 C C . TRP A 1 329 ? 10.678 23.189 25.310 1.00 93.00 329 TRP A C 1
ATOM 2562 O O . TRP A 1 329 ? 10.219 24.301 25.031 1.00 93.00 329 TRP A O 1
ATOM 2572 N N . ASP A 1 330 ? 11.573 22.570 24.547 1.00 92.19 330 ASP A N 1
ATOM 2573 C CA . ASP A 1 330 ? 11.936 23.093 23.236 1.00 92.19 330 ASP A CA 1
ATOM 2574 C C . ASP A 1 330 ? 10.817 22.854 22.201 1.00 92.19 330 ASP A C 1
ATOM 2576 O O . ASP A 1 330 ? 9.818 22.168 22.437 1.00 92.19 330 ASP A O 1
ATOM 2580 N N . THR A 1 331 ? 10.966 23.446 21.016 1.00 91.25 331 THR A N 1
ATOM 2581 C CA . THR A 1 331 ? 9.976 23.309 19.937 1.00 91.25 331 THR A CA 1
ATOM 2582 C C . THR A 1 331 ? 9.756 21.859 19.487 1.00 91.25 331 THR A C 1
ATOM 2584 O O . THR A 1 331 ? 8.624 21.493 19.178 1.00 91.25 331 THR A O 1
ATOM 2587 N N . ALA A 1 332 ? 10.799 21.022 19.480 1.00 89.75 332 ALA A N 1
ATOM 2588 C CA . ALA A 1 332 ? 10.698 19.631 19.046 1.00 89.75 332 ALA A CA 1
ATOM 2589 C C . ALA A 1 332 ? 9.984 18.767 20.096 1.00 89.75 332 ALA A C 1
ATOM 2591 O O . ALA A 1 332 ? 9.187 17.900 19.743 1.00 89.75 332 ALA A O 1
ATOM 2592 N N . GLU A 1 333 ? 10.218 19.028 21.380 1.00 92.81 333 GLU A N 1
ATOM 2593 C CA . GLU A 1 333 ? 9.547 18.368 22.503 1.00 92.81 333 GLU A CA 1
ATOM 2594 C C . GLU A 1 333 ? 8.050 18.696 22.535 1.00 92.81 333 GLU A C 1
ATOM 2596 O O . GLU A 1 333 ? 7.212 17.799 22.666 1.00 92.81 333 GLU A O 1
ATOM 2601 N N . VAL A 1 334 ? 7.694 19.969 22.325 1.00 93.25 334 VAL A N 1
ATOM 2602 C CA . VAL A 1 334 ? 6.293 20.396 22.198 1.00 93.25 334 VAL A CA 1
ATOM 2603 C C . VAL A 1 334 ? 5.613 19.716 21.009 1.00 93.25 334 VAL A C 1
ATOM 2605 O O . VAL A 1 334 ? 4.487 19.229 21.137 1.00 93.25 334 VAL A O 1
ATOM 2608 N N . ASP A 1 335 ? 6.276 19.648 19.854 1.00 91.50 335 ASP A N 1
ATOM 2609 C CA . ASP A 1 335 ? 5.708 19.004 18.668 1.00 91.50 335 ASP A CA 1
ATOM 2610 C C . ASP A 1 335 ? 5.594 17.480 18.823 1.00 91.50 335 ASP A C 1
ATOM 2612 O O . ASP A 1 335 ? 4.606 16.888 18.375 1.00 91.50 335 ASP A O 1
ATOM 2616 N N . MET A 1 336 ? 6.531 16.843 19.531 1.00 91.94 336 MET A N 1
ATOM 2617 C CA . MET A 1 336 ? 6.453 15.427 19.895 1.00 91.94 336 MET A CA 1
ATOM 2618 C C . MET A 1 336 ? 5.208 15.135 20.738 1.00 91.94 336 MET A C 1
ATOM 2620 O O . MET A 1 336 ? 4.457 14.205 20.432 1.00 91.94 336 MET A O 1
ATOM 2624 N N . PHE A 1 337 ? 4.945 15.965 21.750 1.00 94.12 337 PHE A N 1
ATOM 2625 C CA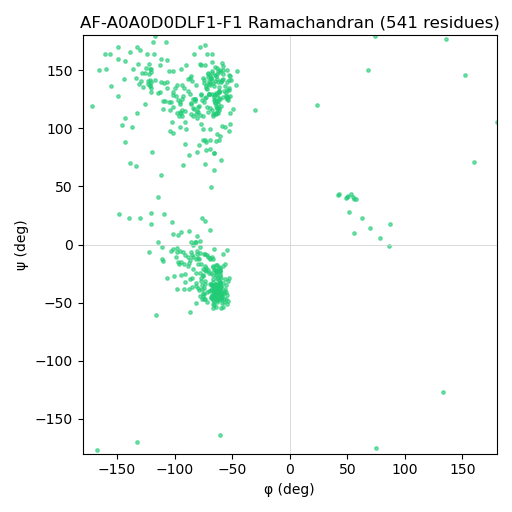 . PHE A 1 337 ? 3.750 15.844 22.579 1.00 94.12 337 PHE A CA 1
ATOM 2626 C C . PHE A 1 337 ? 2.461 16.020 21.780 1.00 94.12 337 PHE A C 1
ATOM 2628 O O . PHE A 1 337 ? 1.557 15.200 21.932 1.00 94.12 337 PHE A O 1
ATOM 2635 N N . LYS A 1 338 ? 2.379 17.019 20.888 1.00 91.88 338 LYS A N 1
ATOM 2636 C CA . LYS A 1 338 ? 1.202 17.195 20.016 1.00 91.88 338 LYS A CA 1
ATOM 2637 C C . LYS A 1 338 ? 0.915 15.929 19.210 1.00 91.88 338 LYS A C 1
ATOM 2639 O O . LYS A 1 338 ? -0.221 15.467 19.178 1.00 91.88 338 LYS A O 1
ATOM 2644 N N . VAL A 1 339 ? 1.940 15.325 18.598 1.00 90.75 339 VAL A N 1
ATOM 2645 C CA . VAL A 1 339 ? 1.780 14.081 17.821 1.00 90.75 339 VAL A CA 1
ATOM 2646 C C . VAL A 1 339 ? 1.268 12.936 18.697 1.00 90.75 339 VAL A C 1
ATOM 2648 O O . VAL A 1 339 ? 0.312 12.264 18.316 1.00 90.75 339 VAL A O 1
ATOM 2651 N N . ILE A 1 340 ? 1.868 12.718 19.870 1.00 92.00 340 ILE A N 1
ATOM 2652 C CA . ILE A 1 340 ? 1.465 11.647 20.795 1.00 92.00 340 ILE A CA 1
ATOM 2653 C C . ILE A 1 340 ? 0.023 11.861 21.282 1.00 92.00 340 ILE A C 1
ATOM 2655 O O . ILE A 1 340 ? -0.782 10.925 21.277 1.00 92.00 340 ILE A O 1
ATOM 2659 N N . PHE A 1 341 ? -0.316 13.093 21.662 1.00 91.00 341 PHE A N 1
ATOM 2660 C CA . PHE A 1 341 ? -1.634 13.455 22.171 1.00 91.00 341 PHE A CA 1
ATOM 2661 C C . PHE A 1 341 ? -2.732 13.283 21.116 1.00 91.00 341 PHE A C 1
ATOM 2663 O O . PHE A 1 341 ? -3.779 12.712 21.404 1.00 91.00 341 PHE A O 1
ATOM 2670 N N . GLU A 1 342 ? -2.492 13.704 19.873 1.00 86.75 342 GLU A N 1
ATOM 2671 C CA . GLU A 1 342 ? -3.461 13.576 18.776 1.00 86.75 342 GLU A CA 1
ATOM 2672 C C . GLU A 1 342 ? -3.805 12.117 18.422 1.00 86.75 342 GLU A C 1
ATOM 2674 O O . GLU A 1 342 ? -4.913 11.831 17.947 1.00 86.75 342 GLU A O 1
ATOM 2679 N N . ILE A 1 343 ? -2.871 11.189 18.654 1.00 84.75 343 ILE A N 1
ATOM 2680 C CA . ILE A 1 343 ? -3.082 9.749 18.455 1.00 84.75 343 ILE A CA 1
ATOM 2681 C C . ILE A 1 343 ? -3.946 9.171 19.587 1.00 84.75 343 ILE A C 1
ATOM 2683 O O . ILE A 1 343 ? -4.860 8.381 19.320 1.00 84.75 343 ILE A O 1
ATOM 2687 N N . SER A 1 344 ? -3.685 9.589 20.829 1.00 86.56 344 SER A N 1
ATOM 2688 C CA . SER A 1 344 ? -4.287 9.021 22.041 1.00 86.56 344 SER A CA 1
ATOM 2689 C C . SER A 1 344 ? -4.678 10.099 23.073 1.00 86.56 344 SER A C 1
ATOM 2691 O O . SER A 1 344 ? -4.081 10.167 24.150 1.00 86.56 344 SER A O 1
ATOM 2693 N N . PRO A 1 345 ? -5.712 10.917 22.796 1.00 87.12 345 PRO A N 1
ATOM 2694 C CA . PRO A 1 345 ? -6.084 12.065 23.640 1.00 87.12 345 PRO A CA 1
ATOM 2695 C C . PRO A 1 345 ? -6.657 11.666 25.013 1.00 87.12 345 PRO A C 1
ATOM 2697 O O . PRO A 1 345 ? -6.577 12.424 25.982 1.00 87.12 345 PRO A O 1
ATOM 2700 N N . ASP A 1 346 ? -7.214 10.456 25.109 1.00 87.94 346 ASP A N 1
ATOM 2701 C CA . ASP A 1 346 ? -7.855 9.929 26.319 1.00 87.94 346 ASP A CA 1
ATOM 2702 C C . ASP A 1 346 ? -6.860 9.264 27.293 1.00 87.94 346 ASP A C 1
ATOM 2704 O O . ASP A 1 346 ? -7.268 8.730 28.322 1.00 87.94 346 ASP A O 1
ATOM 2708 N N . MET A 1 347 ? -5.555 9.259 26.988 1.00 91.69 347 MET A N 1
ATOM 2709 C CA . MET A 1 347 ? -4.542 8.729 27.906 1.00 91.69 347 MET A CA 1
ATOM 2710 C C . MET A 1 347 ? -4.354 9.643 29.122 1.00 91.69 347 MET A C 1
ATOM 2712 O O . MET A 1 347 ? -4.429 10.873 29.027 1.00 91.69 347 MET A O 1
ATOM 2716 N N . THR A 1 348 ? -4.060 9.027 30.268 1.00 94.00 348 THR A N 1
ATOM 2717 C CA . THR A 1 348 ? -3.738 9.751 31.502 1.00 94.00 348 THR A CA 1
ATOM 2718 C C . THR A 1 348 ? -2.433 10.545 31.338 1.00 94.00 348 THR A C 1
ATOM 2720 O O . THR A 1 348 ? -1.555 10.125 30.574 1.00 94.00 348 THR A O 1
ATOM 2723 N N . PRO A 1 349 ? -2.233 11.661 32.070 1.00 94.31 349 PRO A N 1
ATOM 2724 C CA . PRO A 1 349 ? -0.959 12.384 32.042 1.00 94.31 349 PRO A CA 1
ATOM 2725 C C . PRO A 1 349 ? 0.241 11.493 32.394 1.00 94.31 349 PRO A C 1
ATOM 2727 O O . PRO A 1 349 ? 1.312 11.643 31.814 1.00 94.31 349 PRO A O 1
ATOM 2730 N N . CYS A 1 350 ? 0.055 10.526 33.299 1.00 94.31 350 CYS A N 1
ATOM 2731 C CA . CYS A 1 350 ? 1.079 9.556 33.687 1.00 94.31 350 CYS A CA 1
ATOM 2732 C C . CYS A 1 350 ? 1.483 8.608 32.552 1.00 94.31 350 CYS A C 1
ATOM 2734 O O . CYS A 1 350 ? 2.653 8.245 32.448 1.00 94.31 350 CYS A O 1
ATOM 2736 N N . ASP A 1 351 ? 0.549 8.187 31.701 1.00 94.44 351 ASP A N 1
ATOM 2737 C CA . ASP A 1 351 ? 0.887 7.322 30.568 1.00 94.44 351 ASP A CA 1
ATOM 2738 C C . ASP A 1 351 ? 1.444 8.120 29.388 1.00 94.44 351 ASP A C 1
ATOM 2740 O O . ASP A 1 351 ? 2.392 7.673 28.741 1.00 94.44 351 ASP A O 1
ATOM 2744 N N . LEU A 1 352 ? 0.931 9.332 29.155 1.00 94.31 352 LEU A N 1
ATOM 2745 C CA . LEU A 1 352 ? 1.507 10.265 28.182 1.00 94.31 352 LEU A CA 1
ATOM 2746 C C . LEU A 1 352 ? 2.956 10.626 28.540 1.00 94.31 352 LEU A C 1
ATOM 2748 O O . LEU A 1 352 ? 3.800 10.685 27.650 1.00 94.31 352 LEU A O 1
ATOM 2752 N N . ALA A 1 353 ? 3.271 10.781 29.828 1.00 94.44 353 ALA A N 1
ATOM 2753 C CA . ALA A 1 353 ? 4.626 11.011 30.334 1.00 94.44 353 ALA A CA 1
ATOM 2754 C C . ALA A 1 353 ? 5.631 9.940 29.906 1.00 94.44 353 ALA A C 1
ATOM 2756 O O . ALA A 1 353 ? 6.741 10.267 29.486 1.00 94.44 353 ALA A O 1
ATOM 2757 N N . LYS A 1 354 ? 5.226 8.665 29.925 1.00 93.50 354 LYS A N 1
ATOM 2758 C CA . LYS A 1 354 ? 6.074 7.552 29.469 1.00 93.50 354 LYS A CA 1
ATOM 2759 C C . LYS A 1 354 ? 6.384 7.645 27.975 1.00 93.50 354 LYS A C 1
ATOM 2761 O O . LYS A 1 354 ? 7.473 7.267 27.562 1.00 93.50 354 LYS A O 1
ATOM 2766 N N . LEU A 1 355 ? 5.435 8.133 27.174 1.00 93.31 355 LEU A N 1
ATOM 2767 C CA . LEU A 1 355 ? 5.609 8.292 25.729 1.00 93.31 355 LEU A CA 1
ATOM 2768 C C . LEU A 1 355 ? 6.414 9.547 25.375 1.00 93.31 355 LEU A C 1
ATOM 2770 O O . LEU A 1 355 ? 7.221 9.507 24.452 1.00 93.31 355 LEU A O 1
ATOM 2774 N N . CYS A 1 356 ? 6.209 10.642 26.109 1.00 92.62 356 CYS A N 1
ATOM 2775 C CA . CYS A 1 356 ? 6.908 11.910 25.890 1.00 92.62 356 CYS A CA 1
ATOM 2776 C C . CYS A 1 356 ? 8.306 11.934 26.522 1.00 92.62 356 CYS A C 1
ATOM 2778 O O . CYS A 1 356 ? 9.075 12.843 26.237 1.00 92.62 356 CYS A O 1
ATOM 2780 N N . LEU A 1 357 ? 8.627 10.959 27.384 1.00 92.38 357 LEU A N 1
ATOM 2781 C CA . LEU A 1 3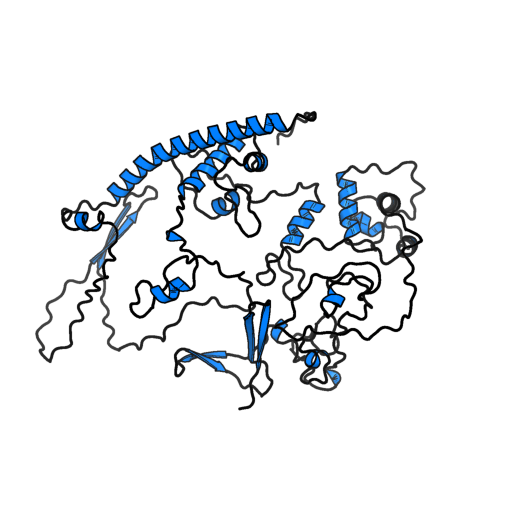57 ? 9.852 10.919 28.192 1.00 92.38 357 LEU A CA 1
ATOM 2782 C C . LEU A 1 357 ? 10.036 12.196 29.034 1.00 92.38 357 LEU A C 1
ATOM 2784 O O . LEU A 1 357 ? 11.140 12.720 29.167 1.00 92.38 357 LEU A O 1
ATOM 2788 N N . LYS A 1 358 ? 8.931 12.687 29.605 1.00 93.06 358 LYS A N 1
ATOM 2789 C CA . LYS A 1 358 ? 8.848 13.914 30.412 1.00 93.06 358 LYS A CA 1
ATOM 2790 C C . LYS A 1 358 ? 8.082 13.653 31.713 1.00 93.06 358 LYS A C 1
ATOM 2792 O O . LYS A 1 358 ? 7.259 12.737 31.733 1.00 93.06 358 LYS A O 1
ATOM 2797 N N . PRO A 1 359 ? 8.297 14.429 32.788 1.00 92.94 359 PRO A N 1
ATOM 2798 C CA . PRO A 1 359 ? 7.504 14.316 34.011 1.00 92.94 359 PRO A CA 1
ATOM 2799 C C . PRO A 1 359 ? 6.006 14.537 33.752 1.00 92.94 359 PRO A C 1
ATOM 2801 O O . PRO A 1 359 ? 5.611 15.376 32.940 1.00 92.94 359 PRO A O 1
ATOM 2804 N N . CYS A 1 360 ? 5.136 13.795 34.442 1.00 93.75 360 CYS A N 1
ATOM 2805 C CA . CYS A 1 360 ? 3.700 13.832 34.139 1.00 93.75 360 CYS A CA 1
ATOM 2806 C C . CYS A 1 360 ? 3.014 15.147 34.533 1.00 93.75 360 CYS A C 1
ATOM 2808 O O . CYS A 1 360 ? 2.007 15.503 33.918 1.00 93.75 360 CYS A O 1
ATOM 2810 N N . HIS A 1 361 ? 3.561 15.887 35.501 1.00 91.62 361 HIS A N 1
ATOM 2811 C CA . HIS A 1 361 ? 3.075 17.219 35.855 1.00 91.62 361 HIS A CA 1
ATOM 2812 C C . HIS A 1 361 ? 3.344 18.237 34.729 1.00 91.62 361 HIS A C 1
ATOM 2814 O O . HIS A 1 361 ? 2.452 19.015 34.390 1.00 91.62 361 HIS A O 1
ATOM 2820 N N . GLU A 1 362 ? 4.505 18.171 34.063 1.00 93.00 362 GLU A N 1
ATOM 2821 C CA . GLU A 1 362 ? 4.816 19.005 32.890 1.00 93.00 362 GLU A CA 1
ATOM 2822 C C . GLU A 1 362 ? 3.911 18.662 31.699 1.00 93.00 362 GLU A C 1
ATOM 2824 O O . GLU A 1 362 ? 3.382 19.543 31.019 1.00 93.00 362 GLU A O 1
ATOM 2829 N N . VAL A 1 363 ? 3.668 17.368 31.472 1.00 94.06 363 VAL A N 1
ATOM 2830 C CA . VAL A 1 363 ? 2.744 16.893 30.430 1.00 94.06 363 VAL A CA 1
ATOM 2831 C C . VAL A 1 363 ? 1.320 17.389 30.688 1.00 94.06 363 VAL A C 1
ATOM 2833 O O . VAL A 1 363 ? 0.636 17.819 29.756 1.00 94.06 363 VAL A O 1
ATOM 2836 N N . LEU A 1 364 ? 0.863 17.369 31.946 1.00 92.75 364 LEU A N 1
ATOM 2837 C CA . LEU A 1 364 ? -0.437 17.919 32.325 1.00 92.75 364 LEU A CA 1
ATOM 2838 C C . LEU A 1 364 ? -0.512 19.428 32.054 1.00 92.75 364 LEU A C 1
ATOM 2840 O O . LEU A 1 364 ? -1.531 19.899 31.544 1.00 92.75 364 LEU A O 1
ATOM 2844 N N . TYR A 1 365 ? 0.551 20.175 32.358 1.00 92.25 365 TYR A N 1
ATOM 2845 C CA . TYR A 1 365 ? 0.642 21.599 32.039 1.00 92.25 365 TYR A CA 1
ATOM 2846 C C . TYR A 1 365 ? 0.478 21.841 30.530 1.00 92.25 365 TYR A C 1
ATOM 2848 O O . TYR A 1 365 ? -0.426 22.572 30.118 1.00 92.25 365 TYR A O 1
ATOM 2856 N N . HIS A 1 366 ? 1.271 21.166 29.690 1.00 92.50 366 HIS A N 1
ATOM 2857 C CA . HIS A 1 366 ? 1.192 21.335 28.236 1.00 92.50 366 HIS A CA 1
ATOM 2858 C C . HIS A 1 366 ? -0.153 20.889 27.656 1.00 92.50 366 HIS A C 1
ATOM 2860 O O . HIS A 1 366 ? -0.657 21.539 26.740 1.00 92.50 366 HIS A O 1
ATOM 2866 N N . ARG A 1 367 ? -0.788 19.850 28.217 1.00 91.62 367 ARG A N 1
ATOM 2867 C CA . ARG A 1 367 ? -2.159 19.463 27.853 1.00 91.62 367 ARG A CA 1
ATOM 2868 C C . ARG A 1 367 ? -3.149 20.600 28.106 1.00 91.62 367 ARG A C 1
ATOM 2870 O O . ARG A 1 367 ? -3.904 20.935 27.201 1.00 91.62 367 ARG A O 1
ATOM 2877 N N . LYS A 1 368 ? -3.128 21.203 29.301 1.00 90.38 368 LYS A N 1
ATOM 2878 C CA . LYS A 1 368 ? -4.034 22.306 29.672 1.00 90.38 368 LYS A CA 1
ATOM 2879 C C . LYS A 1 368 ? -3.833 23.545 28.794 1.00 90.38 368 LYS A C 1
ATOM 2881 O O . LYS A 1 368 ? -4.810 24.188 28.428 1.00 90.38 368 LYS A O 1
ATOM 2886 N N . VAL A 1 369 ? -2.581 23.875 28.464 1.00 90.50 369 VAL A N 1
ATOM 2887 C CA . VAL A 1 369 ? -2.236 25.070 27.674 1.00 90.50 369 VAL A CA 1
ATOM 2888 C C . VAL A 1 369 ? -2.553 24.892 26.188 1.00 90.50 369 VAL A C 1
ATOM 2890 O O . VAL A 1 369 ? -3.096 25.802 25.567 1.00 90.50 369 VAL A O 1
ATOM 2893 N N . LEU A 1 370 ? -2.209 23.741 25.603 1.00 89.62 370 LEU A N 1
ATOM 2894 C CA . LEU A 1 370 ? -2.346 23.508 24.160 1.00 89.62 370 LEU A CA 1
ATOM 2895 C C . LEU A 1 370 ? -3.736 22.998 23.761 1.00 89.62 370 LEU A C 1
ATOM 2897 O O . LEU A 1 370 ? -4.181 23.266 22.647 1.00 89.62 370 LEU A O 1
ATOM 2901 N N . TYR A 1 371 ? -4.413 22.277 24.655 1.00 87.88 371 TYR A N 1
ATOM 2902 C CA . TYR A 1 371 ? -5.715 21.656 24.412 1.00 87.88 371 TYR A CA 1
ATOM 2903 C C . TYR A 1 371 ? -6.673 21.935 25.584 1.00 87.88 371 TYR A C 1
ATOM 2905 O O . TYR A 1 371 ? -7.018 21.014 26.329 1.00 87.88 371 TYR A O 1
ATOM 2913 N N . PRO A 1 372 ? -7.088 23.200 25.789 1.00 83.75 372 PRO A N 1
ATOM 2914 C CA . PRO A 1 372 ? -8.035 23.538 26.843 1.00 83.75 372 PRO A CA 1
ATOM 2915 C C . PRO A 1 372 ? -9.399 22.882 26.582 1.00 83.75 372 PRO A C 1
ATOM 2917 O O . PRO A 1 372 ? -9.877 22.851 25.445 1.00 83.75 372 PRO A O 1
ATOM 2920 N N . ASP A 1 373 ? -10.046 22.387 27.639 1.00 76.06 373 ASP A N 1
ATOM 2921 C CA . ASP A 1 373 ? -11.411 21.864 27.549 1.00 76.06 373 ASP A CA 1
ATOM 2922 C C . ASP A 1 373 ? -12.361 23.004 27.142 1.00 76.06 373 ASP A C 1
ATOM 2924 O O . ASP A 1 373 ? -12.522 23.985 27.871 1.00 76.06 373 ASP A O 1
ATOM 2928 N N . ASN A 1 374 ? -13.013 22.881 25.981 1.00 66.94 374 ASN A N 1
ATOM 2929 C CA . ASN A 1 374 ? -14.061 23.810 25.568 1.00 66.94 374 ASN A CA 1
ATOM 2930 C C . ASN A 1 374 ? -15.398 23.392 26.207 1.00 66.94 374 ASN A C 1
ATOM 2932 O O . ASN A 1 374 ? -15.935 22.339 25.849 1.00 66.94 374 ASN A O 1
ATOM 2936 N N . PRO A 1 375 ? -16.010 24.217 27.079 1.00 54.09 375 PRO A N 1
ATOM 2937 C CA . PRO A 1 375 ? -17.251 23.864 27.780 1.00 54.09 375 PRO A CA 1
ATOM 2938 C C . PRO A 1 375 ? -18.486 23.700 26.868 1.00 54.09 375 PRO A C 1
ATOM 2940 O O . PRO A 1 375 ? -19.550 23.330 27.354 1.00 54.09 375 PRO A O 1
ATOM 2943 N N . GLY A 1 376 ? -18.366 23.954 25.557 1.00 50.12 376 GLY A N 1
ATOM 2944 C CA . GLY A 1 376 ? -19.442 23.805 24.568 1.00 50.12 376 GLY A CA 1
ATOM 2945 C C . GLY A 1 376 ? -19.374 22.558 23.675 1.00 50.12 376 GLY A C 1
ATOM 2946 O O . GLY A 1 376 ? -20.302 22.342 22.904 1.00 50.12 376 GLY A O 1
ATOM 2947 N N . GLU A 1 377 ? -18.313 21.741 23.736 1.00 49.44 377 GLU A N 1
ATOM 2948 C CA . GLU A 1 377 ? -18.154 20.568 22.845 1.00 49.44 377 GLU A CA 1
ATOM 2949 C C . GLU A 1 377 ? -18.505 19.221 23.497 1.00 49.44 377 GLU A C 1
ATOM 2951 O O . GLU A 1 377 ? -18.542 18.199 22.812 1.00 49.44 377 GLU A O 1
ATOM 2956 N N . VAL A 1 378 ? -18.828 19.202 24.794 1.00 45.25 378 VAL A N 1
ATOM 2957 C CA . VAL A 1 378 ? -19.192 17.978 25.524 1.00 45.25 378 VAL A CA 1
ATOM 2958 C C . VAL A 1 378 ? -20.665 18.005 25.912 1.00 45.25 378 VAL A C 1
ATOM 2960 O O . VAL A 1 378 ? -21.014 17.951 27.084 1.00 45.25 378 VAL A O 1
ATOM 2963 N N . GLN A 1 379 ? -21.548 18.089 24.922 1.00 42.56 379 GLN A N 1
ATOM 2964 C CA . GLN A 1 379 ? -22.908 17.580 25.071 1.00 42.56 379 GLN A CA 1
ATOM 2965 C C . GLN A 1 379 ? -23.275 16.838 23.789 1.00 42.56 379 GLN A C 1
ATOM 2967 O O . GLN A 1 379 ? -23.612 17.432 22.767 1.00 42.56 379 GLN A O 1
ATOM 2972 N N . LEU A 1 380 ? -23.208 15.506 23.847 1.00 47.47 380 LEU A N 1
ATOM 2973 C CA . LEU A 1 380 ? -24.101 14.676 23.050 1.00 47.47 380 LEU A CA 1
ATOM 2974 C C . LEU A 1 380 ? -25.502 14.933 23.610 1.00 47.47 380 LEU A C 1
ATOM 2976 O O . LEU A 1 380 ? -25.993 14.176 24.443 1.00 47.47 380 LEU A O 1
ATOM 2980 N N . GLU A 1 381 ? -26.118 16.053 23.234 1.00 36.69 381 GLU A N 1
ATOM 2981 C CA . GLU A 1 381 ? -27.558 16.154 23.386 1.00 36.69 381 GLU A CA 1
ATOM 2982 C C . GLU A 1 381 ? -28.139 15.058 22.494 1.00 36.69 381 GLU A C 1
ATOM 2984 O O . GLU A 1 381 ? -27.976 15.080 21.271 1.00 36.69 381 GLU A O 1
ATOM 2989 N N . ASP A 1 382 ? -28.764 14.064 23.127 1.00 41.50 382 ASP A N 1
ATOM 2990 C CA . ASP A 1 382 ? -29.658 13.100 22.497 1.00 41.50 382 ASP A CA 1
ATOM 2991 C C . ASP A 1 382 ? -30.831 13.870 21.872 1.00 41.50 382 ASP A C 1
ATOM 2993 O O . ASP A 1 382 ? -31.967 13.850 22.358 1.00 41.50 382 ASP A O 1
ATOM 2997 N N . VAL A 1 383 ? -30.579 14.567 20.767 1.00 41.69 383 VAL A N 1
ATOM 2998 C CA . VAL A 1 383 ? -31.632 15.013 19.873 1.00 41.69 383 VAL A CA 1
ATOM 2999 C C . VAL A 1 383 ? -32.151 13.734 19.234 1.00 41.69 383 VAL A C 1
ATOM 3001 O O . VAL A 1 383 ? -31.660 13.269 18.205 1.00 41.69 383 VAL A O 1
ATOM 3004 N N . LYS A 1 384 ? -33.153 13.131 19.881 1.00 38.34 384 LYS A N 1
ATOM 3005 C CA . LYS A 1 384 ? -34.045 12.137 19.280 1.00 38.34 384 LYS A CA 1
ATOM 3006 C C . LYS A 1 384 ? -34.870 12.826 18.199 1.00 38.34 384 LYS A C 1
ATOM 3008 O O . LYS A 1 384 ? -36.090 12.936 18.311 1.00 38.34 384 LYS A O 1
ATOM 3013 N N . ASP A 1 385 ? -34.207 13.314 17.161 1.00 44.19 385 ASP A N 1
ATOM 3014 C CA . ASP A 1 385 ? -34.899 13.573 15.921 1.00 44.19 385 ASP A CA 1
ATOM 3015 C C . ASP A 1 385 ? -35.288 12.215 15.336 1.00 44.19 385 ASP A C 1
ATOM 3017 O O . ASP A 1 385 ? -34.587 11.213 15.520 1.00 44.19 385 ASP A O 1
ATOM 3021 N N . LYS A 1 386 ? -36.463 12.140 14.716 1.00 46.41 386 LYS A N 1
ATOM 3022 C CA . LYS A 1 386 ? -37.034 10.883 14.217 1.00 46.41 386 LYS A CA 1
ATOM 3023 C C . LYS A 1 386 ? -36.131 10.333 13.111 1.00 46.41 386 LYS A C 1
ATOM 3025 O O . LYS A 1 386 ? -36.318 10.654 11.940 1.00 46.41 386 LYS A O 1
ATOM 3030 N N . GLN A 1 387 ? -35.139 9.524 13.476 1.00 51.84 387 GLN A N 1
ATOM 3031 C CA . GLN A 1 387 ? -34.170 8.989 12.531 1.00 51.84 387 GLN A CA 1
ATOM 3032 C C . GLN A 1 387 ? -34.891 8.140 11.482 1.00 51.84 387 GLN A C 1
ATOM 3034 O O . GLN A 1 387 ? -35.465 7.089 11.773 1.00 51.84 387 GLN A O 1
ATOM 3039 N N . ASN A 1 388 ? -34.829 8.594 10.230 1.00 61.91 388 ASN A N 1
ATOM 3040 C CA . ASN A 1 388 ? -34.991 7.708 9.089 1.00 61.91 388 ASN A CA 1
ATOM 3041 C C . ASN A 1 388 ? -33.973 6.575 9.238 1.00 61.91 388 ASN A C 1
ATOM 3043 O O . ASN A 1 388 ? -32.778 6.833 9.385 1.00 61.91 388 ASN A O 1
ATOM 3047 N N . THR A 1 389 ? -34.439 5.331 9.175 1.00 72.88 389 THR A N 1
ATOM 3048 C CA . THR A 1 389 ? -33.559 4.163 9.164 1.00 72.88 389 THR A CA 1
ATOM 3049 C C . THR A 1 389 ? -32.491 4.328 8.072 1.00 72.88 389 THR A C 1
ATOM 3051 O O . THR A 1 389 ? -32.835 4.631 6.919 1.00 72.88 389 THR A O 1
ATOM 3054 N N . PRO A 1 390 ? -31.191 4.181 8.403 1.00 81.31 390 PRO A N 1
ATOM 3055 C CA . PRO A 1 390 ? -30.120 4.337 7.431 1.00 81.31 390 PRO A CA 1
ATOM 3056 C C . PRO A 1 390 ? -30.324 3.411 6.229 1.00 81.31 390 PRO A C 1
ATOM 3058 O O . PRO A 1 390 ? -30.567 2.216 6.381 1.00 81.31 390 PRO A O 1
ATOM 3061 N N . LYS A 1 391 ? -30.229 3.967 5.018 1.00 83.62 391 LYS A N 1
ATOM 3062 C CA . LYS A 1 391 ? -30.287 3.191 3.773 1.00 83.62 391 LYS A CA 1
ATOM 3063 C C . LYS A 1 391 ? -28.877 2.817 3.322 1.00 83.62 391 LYS A C 1
ATOM 3065 O O . LYS A 1 391 ? -27.984 3.674 3.320 1.00 83.62 391 LYS A O 1
ATOM 3070 N N . PHE A 1 392 ? -28.724 1.568 2.885 1.00 87.31 392 PHE A N 1
ATOM 3071 C CA . PHE A 1 392 ? -27.466 1.001 2.405 1.00 87.31 392 PHE A CA 1
ATOM 3072 C C . PHE A 1 392 ? -27.598 0.501 0.961 1.00 87.31 392 PHE A C 1
ATOM 3074 O O . PHE A 1 392 ? -28.651 -0.014 0.584 1.00 87.31 392 PHE A O 1
ATOM 3081 N N . LYS A 1 393 ? -26.556 0.697 0.145 1.00 82.19 393 LYS A N 1
ATOM 3082 C CA . LYS A 1 393 ? -26.475 0.250 -1.260 1.00 82.19 393 LYS A CA 1
ATOM 3083 C C . LYS A 1 393 ? -25.091 -0.305 -1.638 1.00 82.19 393 LYS A C 1
ATOM 3085 O O . LYS A 1 393 ? -24.740 -0.333 -2.807 1.00 82.19 393 LYS A O 1
ATOM 3090 N N . GLU A 1 394 ? -24.319 -0.759 -0.656 1.00 77.81 394 GLU A N 1
ATOM 3091 C CA . GLU A 1 394 ? -22.964 -1.299 -0.869 1.00 77.81 394 GLU A CA 1
ATOM 3092 C C . GLU A 1 394 ? -22.928 -2.680 -1.550 1.00 77.81 394 GLU A C 1
ATOM 3094 O O . GLU A 1 394 ? -21.864 -3.134 -1.947 1.00 77.81 394 GLU A O 1
ATOM 3099 N N . ASN A 1 395 ? -24.081 -3.335 -1.714 1.00 72.50 395 ASN A N 1
ATOM 3100 C CA . ASN A 1 395 ? -24.178 -4.671 -2.311 1.00 72.50 395 ASN A CA 1
ATOM 3101 C C . ASN A 1 395 ? -24.145 -4.653 -3.848 1.00 72.50 395 ASN A C 1
ATOM 3103 O O . ASN A 1 395 ? -24.168 -5.717 -4.458 1.00 72.50 395 ASN A O 1
ATOM 3107 N N . ASP A 1 396 ? -24.158 -3.472 -4.470 1.00 76.00 396 ASP A N 1
ATOM 3108 C CA . ASP A 1 396 ? -24.138 -3.326 -5.923 1.00 76.00 396 ASP A CA 1
ATOM 3109 C C . ASP A 1 396 ? -22.720 -2.965 -6.402 1.00 76.00 396 ASP A C 1
ATOM 3111 O O . ASP A 1 396 ? -22.345 -1.787 -6.367 1.00 76.00 396 ASP A O 1
ATOM 3115 N N . PRO A 1 397 ? -21.910 -3.952 -6.831 1.00 67.00 397 PRO A N 1
ATOM 3116 C CA . PRO A 1 397 ? -20.509 -3.729 -7.180 1.00 67.00 397 PRO A CA 1
ATOM 3117 C C . PRO A 1 397 ? -20.328 -2.846 -8.421 1.00 67.00 397 PRO A C 1
ATOM 3119 O O . PRO A 1 397 ? -19.249 -2.297 -8.606 1.00 67.00 397 PRO A O 1
ATOM 3122 N N . MET A 1 398 ? -21.358 -2.672 -9.262 1.00 70.31 398 MET A N 1
ATOM 3123 C CA . MET A 1 398 ? -21.264 -1.804 -10.443 1.00 70.31 398 MET A CA 1
ATOM 3124 C C . MET A 1 398 ? -21.376 -0.315 -10.105 1.00 70.31 398 MET A C 1
ATOM 3126 O O . MET A 1 398 ? -20.905 0.520 -10.873 1.00 70.31 398 MET A O 1
ATOM 3130 N N . PHE A 1 399 ? -22.013 0.030 -8.983 1.00 70.12 399 PHE A N 1
ATOM 3131 C CA . PHE A 1 399 ? -22.304 1.422 -8.618 1.00 70.12 399 PHE A CA 1
ATOM 3132 C C . PHE A 1 399 ? -21.723 1.836 -7.265 1.00 70.12 399 PHE A C 1
ATOM 3134 O O . PHE A 1 399 ? -21.829 3.006 -6.887 1.00 70.12 399 PHE A O 1
ATOM 3141 N N . PHE A 1 400 ? -21.141 0.900 -6.516 1.00 78.75 400 PHE A N 1
ATOM 3142 C CA . PHE A 1 400 ? -20.533 1.178 -5.227 1.00 78.75 400 PHE A CA 1
ATOM 3143 C C . PHE A 1 400 ? -19.032 1.438 -5.359 1.00 78.75 400 PHE A C 1
ATOM 3145 O O . PHE A 1 400 ? -18.248 0.529 -5.614 1.00 78.75 400 PHE A O 1
ATOM 3152 N N . THR A 1 401 ? -18.622 2.674 -5.086 1.00 76.56 401 THR A N 1
ATOM 3153 C CA . THR A 1 401 ? -17.210 3.034 -4.930 1.00 76.56 401 THR A CA 1
ATOM 3154 C C . THR A 1 401 ? -16.905 3.191 -3.440 1.00 76.56 401 THR A C 1
ATOM 3156 O O . THR A 1 401 ? -17.565 4.000 -2.781 1.00 76.56 401 THR A O 1
ATOM 3159 N N . PRO A 1 402 ? -15.935 2.456 -2.865 1.00 77.69 402 PRO A N 1
ATOM 3160 C CA . PRO A 1 402 ? -15.519 2.659 -1.480 1.00 77.69 402 PRO A CA 1
ATOM 3161 C C . PRO A 1 402 ? -15.120 4.118 -1.213 1.00 77.69 402 PRO A C 1
ATOM 3163 O O . PRO A 1 402 ? -14.487 4.762 -2.043 1.00 77.69 402 PRO A O 1
ATOM 3166 N N . ASN A 1 403 ? -15.494 4.645 -0.046 1.00 80.75 403 ASN A N 1
ATOM 3167 C CA . ASN A 1 403 ? -15.145 6.001 0.378 1.00 80.75 403 ASN A CA 1
ATOM 3168 C C . ASN A 1 403 ? -14.191 5.974 1.573 1.00 80.75 403 ASN A C 1
ATOM 3170 O O . ASN A 1 403 ? -14.257 5.058 2.396 1.00 80.75 403 ASN A O 1
ATOM 3174 N N . ASP A 1 404 ? -13.402 7.038 1.726 1.00 78.06 404 ASP A N 1
ATOM 3175 C CA . ASP A 1 404 ? -12.535 7.205 2.889 1.00 78.06 404 ASP A CA 1
ATOM 3176 C C . ASP A 1 404 ? -13.324 7.189 4.208 1.00 78.06 404 ASP A C 1
ATOM 3178 O O . ASP A 1 404 ? -14.496 7.609 4.252 1.00 78.06 404 ASP A O 1
ATOM 3182 N N . PRO A 1 405 ? -12.703 6.725 5.309 1.00 84.62 405 PRO A N 1
ATOM 3183 C CA . PRO A 1 405 ? -13.352 6.700 6.608 1.00 84.62 405 PRO A CA 1
ATOM 3184 C C . PRO A 1 405 ?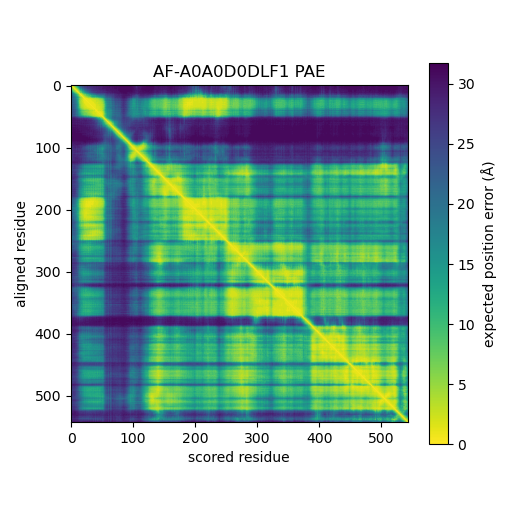 -13.831 8.091 7.045 1.00 84.62 405 PRO A C 1
ATOM 3186 O O . PRO A 1 405 ? -13.080 9.061 7.005 1.00 84.62 405 PRO A O 1
ATOM 3189 N N . CYS A 1 406 ? -15.081 8.207 7.511 1.00 85.62 406 CYS A N 1
ATOM 3190 C CA . CYS A 1 406 ? -15.630 9.513 7.874 1.00 85.62 406 CYS A CA 1
ATOM 3191 C C . CYS A 1 406 ? -14.955 10.124 9.115 1.00 85.62 406 CYS A C 1
ATOM 3193 O O . CYS A 1 406 ? -14.689 9.430 10.104 1.00 85.62 406 CYS A O 1
ATOM 3195 N N . HIS A 1 407 ? -14.784 11.446 9.095 1.00 85.50 407 HIS A N 1
ATOM 3196 C CA . HIS A 1 407 ? -14.375 12.257 10.238 1.00 85.50 407 HIS A CA 1
ATOM 3197 C C . HIS A 1 407 ? -15.120 13.599 10.202 1.00 85.50 407 HIS A C 1
ATOM 3199 O O . HIS A 1 407 ? -14.886 14.417 9.319 1.00 85.50 407 HIS A O 1
ATOM 3205 N N . HIS A 1 408 ? -16.060 13.797 11.123 1.00 81.88 408 HIS A N 1
ATOM 3206 C CA . HIS A 1 408 ? -16.858 15.017 11.259 1.00 81.88 408 HIS A CA 1
ATOM 3207 C C . HIS A 1 408 ? -17.465 15.075 12.669 1.00 81.88 408 HIS A C 1
ATOM 3209 O O . HIS A 1 408 ? -17.506 14.062 13.371 1.00 81.88 408 HIS A O 1
ATOM 3215 N N . ALA A 1 409 ? -17.942 16.251 13.079 1.00 77.25 409 ALA A N 1
ATOM 3216 C CA . ALA A 1 409 ? -18.725 16.400 14.303 1.00 77.25 409 ALA A CA 1
ATOM 3217 C C . ALA A 1 409 ? -20.177 15.922 14.094 1.00 77.25 409 ALA A C 1
ATOM 3219 O O . ALA A 1 409 ? -20.698 15.938 12.972 1.00 77.25 409 ALA A O 1
ATOM 3220 N N . GLY A 1 410 ? -20.828 15.501 15.178 1.00 78.94 410 GLY A N 1
ATOM 3221 C CA . GLY A 1 410 ? -22.220 15.047 15.156 1.00 78.94 410 GLY A CA 1
ATOM 3222 C C . GLY A 1 410 ? -22.440 13.644 14.556 1.00 78.94 410 GLY A C 1
ATOM 3223 O O . GLY A 1 410 ? -21.480 12.921 14.259 1.00 78.94 410 GLY A O 1
ATOM 3224 N N . PRO A 1 411 ? -23.711 13.227 14.414 1.00 86.88 411 PRO A N 1
ATOM 3225 C CA . PRO A 1 411 ? -24.086 11.902 13.922 1.00 86.88 411 PRO A CA 1
ATOM 3226 C C . PRO A 1 411 ? -23.727 11.693 12.443 1.00 86.88 411 PRO A C 1
ATOM 3228 O O . PRO A 1 411 ? -23.571 12.629 11.664 1.00 86.88 411 PRO A O 1
ATOM 3231 N N . CYS A 1 412 ? -23.587 10.434 12.018 1.00 90.62 412 CYS A N 1
ATOM 3232 C CA . CYS A 1 412 ? -23.339 10.113 10.609 1.00 90.62 412 CYS A CA 1
ATOM 3233 C C . CYS A 1 412 ? -24.632 10.148 9.799 1.00 90.62 412 CYS A C 1
ATOM 3235 O O . CYS A 1 412 ? -25.197 9.106 9.474 1.00 90.62 412 CYS A O 1
ATOM 3237 N N . ASP A 1 413 ? -25.078 11.340 9.434 1.00 88.81 413 ASP A N 1
ATOM 3238 C CA . ASP A 1 413 ? -26.246 11.540 8.587 1.00 88.81 413 ASP A CA 1
ATOM 3239 C C . ASP A 1 413 ? -25.959 12.542 7.455 1.00 88.81 413 ASP A C 1
ATOM 3241 O O . ASP A 1 413 ? -24.807 12.864 7.140 1.00 88.81 413 ASP A O 1
ATOM 3245 N N . SER A 1 414 ? -27.014 12.956 6.754 1.00 85.62 414 SER A N 1
ATOM 3246 C CA . SER A 1 414 ? -26.918 13.965 5.697 1.00 85.62 414 SER A CA 1
ATOM 3247 C C . SER A 1 414 ? -26.679 15.380 6.236 1.00 85.62 414 SER A C 1
ATOM 3249 O O . SER A 1 414 ? -26.144 16.197 5.494 1.00 85.62 414 SER A O 1
ATOM 3251 N N . SER A 1 415 ? -27.037 15.669 7.493 1.00 85.81 415 SER A N 1
ATOM 3252 C CA . SER A 1 415 ? -26.867 16.989 8.113 1.00 85.81 415 SER A CA 1
ATOM 3253 C C . SER A 1 415 ? -25.397 17.286 8.412 1.00 85.81 415 SER A C 1
ATOM 3255 O O . SER A 1 415 ? -24.908 18.362 8.082 1.00 85.81 415 SER A O 1
ATOM 3257 N N . SER A 1 416 ? -24.652 16.286 8.890 1.00 84.50 416 SER A N 1
ATOM 3258 C CA . SER A 1 416 ? -23.201 16.376 9.096 1.00 84.50 416 SER A CA 1
ATOM 3259 C C . SER A 1 416 ? -22.381 16.176 7.815 1.00 84.50 416 SER A C 1
ATOM 3261 O O . SER A 1 416 ? -21.157 16.056 7.885 1.00 84.50 416 SER A O 1
ATOM 3263 N N . ASN A 1 417 ? -23.028 16.097 6.641 1.00 87.50 417 ASN A N 1
ATOM 3264 C CA . ASN A 1 417 ? -22.390 15.831 5.346 1.00 87.50 417 ASN A CA 1
ATOM 3265 C C . ASN A 1 417 ? -21.453 14.601 5.384 1.00 87.50 417 ASN A C 1
ATOM 3267 O O . ASN A 1 417 ? -20.352 14.603 4.829 1.00 87.50 417 ASN A O 1
ATOM 3271 N N . CYS A 1 418 ? -21.879 13.539 6.078 1.00 90.19 418 CYS A N 1
ATOM 3272 C CA . CYS A 1 418 ? -21.061 12.348 6.271 1.00 90.19 418 CYS A CA 1
ATOM 3273 C C . CYS A 1 418 ? -20.807 11.632 4.927 1.00 90.19 418 CYS A C 1
ATOM 3275 O O . CYS A 1 418 ? -21.776 11.252 4.255 1.00 90.19 418 CYS A O 1
ATOM 3277 N N . PRO A 1 419 ? -19.544 11.344 4.543 1.00 90.12 419 PRO A N 1
ATOM 3278 C CA . PRO A 1 419 ? -19.243 10.659 3.285 1.00 90.12 419 PRO A CA 1
ATOM 3279 C C . PRO A 1 419 ? -19.850 9.252 3.231 1.00 90.12 419 PRO A C 1
ATOM 3281 O O . PRO A 1 419 ? -20.381 8.864 2.195 1.00 90.12 419 PRO A O 1
ATOM 3284 N N . CYS A 1 420 ? -19.886 8.527 4.358 1.00 91.62 420 CYS A N 1
ATOM 3285 C CA . CYS A 1 420 ? -20.532 7.210 4.438 1.00 91.62 420 CYS A CA 1
ATOM 3286 C C . CYS A 1 420 ? -22.059 7.308 4.261 1.00 91.62 420 CYS A C 1
ATOM 3288 O O . CYS A 1 420 ? -22.682 6.441 3.650 1.00 91.62 420 CYS A O 1
ATOM 3290 N N . SER A 1 421 ? -22.678 8.387 4.761 1.00 92.25 421 SER A N 1
ATOM 3291 C CA . SER A 1 421 ? -24.108 8.648 4.552 1.00 92.25 421 SER A CA 1
ATOM 3292 C C . SER A 1 421 ? -24.421 8.942 3.087 1.00 92.25 421 SER A C 1
ATOM 3294 O O . SER A 1 421 ? -25.310 8.316 2.503 1.00 92.25 421 SER A O 1
ATOM 3296 N N . ARG A 1 422 ? -23.636 9.829 2.465 1.00 89.94 422 ARG A N 1
ATOM 3297 C CA . ARG A 1 422 ? -23.771 10.200 1.051 1.00 89.94 422 ARG A CA 1
ATOM 3298 C C . ARG A 1 422 ? -23.557 9.008 0.119 1.00 89.94 422 ARG A C 1
ATOM 3300 O O . ARG A 1 422 ? -24.320 8.838 -0.826 1.00 89.94 422 ARG A O 1
ATOM 3307 N N . ASN A 1 423 ? -22.580 8.162 0.439 1.00 89.50 423 ASN A N 1
ATOM 3308 C CA . ASN A 1 423 ? -22.270 6.950 -0.313 1.00 89.50 423 ASN A CA 1
ATOM 3309 C C . ASN A 1 423 ? -23.229 5.779 -0.022 1.00 89.50 423 ASN A C 1
ATOM 3311 O O . ASN A 1 423 ? -23.097 4.705 -0.596 1.00 89.50 423 ASN A O 1
ATOM 3315 N N . ARG A 1 424 ? -24.202 5.959 0.888 1.00 89.56 424 ARG A N 1
ATOM 3316 C CA . ARG A 1 424 ? -25.126 4.899 1.329 1.00 89.56 424 ARG A CA 1
ATOM 3317 C C . ARG A 1 424 ? -24.374 3.627 1.752 1.00 89.56 424 ARG A C 1
ATOM 3319 O O . ARG A 1 424 ? -24.810 2.518 1.453 1.00 89.56 424 ARG A O 1
ATOM 3326 N N . SER A 1 425 ? -23.265 3.792 2.465 1.00 89.25 425 SER A N 1
ATOM 3327 C CA . SER A 1 425 ? -22.409 2.708 2.955 1.00 89.25 425 SER A CA 1
ATOM 3328 C C . SER A 1 425 ? -22.466 2.591 4.472 1.00 89.25 425 SER A C 1
ATOM 3330 O O . SER A 1 425 ? -22.869 3.537 5.171 1.00 89.25 425 SER A O 1
ATOM 3332 N N . HIS A 1 426 ? -22.090 1.425 4.994 1.00 91.31 426 HIS A N 1
ATOM 3333 C CA . HIS A 1 426 ? -21.842 1.295 6.424 1.00 91.31 426 HIS A CA 1
ATOM 3334 C C . HIS A 1 426 ? -20.586 2.078 6.820 1.00 91.31 426 HIS A C 1
ATOM 3336 O O . HIS A 1 426 ? -19.579 2.084 6.111 1.00 91.31 426 HIS A O 1
ATOM 3342 N N . CYS A 1 427 ? -20.625 2.707 7.994 1.00 90.25 427 CYS A N 1
ATOM 3343 C CA . CYS A 1 427 ? -19.418 3.251 8.605 1.00 90.25 427 CYS A CA 1
ATOM 3344 C C . CYS A 1 427 ? -18.483 2.088 8.956 1.00 90.25 427 CYS A C 1
ATOM 3346 O O . CYS A 1 427 ? -18.850 1.175 9.703 1.00 90.25 427 CYS A O 1
ATOM 3348 N N . GLN A 1 428 ? -17.269 2.131 8.416 1.00 83.94 428 GLN A N 1
ATOM 3349 C CA . GLN A 1 428 ? -16.245 1.120 8.639 1.00 83.94 428 GLN A CA 1
ATOM 3350 C C . GLN A 1 428 ? -15.568 1.290 10.003 1.00 83.94 428 GLN A C 1
ATOM 3352 O O . GLN A 1 428 ? -15.715 2.303 10.691 1.00 83.94 428 GLN A O 1
ATOM 3357 N N . ARG A 1 429 ? -14.759 0.303 10.397 1.00 79.44 429 ARG A N 1
ATOM 3358 C CA . ARG A 1 429 ? -13.985 0.352 11.644 1.00 79.44 429 ARG A CA 1
ATOM 3359 C C . ARG A 1 429 ? -13.116 1.606 11.742 1.00 79.44 429 ARG A C 1
ATOM 3361 O O . ARG A 1 429 ? -13.118 2.255 12.783 1.00 79.44 429 ARG A O 1
ATOM 3368 N N . ASN A 1 430 ? -12.449 1.958 10.647 1.00 79.50 430 ASN A N 1
ATOM 3369 C CA . ASN A 1 430 ? -11.511 3.078 10.591 1.00 79.50 430 ASN A CA 1
ATOM 3370 C C . ASN A 1 430 ? -12.212 4.448 10.613 1.00 79.50 430 ASN A C 1
ATOM 3372 O O . ASN A 1 430 ? -11.544 5.473 10.739 1.00 79.50 430 ASN A O 1
ATOM 3376 N N . CYS A 1 431 ? -13.550 4.491 10.517 1.00 84.19 431 CYS A N 1
ATOM 3377 C CA . CYS A 1 431 ? -14.305 5.728 10.677 1.00 84.19 431 CYS A CA 1
ATOM 3378 C C . CYS A 1 431 ? -14.135 6.274 12.096 1.00 84.19 431 CYS A C 1
ATOM 3380 O O . CYS A 1 431 ? -14.071 5.519 13.068 1.00 84.19 431 CYS A O 1
ATOM 3382 N N . ARG A 1 432 ? -14.106 7.600 12.222 1.00 82.50 432 ARG A N 1
ATOM 3383 C CA . ARG A 1 432 ? -13.892 8.308 13.493 1.00 82.50 432 ARG A CA 1
ATOM 3384 C C . ARG A 1 432 ? -15.192 8.754 14.167 1.00 82.50 432 ARG A C 1
ATOM 3386 O O . ARG A 1 432 ? -15.144 9.460 15.164 1.00 82.50 432 ARG A O 1
ATOM 3393 N N . CYS A 1 433 ? -16.341 8.323 13.652 1.00 85.00 433 CYS A N 1
ATOM 3394 C CA . CYS A 1 433 ? -17.625 8.494 14.321 1.00 85.00 433 CYS A CA 1
ATOM 3395 C C . CYS A 1 433 ? -17.722 7.648 15.599 1.00 85.00 433 CYS A C 1
ATOM 3397 O O . CYS A 1 433 ? -16.954 6.699 15.791 1.00 85.00 433 CYS A O 1
ATOM 3399 N N . HIS A 1 434 ? -18.691 7.970 16.457 1.00 83.88 434 HIS A N 1
ATOM 3400 C CA . HIS A 1 434 ? -18.909 7.275 17.726 1.00 83.88 434 HIS A CA 1
ATOM 3401 C C . HIS A 1 434 ? -19.071 5.752 17.543 1.00 83.88 434 HIS A C 1
ATOM 3403 O O . HIS A 1 434 ? -19.547 5.288 16.501 1.00 83.88 434 HIS A O 1
ATOM 3409 N N . VAL A 1 435 ? -18.674 4.959 18.545 1.00 82.19 435 VAL A N 1
ATOM 3410 C CA . VAL A 1 435 ? -18.777 3.484 18.498 1.00 82.19 435 VAL A CA 1
ATOM 3411 C C . VAL A 1 435 ? -20.229 3.014 18.356 1.00 82.19 435 VAL A C 1
ATOM 3413 O O . VAL A 1 435 ? -20.495 2.034 17.667 1.00 82.19 435 VAL A O 1
ATOM 3416 N N . GLU A 1 436 ? -21.166 3.795 18.898 1.00 85.31 436 GLU A N 1
ATOM 3417 C CA . GLU A 1 436 ? -22.609 3.557 18.789 1.00 85.31 436 GLU A CA 1
ATOM 3418 C C . GLU A 1 436 ? -23.271 4.169 17.550 1.00 85.31 436 GLU A C 1
ATOM 3420 O O . GLU A 1 436 ? -24.491 4.196 17.467 1.00 85.31 436 GLU A O 1
ATOM 3425 N N . CYS A 1 437 ? -22.503 4.641 16.567 1.00 88.12 437 CYS A N 1
ATOM 3426 C CA . CYS A 1 437 ? -23.064 5.164 15.323 1.00 88.12 437 CYS A CA 1
ATOM 3427 C C . CYS A 1 437 ? -24.012 4.150 14.649 1.00 88.12 437 CYS A C 1
ATOM 3429 O O . CYS A 1 437 ? -23.617 3.023 14.347 1.00 88.12 437 CYS A O 1
ATOM 3431 N N . ASP A 1 438 ? -25.237 4.580 14.329 1.00 90.31 438 ASP A N 1
ATOM 3432 C CA . ASP A 1 438 ? -26.279 3.736 13.717 1.00 90.31 438 ASP A CA 1
ATOM 3433 C C . ASP A 1 438 ? -25.905 3.191 12.333 1.00 90.31 438 ASP A C 1
ATOM 3435 O O . ASP A 1 438 ? -26.436 2.176 11.888 1.00 90.31 438 ASP A O 1
ATOM 3439 N N . ARG A 1 439 ? -24.957 3.841 11.647 1.00 91.62 439 ARG A N 1
ATOM 3440 C CA . ARG A 1 439 ? -24.434 3.379 10.355 1.00 91.62 439 ARG A CA 1
ATOM 3441 C C . ARG A 1 439 ? -23.330 2.330 10.478 1.00 91.62 439 ARG A C 1
ATOM 3443 O O . ARG A 1 439 ? -22.921 1.789 9.453 1.00 91.62 439 ARG A O 1
ATOM 3450 N N . ARG A 1 440 ? -22.781 2.069 11.670 1.00 91.81 440 ARG A N 1
ATOM 3451 C CA . ARG A 1 440 ? -21.744 1.039 11.839 1.00 91.81 440 ARG A CA 1
ATOM 3452 C C . ARG A 1 440 ? -22.357 -0.350 11.723 1.00 91.81 440 ARG A C 1
ATOM 3454 O O . ARG A 1 440 ? -23.393 -0.638 12.320 1.00 91.81 440 ARG A O 1
ATOM 3461 N N . TRP A 1 441 ? -21.671 -1.234 11.001 1.00 90.94 441 TRP A N 1
ATOM 3462 C CA . TRP A 1 441 ? -22.039 -2.645 10.954 1.00 90.94 441 TRP A CA 1
ATOM 3463 C C . TRP A 1 441 ? -21.938 -3.264 12.354 1.00 90.94 441 TRP A C 1
ATOM 3465 O O . TRP A 1 441 ? -20.938 -3.082 13.047 1.00 90.94 441 TRP A O 1
ATOM 3475 N N . ARG A 1 442 ? -22.971 -3.999 12.781 1.00 90.38 442 ARG A N 1
ATOM 3476 C CA . ARG A 1 442 ? -23.041 -4.590 14.132 1.00 90.38 442 ARG A CA 1
ATOM 3477 C C . ARG A 1 442 ? -22.613 -6.060 14.188 1.00 90.38 442 ARG A C 1
ATOM 3479 O O . ARG A 1 442 ? -22.508 -6.616 15.276 1.00 90.38 442 ARG A O 1
ATOM 3486 N N . GLY A 1 443 ? -22.349 -6.686 13.040 1.00 92.00 443 GLY A N 1
ATOM 3487 C CA . GLY A 1 443 ? -22.055 -8.117 12.963 1.00 92.00 443 GLY A CA 1
ATOM 3488 C C . GLY A 1 443 ? -23.290 -9.003 13.155 1.00 92.00 443 GLY A C 1
ATOM 3489 O O . GLY A 1 443 ? -24.410 -8.532 13.359 1.00 92.00 443 GLY A O 1
ATOM 3490 N N . CYS A 1 444 ? -23.087 -10.318 13.082 1.00 93.38 444 CYS A N 1
ATOM 3491 C CA . CYS A 1 444 ? -24.145 -11.294 13.334 1.00 93.38 444 CYS A CA 1
ATOM 3492 C C . CYS A 1 444 ? -24.206 -11.702 14.813 1.00 93.38 444 CYS A C 1
ATOM 3494 O O . CYS A 1 444 ? -23.203 -11.715 15.523 1.00 93.38 444 CYS A O 1
ATOM 3496 N N . ARG A 1 445 ? -25.391 -12.134 15.258 1.00 92.88 445 ARG A N 1
ATOM 3497 C CA . ARG A 1 445 ? -25.609 -12.748 16.584 1.00 92.88 445 ARG A CA 1
ATOM 3498 C C . ARG A 1 445 ? -25.727 -14.275 16.517 1.00 92.88 445 ARG A C 1
ATOM 3500 O O . ARG A 1 445 ? -26.280 -14.903 17.418 1.00 92.88 445 ARG A O 1
ATOM 3507 N N . CYS A 1 446 ? -25.249 -14.877 15.428 1.00 92.50 446 CYS A N 1
ATOM 3508 C CA . CYS A 1 446 ? -25.250 -16.324 15.244 1.00 92.50 446 CYS A CA 1
ATOM 3509 C C . CYS A 1 446 ? -24.420 -17.012 16.334 1.00 92.50 446 CYS A C 1
ATOM 3511 O O . CYS A 1 446 ? -23.448 -16.452 16.834 1.00 92.50 446 CYS A O 1
ATOM 3513 N N . SER A 1 447 ? -24.789 -18.244 16.686 1.00 85.62 447 SER A N 1
ATOM 3514 C CA . SER A 1 447 ? -24.096 -19.027 17.710 1.00 85.62 447 SER A CA 1
ATOM 3515 C C . SER A 1 447 ? -23.790 -20.433 17.217 1.00 85.62 447 SER A C 1
ATOM 3517 O O . SER A 1 447 ? -24.654 -21.091 16.632 1.00 85.62 447 SER A O 1
ATOM 3519 N N . LYS A 1 448 ? -22.580 -20.911 17.525 1.00 74.12 448 LYS A N 1
ATOM 3520 C CA . LYS A 1 448 ? -22.168 -22.310 17.329 1.00 74.12 448 LYS A CA 1
ATOM 3521 C C . LYS A 1 448 ? -22.860 -23.304 18.271 1.00 74.12 448 LYS A C 1
ATOM 3523 O O . LYS A 1 448 ? -22.794 -24.503 18.051 1.00 74.12 448 LYS A O 1
ATOM 3528 N N . ALA A 1 449 ? -23.558 -22.840 19.310 1.00 66.81 449 ALA A N 1
ATOM 3529 C CA . ALA A 1 449 ? -24.177 -23.729 20.299 1.00 66.81 449 ALA A CA 1
ATOM 3530 C C . ALA A 1 449 ? -25.313 -24.598 19.727 1.00 66.81 449 ALA A C 1
ATOM 3532 O O . ALA A 1 449 ? -25.660 -25.622 20.304 1.00 66.81 449 ALA A O 1
ATOM 3533 N N . ARG A 1 450 ? -25.916 -24.185 18.605 1.00 63.53 450 ARG A N 1
ATOM 3534 C CA . ARG A 1 450 ? -27.101 -24.844 18.030 1.00 63.53 450 ARG A CA 1
ATOM 3535 C C . ARG A 1 450 ? -26.786 -25.806 16.881 1.00 63.53 450 ARG A C 1
ATOM 3537 O O . ARG A 1 450 ? -27.681 -26.508 16.430 1.00 63.53 450 ARG A O 1
ATOM 3544 N N . SER A 1 451 ? -25.558 -25.801 16.364 1.00 69.75 451 SER A N 1
ATOM 3545 C CA . SER A 1 451 ? -25.145 -26.582 15.193 1.00 69.75 451 SER A CA 1
ATOM 3546 C C . SER A 1 451 ? -23.622 -26.620 15.100 1.00 69.75 451 SER A C 1
ATOM 3548 O O . SER A 1 451 ? -22.955 -25.652 15.453 1.00 69.75 451 SER A O 1
ATOM 3550 N N . ARG A 1 452 ? -23.073 -27.704 14.537 1.00 76.19 452 ARG A N 1
ATOM 3551 C CA . ARG A 1 452 ? -21.640 -27.820 14.215 1.00 76.19 452 ARG A CA 1
ATOM 3552 C C . ARG A 1 452 ? -21.139 -26.693 13.298 1.00 76.19 452 ARG A C 1
ATOM 3554 O O . ARG A 1 452 ? -19.971 -26.328 13.373 1.00 76.19 452 ARG A O 1
ATOM 3561 N N . TRP A 1 453 ? -22.020 -26.158 12.454 1.00 82.31 453 TRP A N 1
ATOM 3562 C CA . TRP A 1 453 ? -21.733 -25.095 11.490 1.00 82.31 453 TRP A CA 1
ATOM 3563 C C . TRP A 1 453 ? -22.664 -23.906 11.710 1.00 82.31 453 TRP A C 1
ATOM 3565 O O . TRP A 1 453 ? -23.869 -24.092 11.918 1.00 82.31 453 TRP A O 1
ATOM 3575 N N . SER A 1 454 ? -22.125 -22.694 11.626 1.00 89.00 454 SER A N 1
ATOM 3576 C CA . SER A 1 454 ? -22.886 -21.446 11.718 1.00 89.00 454 SER A CA 1
ATOM 3577 C C . SER A 1 454 ? -22.785 -20.635 10.420 1.00 89.00 454 SER A C 1
ATOM 3579 O O . SER A 1 454 ? -21.914 -20.882 9.584 1.00 89.00 454 SER A O 1
ATOM 3581 N N . CYS A 1 455 ? -23.688 -19.661 10.261 1.00 91.44 455 CYS A N 1
ATOM 3582 C CA . CYS A 1 455 ? -23.653 -18.684 9.168 1.00 91.44 455 CYS A CA 1
ATOM 3583 C C . CYS A 1 455 ? -23.675 -19.296 7.755 1.00 91.44 455 CYS A C 1
ATOM 3585 O O . CYS A 1 455 ? -22.989 -18.812 6.872 1.00 91.44 455 CYS A O 1
ATOM 3587 N N . VAL A 1 456 ? -24.464 -20.352 7.541 1.00 87.56 456 VAL A N 1
ATOM 3588 C CA . VAL A 1 456 ? -24.594 -21.026 6.228 1.00 87.56 456 VAL A CA 1
ATOM 3589 C C . VAL A 1 456 ? -25.724 -20.438 5.373 1.00 87.56 456 VAL A C 1
ATOM 3591 O O . VAL A 1 456 ? -25.728 -20.555 4.158 1.00 87.56 456 VAL A O 1
ATOM 3594 N N . THR A 1 457 ? -26.723 -19.834 6.013 1.00 87.38 457 THR A N 1
ATOM 3595 C CA . THR A 1 457 ? -27.968 -19.390 5.366 1.00 87.38 457 THR A CA 1
ATOM 3596 C C . THR A 1 457 ? -28.188 -17.905 5.609 1.00 87.38 457 THR A C 1
ATOM 3598 O O . THR A 1 457 ? -27.662 -17.370 6.589 1.00 87.38 457 THR A O 1
ATOM 3601 N N . GLU A 1 458 ? -29.080 -17.296 4.832 1.00 88.12 458 GLU A N 1
ATOM 3602 C CA . GLU A 1 458 ? -29.533 -15.901 4.967 1.00 88.12 458 GLU A CA 1
ATOM 3603 C C . GLU A 1 458 ? -30.153 -15.564 6.338 1.00 88.12 458 GLU A C 1
ATOM 3605 O O . GLU A 1 458 ? -30.331 -14.405 6.670 1.00 88.12 458 GLU A O 1
ATOM 3610 N N . ARG A 1 459 ? -30.395 -16.544 7.225 1.00 89.19 459 ARG A N 1
ATOM 3611 C CA . ARG A 1 459 ? -30.714 -16.261 8.643 1.00 89.19 459 ARG A CA 1
ATOM 3612 C C . ARG A 1 459 ? -29.597 -15.508 9.376 1.00 89.19 459 ARG A C 1
ATOM 3614 O O . ARG A 1 459 ? -29.815 -14.975 10.461 1.00 89.19 459 ARG A O 1
ATOM 3621 N N . CYS A 1 460 ? -28.377 -15.555 8.849 1.00 92.75 460 CYS A N 1
ATOM 3622 C CA . CYS A 1 460 ? -27.270 -14.752 9.332 1.00 92.75 460 CYS A CA 1
ATOM 3623 C C . CYS A 1 460 ? -27.299 -13.386 8.647 1.00 92.75 460 CYS A C 1
ATOM 3625 O O . CYS A 1 460 ? -27.126 -13.322 7.436 1.00 92.75 460 CYS A O 1
ATOM 3627 N N . ALA A 1 461 ? -27.384 -12.309 9.433 1.00 92.38 461 ALA A N 1
ATOM 3628 C CA . ALA A 1 461 ? -27.355 -10.938 8.917 1.00 92.38 461 ALA A CA 1
ATOM 3629 C C . ALA A 1 461 ? -26.133 -10.645 8.022 1.00 92.38 461 ALA A C 1
ATOM 3631 O O . ALA A 1 461 ? -26.228 -9.857 7.092 1.00 92.38 461 ALA A O 1
ATOM 3632 N N . CYS A 1 462 ? -24.982 -11.286 8.271 1.00 92.56 462 CYS A N 1
ATOM 3633 C CA . CYS A 1 462 ? -23.812 -11.153 7.397 1.00 92.56 462 CYS A CA 1
ATOM 3634 C C . CYS A 1 462 ? -24.044 -11.798 6.025 1.00 92.56 462 CYS A C 1
ATOM 3636 O O . CYS A 1 462 ? -23.759 -11.170 5.013 1.00 92.56 462 CYS A O 1
ATOM 3638 N N . VAL A 1 463 ? -24.601 -13.014 5.993 1.00 91.12 463 VAL A N 1
ATOM 3639 C CA . VAL A 1 463 ? -24.889 -13.737 4.742 1.00 91.12 463 VAL A CA 1
ATOM 3640 C C . VAL A 1 463 ? -25.959 -13.004 3.936 1.00 91.12 463 VAL A C 1
ATOM 3642 O O . VAL A 1 463 ? -25.769 -12.779 2.750 1.00 91.12 463 VAL A O 1
ATOM 3645 N N . GLU A 1 464 ? -27.042 -12.571 4.587 1.00 90.56 464 GLU A N 1
ATOM 3646 C CA . GLU A 1 464 ? -28.105 -11.767 3.962 1.00 90.56 464 GLU A CA 1
ATOM 3647 C C . GLU A 1 464 ? -27.557 -10.469 3.351 1.00 90.56 464 GLU A C 1
ATOM 3649 O O . GLU A 1 464 ? -27.924 -10.081 2.245 1.00 90.56 464 GLU A O 1
ATOM 3654 N N . ALA A 1 465 ? -26.613 -9.823 4.039 1.00 86.75 465 ALA A N 1
ATOM 3655 C CA . ALA A 1 465 ? -25.947 -8.628 3.541 1.00 86.75 465 ALA A CA 1
ATOM 3656 C C . ALA A 1 465 ? -24.853 -8.912 2.497 1.00 86.75 465 ALA A C 1
ATOM 3658 O O . ALA A 1 465 ? -24.199 -7.969 2.070 1.00 86.75 465 ALA A O 1
ATOM 3659 N N . SER A 1 466 ? -24.632 -10.167 2.085 1.00 86.94 466 SER A N 1
ATOM 3660 C CA . SER A 1 466 ? -23.536 -10.552 1.180 1.00 86.94 466 SER A CA 1
ATOM 3661 C C . SER A 1 466 ? -22.148 -10.125 1.691 1.00 86.94 466 SER A C 1
ATOM 3663 O O . SER A 1 466 ? -21.289 -9.688 0.930 1.00 86.94 466 SER A O 1
ATOM 3665 N N . ARG A 1 467 ? -21.920 -10.244 3.007 1.00 87.38 467 ARG A N 1
ATOM 3666 C CA . ARG A 1 467 ? -20.661 -9.909 3.692 1.00 87.38 467 ARG A CA 1
ATOM 3667 C C . ARG A 1 467 ? -20.141 -11.116 4.456 1.00 87.38 467 ARG A C 1
ATOM 3669 O O . ARG A 1 467 ? -20.911 -11.790 5.142 1.00 87.38 467 ARG A O 1
ATOM 3676 N N . GLU A 1 468 ? -18.829 -11.340 4.455 1.00 90.44 468 GLU A N 1
ATOM 3677 C CA . GLU A 1 468 ? -18.248 -12.278 5.416 1.00 90.44 468 GLU A CA 1
ATOM 3678 C C . GLU A 1 468 ? -18.451 -11.786 6.860 1.00 90.44 468 GLU A C 1
ATOM 3680 O O . GLU A 1 468 ? -18.588 -10.592 7.147 1.00 90.44 468 GLU A O 1
ATOM 3685 N N . CYS A 1 469 ? -18.507 -12.730 7.795 1.00 92.06 469 CYS A N 1
ATOM 3686 C CA . CYS A 1 469 ? -18.503 -12.421 9.211 1.00 92.06 469 CYS A CA 1
ATOM 3687 C C . CYS A 1 469 ? -17.198 -11.704 9.573 1.00 92.06 469 CYS A C 1
ATOM 3689 O O . CYS A 1 469 ? -16.110 -12.158 9.239 1.00 92.06 469 CYS A O 1
ATOM 3691 N N . ASP A 1 470 ? -17.321 -10.587 10.282 1.00 89.44 470 ASP A N 1
ATOM 3692 C CA . ASP A 1 470 ? -16.179 -9.847 10.808 1.00 89.44 470 ASP A CA 1
ATOM 3693 C C . ASP A 1 470 ? -15.719 -10.507 12.119 1.00 89.44 470 ASP A C 1
ATOM 3695 O O . ASP A 1 470 ? -16.548 -10.655 13.026 1.00 89.44 470 ASP A O 1
ATOM 3699 N N . PRO A 1 471 ? -14.441 -10.895 12.268 1.00 88.56 471 PRO A N 1
ATOM 3700 C CA . PRO A 1 471 ? -13.969 -11.581 13.458 1.00 88.56 471 PRO A CA 1
ATOM 3701 C C . PRO A 1 471 ? -14.134 -10.721 14.707 1.00 88.56 471 PRO A C 1
ATOM 3703 O O . PRO A 1 471 ? -14.447 -11.261 15.756 1.00 88.56 471 PRO A O 1
ATOM 3706 N N . GLN A 1 472 ? -13.991 -9.400 14.641 1.00 86.06 472 GLN A N 1
ATOM 3707 C CA . GLN A 1 472 ? -14.081 -8.528 15.813 1.00 86.06 472 GLN A CA 1
ATOM 3708 C C . GLN A 1 472 ? -15.514 -8.280 16.274 1.00 86.06 472 GLN A C 1
ATOM 3710 O O . GLN A 1 472 ? -15.736 -8.139 17.476 1.00 86.06 472 GLN A O 1
ATOM 3715 N N . LEU A 1 473 ? -16.472 -8.268 15.345 1.00 90.06 473 LEU A N 1
ATOM 3716 C CA . LEU A 1 473 ? -17.888 -8.037 15.647 1.00 90.06 473 LEU A CA 1
ATOM 3717 C C . LEU A 1 473 ? -18.654 -9.346 15.896 1.00 90.06 473 LEU A C 1
ATOM 3719 O O . LEU A 1 473 ? -19.507 -9.422 16.777 1.00 90.06 473 LEU A O 1
ATOM 3723 N N . CYS A 1 474 ? -18.347 -10.400 15.139 1.00 91.75 474 CYS A N 1
ATOM 3724 C CA . CYS A 1 474 ? -19.063 -11.675 15.157 1.00 91.75 474 CYS A CA 1
ATOM 3725 C C . CYS A 1 474 ? -18.407 -12.663 16.134 1.00 91.75 474 CYS A C 1
ATOM 3727 O O . CYS A 1 474 ? -17.830 -13.679 15.743 1.00 91.75 474 CYS A O 1
ATOM 3729 N N . SER A 1 475 ? -18.500 -12.370 17.430 1.00 87.19 475 SER A N 1
ATOM 3730 C CA . SER A 1 475 ? -17.821 -13.136 18.485 1.00 87.19 475 SER A CA 1
ATOM 3731 C C . SER A 1 475 ? -18.361 -14.559 18.688 1.00 87.19 475 SER A C 1
ATOM 3733 O O . SER A 1 475 ? -17.595 -15.470 18.988 1.00 87.19 475 SER A O 1
ATOM 3735 N N . ASN A 1 476 ? -19.666 -14.778 18.498 1.00 90.00 476 ASN A N 1
ATOM 3736 C CA . ASN A 1 476 ? -20.335 -16.024 18.907 1.00 90.00 476 ASN A CA 1
ATOM 3737 C C . ASN A 1 476 ? -20.490 -17.070 17.793 1.00 90.00 476 ASN A C 1
ATOM 3739 O O . ASN A 1 476 ? -20.760 -18.244 18.074 1.00 90.00 476 ASN A O 1
ATOM 3743 N N . CYS A 1 477 ? -20.336 -16.673 16.528 1.00 90.94 477 CYS A N 1
ATOM 3744 C CA . CYS A 1 477 ? -20.530 -17.580 15.397 1.00 90.94 477 CYS A CA 1
ATOM 3745 C C . CYS A 1 477 ? -19.325 -18.504 15.156 1.00 90.94 477 CYS A C 1
ATOM 3747 O O . CYS A 1 477 ? -19.444 -19.474 14.413 1.00 90.94 477 CYS A O 1
ATOM 3749 N N . GLY A 1 478 ? -18.186 -18.228 15.795 1.00 88.50 478 GLY A N 1
ATOM 3750 C CA . GLY A 1 478 ? -16.935 -18.952 15.573 1.00 88.50 478 GLY A CA 1
ATOM 3751 C C . GLY A 1 478 ? -16.101 -18.396 14.416 1.00 88.50 478 GLY A C 1
ATOM 3752 O O . GLY A 1 478 ? -15.198 -19.062 13.924 1.00 88.50 478 GLY A O 1
ATOM 3753 N N . CYS A 1 479 ? -16.365 -17.159 13.977 1.00 89.19 479 CYS A N 1
ATOM 3754 C CA . CYS A 1 479 ? -15.544 -16.484 12.967 1.00 89.19 479 CYS A CA 1
ATOM 3755 C C . CYS A 1 479 ? -14.089 -16.298 13.428 1.00 89.19 479 CYS A C 1
ATOM 3757 O O . CYS A 1 479 ? -13.181 -16.388 12.609 1.00 89.19 479 CYS A O 1
ATOM 3759 N N . LYS A 1 480 ? -13.849 -16.102 14.730 1.00 86.31 480 LYS A N 1
ATOM 3760 C CA . LYS A 1 480 ? -12.492 -16.042 15.303 1.00 86.31 480 LYS A CA 1
ATOM 3761 C C . LYS A 1 480 ? -11.824 -17.413 15.462 1.00 86.31 480 LYS A C 1
ATOM 3763 O O . LYS A 1 480 ? -10.618 -17.462 15.658 1.00 86.31 480 LYS A O 1
ATOM 3768 N N . ASP A 1 481 ? -12.585 -18.507 15.408 1.00 83.94 481 ASP A N 1
ATOM 3769 C CA . ASP A 1 481 ? -12.064 -19.848 15.687 1.00 83.94 481 ASP A CA 1
ATOM 3770 C C . ASP A 1 481 ? -11.208 -20.343 14.505 1.00 83.94 481 ASP A C 1
ATOM 3772 O O . ASP A 1 481 ? -11.581 -20.155 13.344 1.00 83.94 481 ASP A O 1
ATOM 3776 N N . GLU A 1 482 ? -10.105 -21.044 14.772 1.00 76.75 482 GLU A N 1
ATOM 3777 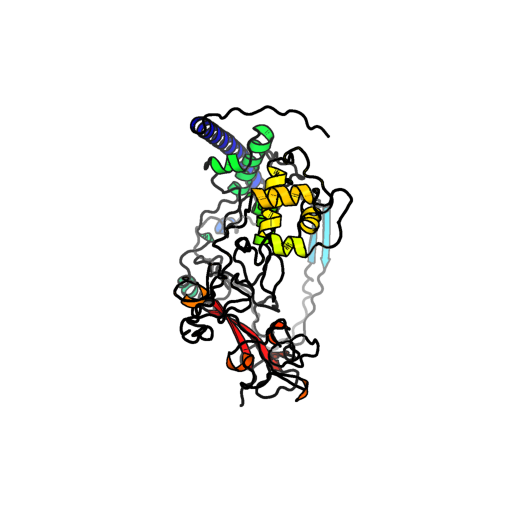C CA . GLU A 1 482 ? -9.261 -21.637 13.717 1.00 76.75 482 GLU A CA 1
ATOM 3778 C C . GLU A 1 482 ? -9.994 -22.745 12.941 1.00 76.75 482 GLU A C 1
ATOM 3780 O O . GLU A 1 482 ? -9.909 -22.827 11.718 1.00 76.75 482 GLU A O 1
ATOM 3785 N N . ASN A 1 483 ? -10.833 -23.527 13.626 1.00 71.38 483 ASN A N 1
ATOM 3786 C CA . ASN A 1 483 ? -11.516 -24.712 13.085 1.00 71.38 483 ASN A CA 1
ATOM 3787 C C . ASN A 1 483 ? -12.677 -24.421 12.098 1.00 71.38 483 ASN A C 1
ATOM 3789 O O . ASN A 1 483 ? -13.552 -25.271 11.937 1.00 71.38 483 ASN A O 1
ATOM 3793 N N . THR A 1 484 ? -12.730 -23.229 11.481 1.00 70.44 484 THR A N 1
ATOM 3794 C CA . THR A 1 484 ? -13.734 -22.809 10.465 1.00 70.44 484 THR A CA 1
ATOM 3795 C C . THR A 1 484 ? -15.184 -23.230 10.765 1.00 70.44 484 THR A C 1
ATOM 3797 O O . THR A 1 484 ? -15.949 -23.650 9.897 1.00 70.44 484 THR A O 1
ATOM 3800 N N . THR A 1 485 ? -15.600 -23.092 12.026 1.00 86.12 485 THR A N 1
ATOM 3801 C CA . THR A 1 485 ? -16.973 -23.390 12.476 1.00 86.12 485 THR A CA 1
ATOM 3802 C C . THR A 1 485 ? -17.995 -22.418 11.876 1.00 86.12 485 THR A C 1
ATOM 3804 O O . THR A 1 485 ? -19.128 -22.803 11.570 1.00 86.12 485 THR A O 1
ATOM 3807 N N . CYS A 1 486 ? -17.582 -21.168 11.654 1.00 91.06 486 CYS A N 1
ATOM 3808 C CA . CYS A 1 486 ? -18.284 -20.205 10.814 1.00 91.06 486 CYS A CA 1
ATOM 3809 C C . CYS A 1 486 ? -18.001 -20.488 9.333 1.00 91.06 486 CYS A C 1
ATOM 3811 O O . CYS A 1 486 ? -16.856 -20.395 8.892 1.00 91.06 486 CYS A O 1
ATOM 3813 N N . ARG A 1 487 ? -19.051 -20.786 8.558 1.00 89.38 487 ARG A N 1
ATOM 3814 C CA . ARG A 1 487 ? -18.953 -21.032 7.107 1.00 89.38 487 ARG A CA 1
ATOM 3815 C C . ARG A 1 487 ? -18.980 -19.766 6.249 1.00 89.38 487 ARG A C 1
ATOM 3817 O O . ARG A 1 487 ? -18.846 -19.849 5.041 1.00 89.38 487 ARG A O 1
ATOM 3824 N N . ASN A 1 488 ? -19.086 -18.600 6.879 1.00 91.56 488 ASN A N 1
ATOM 3825 C CA . ASN A 1 488 ? -19.079 -17.295 6.217 1.00 91.56 488 ASN A CA 1
ATOM 3826 C C . ASN A 1 488 ? -17.834 -16.480 6.602 1.00 91.56 488 ASN A C 1
ATOM 3828 O O . ASN A 1 488 ? -17.932 -15.309 6.952 1.00 91.56 488 ASN A O 1
ATOM 3832 N N . SER A 1 489 ? -16.678 -17.135 6.685 1.00 90.75 489 SER A N 1
ATOM 3833 C CA . SER A 1 489 ? -15.381 -16.500 6.972 1.00 90.75 489 SER A CA 1
ATOM 3834 C C . SER A 1 489 ? -14.235 -17.239 6.274 1.00 90.75 489 SER A C 1
ATOM 3836 O O . SER A 1 489 ? -13.143 -17.348 6.826 1.00 90.75 489 SER A O 1
ATOM 3838 N N . GLN A 1 490 ? -14.529 -17.916 5.167 1.00 88.31 490 GLN A N 1
ATOM 3839 C CA . GLN A 1 490 ? -13.599 -18.839 4.521 1.00 88.31 490 GLN A CA 1
ATOM 3840 C C . GLN A 1 490 ? -12.651 -18.101 3.573 1.00 88.31 490 GLN A C 1
ATOM 3842 O O . GLN A 1 490 ? -11.471 -18.435 3.536 1.00 88.31 490 GLN A O 1
ATOM 3847 N N . ILE A 1 491 ? -13.135 -17.065 2.883 1.00 86.75 491 ILE A N 1
ATOM 3848 C CA . ILE A 1 491 ? -12.351 -16.258 1.944 1.00 86.75 491 ILE A CA 1
ATOM 3849 C C . ILE A 1 491 ? -11.279 -15.486 2.711 1.00 86.75 491 ILE A C 1
ATOM 3851 O O . ILE A 1 491 ? -10.102 -15.634 2.404 1.00 86.75 491 ILE A O 1
ATOM 3855 N N . GLN A 1 492 ? -11.645 -14.755 3.773 1.00 86.00 492 GLN A N 1
ATOM 3856 C CA . GLN A 1 492 ? -10.667 -14.011 4.583 1.00 86.00 492 GLN A CA 1
ATOM 3857 C C . GLN A 1 492 ? -9.636 -14.909 5.290 1.00 86.00 492 GLN A C 1
ATOM 3859 O O . GLN A 1 492 ? -8.613 -14.418 5.753 1.00 86.00 492 GLN A O 1
ATOM 3864 N N . LYS A 1 493 ? -9.917 -16.214 5.417 1.00 86.00 493 LYS A N 1
ATOM 3865 C CA . LYS A 1 493 ? -9.003 -17.207 6.002 1.00 86.00 493 LYS A CA 1
ATOM 3866 C C . LYS A 1 493 ? -8.217 -17.995 4.953 1.00 86.00 493 LYS A C 1
ATOM 3868 O O . LYS A 1 493 ? -7.426 -18.850 5.335 1.00 86.00 493 LYS A O 1
ATOM 3873 N N . GLY A 1 494 ? -8.469 -17.774 3.661 1.00 85.38 494 GLY A N 1
ATOM 3874 C CA . GLY A 1 494 ? -7.871 -18.562 2.582 1.00 85.38 494 GLY A CA 1
ATOM 3875 C C . GLY A 1 494 ? -8.259 -20.046 2.607 1.00 85.38 494 GLY A C 1
ATOM 3876 O O . GLY A 1 494 ? -7.528 -20.877 2.082 1.00 85.38 494 GLY A O 1
ATOM 3877 N N . VAL A 1 495 ? -9.387 -20.409 3.230 1.00 87.12 495 VAL A N 1
ATOM 3878 C CA . VAL A 1 495 ? -9.829 -21.808 3.339 1.00 87.12 495 VAL A CA 1
ATOM 3879 C C . VAL A 1 495 ? -10.710 -22.159 2.147 1.00 87.12 495 VAL A C 1
ATOM 3881 O O . VAL A 1 495 ? -11.908 -21.866 2.128 1.00 87.12 495 VAL A O 1
ATOM 3884 N N . HIS A 1 496 ? -10.102 -22.815 1.168 1.00 89.31 496 HIS A N 1
ATOM 3885 C CA . HIS A 1 496 ? -10.725 -23.254 -0.076 1.00 89.31 496 HIS A CA 1
ATOM 3886 C C . HIS A 1 496 ? -10.671 -24.783 -0.219 1.00 89.31 496 HIS A C 1
ATOM 3888 O O . HIS A 1 496 ? -10.094 -25.474 0.621 1.00 89.31 496 HIS A O 1
ATOM 3894 N N . LYS A 1 497 ? -11.311 -25.309 -1.266 1.00 90.94 497 LYS A N 1
ATOM 3895 C CA . LYS A 1 497 ? -11.292 -26.737 -1.593 1.00 90.94 497 LYS A CA 1
ATOM 3896 C C . LYS A 1 497 ? -9.987 -27.139 -2.269 1.00 90.94 497 LYS A C 1
ATOM 3898 O O . LYS A 1 497 ? -9.343 -26.305 -2.904 1.00 90.94 497 LYS A O 1
ATOM 3903 N N . GLU A 1 498 ? -9.614 -28.408 -2.167 1.00 92.69 498 GLU A N 1
ATOM 3904 C CA . GLU A 1 498 ? -8.466 -28.956 -2.890 1.00 92.69 498 GLU A CA 1
ATOM 3905 C C . GLU A 1 498 ? -8.758 -29.047 -4.397 1.00 92.69 498 GLU A C 1
ATOM 3907 O O . GLU A 1 498 ? -9.800 -29.562 -4.823 1.00 92.69 498 GLU A O 1
ATOM 3912 N N . LEU A 1 499 ? -7.833 -28.519 -5.202 1.00 92.25 499 LEU A N 1
ATOM 3913 C CA . LEU A 1 499 ? -7.959 -28.386 -6.651 1.00 92.25 499 LEU A CA 1
ATOM 3914 C C . LEU A 1 499 ? -6.740 -28.978 -7.358 1.00 92.25 499 LEU A C 1
ATOM 3916 O O . LEU A 1 499 ? -5.616 -28.874 -6.873 1.00 92.25 499 LEU A O 1
ATOM 3920 N N . GLU A 1 500 ? -6.962 -29.533 -8.543 1.00 93.88 500 GLU A N 1
ATOM 3921 C CA . GLU A 1 500 ? -5.922 -30.085 -9.409 1.00 93.88 500 GLU A CA 1
ATOM 3922 C C . GLU A 1 500 ? -6.047 -29.528 -10.836 1.00 93.88 500 GLU A C 1
ATOM 3924 O O . GLU A 1 500 ? -7.150 -29.379 -11.363 1.00 93.88 500 GLU A O 1
ATOM 3929 N N . VAL A 1 501 ? -4.917 -29.225 -11.481 1.00 91.19 501 VAL A N 1
ATOM 3930 C CA . VAL A 1 501 ? -4.885 -28.776 -12.882 1.00 91.19 501 VAL A CA 1
ATOM 3931 C C . VAL A 1 501 ? -4.572 -29.966 -13.782 1.00 91.19 501 VAL A C 1
ATOM 3933 O O . VAL A 1 501 ? -3.566 -30.650 -13.595 1.00 91.19 501 VAL A O 1
ATOM 3936 N N . LYS A 1 502 ? -5.436 -30.226 -14.767 1.00 91.38 502 LYS A N 1
ATOM 3937 C CA . LYS A 1 502 ? -5.297 -31.336 -15.724 1.00 91.38 502 LYS A CA 1
ATOM 3938 C C . LYS A 1 502 ? -5.658 -30.892 -17.140 1.00 91.38 502 LYS A C 1
ATOM 3940 O O . LYS A 1 502 ? -6.277 -29.847 -17.335 1.00 91.38 502 LYS A O 1
ATOM 3945 N N . LYS A 1 503 ? -5.301 -31.708 -18.138 1.00 90.50 503 LYS A N 1
ATOM 3946 C CA . LYS A 1 503 ? -5.763 -31.511 -19.521 1.00 90.50 503 LYS A CA 1
ATOM 3947 C C . LYS A 1 503 ? -7.295 -31.613 -19.574 1.00 90.50 503 LYS A C 1
ATOM 3949 O O . LYS A 1 503 ? -7.876 -32.548 -19.026 1.00 90.50 503 LYS A O 1
ATOM 3954 N N . SER A 1 504 ? -7.927 -30.651 -20.233 1.00 90.25 504 SER A N 1
ATOM 3955 C CA . SER A 1 504 ? -9.362 -30.564 -20.500 1.00 90.25 504 SER A CA 1
ATOM 3956 C C . SER A 1 504 ? -9.623 -30.620 -22.011 1.00 90.25 504 SER A C 1
ATOM 3958 O O . SER A 1 504 ? -8.688 -30.691 -22.810 1.00 90.25 504 SER A O 1
ATOM 3960 N N . SER A 1 505 ? -10.893 -30.566 -22.426 1.00 88.12 505 SER A N 1
ATOM 3961 C CA . SER A 1 505 ? -11.273 -30.584 -23.848 1.00 88.12 505 SER A CA 1
ATOM 3962 C C . SER A 1 505 ? -10.711 -29.412 -24.662 1.00 88.12 505 SER A C 1
ATOM 3964 O O . SER A 1 505 ? -10.606 -29.527 -25.878 1.00 88.12 505 SER A O 1
ATOM 3966 N N . TRP A 1 506 ? -10.361 -28.297 -24.010 1.00 86.50 506 TRP A N 1
ATOM 3967 C CA . TRP A 1 506 ? -9.965 -27.045 -24.667 1.00 86.50 506 TRP A CA 1
ATOM 3968 C C . TRP A 1 506 ? -8.648 -26.470 -24.122 1.00 86.50 506 TRP A C 1
ATOM 3970 O O . TRP A 1 506 ? -8.408 -25.273 -24.231 1.00 86.50 506 TRP A O 1
ATOM 3980 N N . GLY A 1 507 ? -7.796 -27.307 -23.520 1.00 88.50 507 GLY A N 1
ATOM 3981 C CA . GLY A 1 507 ? -6.508 -26.886 -22.962 1.00 88.50 507 GLY A CA 1
ATOM 3982 C C . GLY A 1 507 ? -6.283 -27.444 -21.564 1.00 88.50 507 GLY A C 1
ATOM 3983 O O . GLY A 1 507 ? -6.371 -28.653 -21.355 1.00 88.50 507 GLY A O 1
ATOM 3984 N N . LEU A 1 508 ? -5.974 -26.576 -20.604 1.00 91.00 508 LEU A N 1
ATOM 3985 C CA . LEU A 1 508 ? -5.928 -26.931 -19.186 1.00 91.00 508 LEU A CA 1
ATOM 3986 C C . LEU A 1 508 ? -7.266 -26.601 -18.518 1.00 91.00 508 LEU A C 1
ATOM 3988 O O . LEU A 1 508 ? -7.998 -25.715 -18.951 1.00 91.00 508 LEU A O 1
ATOM 3992 N N . GLY A 1 509 ? -7.611 -27.345 -17.476 1.00 91.12 509 GLY A N 1
ATOM 3993 C CA . GLY A 1 509 ? -8.772 -27.084 -16.637 1.00 91.12 509 GLY A CA 1
ATOM 3994 C C . GLY A 1 509 ? -8.470 -27.405 -15.181 1.00 91.12 509 GLY A C 1
ATOM 3995 O O . GLY A 1 509 ? -7.568 -28.193 -14.884 1.00 91.12 509 GLY A O 1
ATOM 3996 N N . THR A 1 510 ? -9.244 -26.799 -14.288 1.00 89.69 510 THR A N 1
ATOM 3997 C CA . THR A 1 510 ? -9.150 -27.016 -12.844 1.00 89.69 510 THR A CA 1
ATOM 3998 C C . THR A 1 510 ? -10.266 -27.949 -12.395 1.00 89.69 510 THR A C 1
ATOM 4000 O O . THR A 1 510 ? -11.437 -27.715 -12.694 1.00 89.69 510 THR A O 1
ATOM 4003 N N . PHE A 1 511 ? -9.908 -29.001 -11.667 1.00 91.94 511 PHE A N 1
ATOM 4004 C CA . PHE A 1 511 ? -10.812 -30.044 -11.198 1.00 91.94 511 PHE A CA 1
ATOM 4005 C C . PHE A 1 511 ? -10.779 -30.117 -9.672 1.00 91.94 511 PHE A C 1
ATOM 4007 O O . PHE A 1 511 ? -9.774 -29.792 -9.044 1.00 91.94 511 PHE A O 1
ATOM 4014 N N . LEU A 1 512 ? -11.891 -30.534 -9.069 1.00 94.62 512 LEU A N 1
ATOM 4015 C CA . LEU A 1 512 ? -11.956 -30.790 -7.633 1.00 94.62 512 LEU A CA 1
ATOM 4016 C C . LEU A 1 512 ? -11.219 -32.089 -7.303 1.00 94.62 512 LEU A C 1
ATOM 4018 O O . LEU A 1 512 ? -11.561 -33.139 -7.844 1.00 94.62 512 LEU A O 1
ATOM 4022 N N . ALA A 1 513 ? -10.265 -32.018 -6.377 1.00 94.25 513 ALA A N 1
ATOM 4023 C CA . ALA A 1 513 ? -9.577 -33.191 -5.837 1.00 94.25 513 ALA A CA 1
ATOM 4024 C C . ALA A 1 513 ? -10.309 -33.794 -4.620 1.00 94.25 513 ALA A C 1
ATOM 4026 O O . ALA A 1 513 ? -10.012 -34.907 -4.191 1.00 94.25 513 ALA A O 1
ATOM 4027 N N . GLU A 1 514 ? -11.311 -33.089 -4.088 1.00 93.94 514 GLU A N 1
ATOM 4028 C CA . GLU A 1 514 ? -12.139 -33.539 -2.970 1.00 93.94 514 GLU A CA 1
ATOM 4029 C C . GLU A 1 514 ? -13.646 -33.407 -3.249 1.00 93.94 514 GLU A C 1
ATOM 4031 O O . GLU A 1 514 ? -14.091 -32.735 -4.181 1.00 93.94 514 GLU A O 1
ATOM 4036 N N . THR A 1 515 ? -14.475 -34.025 -2.403 1.00 91.38 515 THR A N 1
ATOM 4037 C CA . THR A 1 515 ? -15.935 -33.897 -2.505 1.00 91.38 515 THR A CA 1
ATOM 4038 C C . THR A 1 515 ? -16.424 -32.518 -2.048 1.00 91.38 515 THR A C 1
ATOM 4040 O O . THR A 1 515 ? -16.087 -32.052 -0.955 1.00 91.38 515 THR A O 1
ATOM 4043 N N . ALA A 1 516 ? -17.319 -31.907 -2.824 1.00 89.44 516 ALA A N 1
ATOM 4044 C CA . ALA A 1 516 ? -17.994 -30.657 -2.480 1.00 89.44 516 ALA A CA 1
ATOM 4045 C C . ALA A 1 516 ? -19.521 -30.809 -2.549 1.00 89.44 516 ALA A C 1
ATOM 4047 O O . ALA A 1 516 ? -20.048 -31.634 -3.299 1.00 89.44 516 ALA A O 1
ATOM 4048 N N . LYS A 1 517 ? -20.240 -30.020 -1.747 1.00 86.56 517 LYS A N 1
ATOM 4049 C CA . LYS A 1 517 ? -21.707 -29.928 -1.783 1.00 86.56 517 LYS A CA 1
ATOM 4050 C C . LYS A 1 517 ? -22.146 -28.612 -2.415 1.00 86.56 517 LYS A C 1
ATOM 4052 O O . LYS A 1 517 ? -21.399 -27.640 -2.432 1.00 86.56 517 LYS A O 1
ATOM 4057 N N . ALA A 1 518 ? -23.384 -28.573 -2.906 1.00 82.25 518 ALA A N 1
ATOM 4058 C CA . ALA A 1 518 ? -23.983 -27.332 -3.387 1.00 82.25 518 ALA A CA 1
ATOM 4059 C C . ALA A 1 518 ? -23.941 -26.261 -2.282 1.00 82.25 518 ALA A C 1
ATOM 4061 O O . ALA A 1 518 ? -24.384 -26.517 -1.159 1.00 82.25 518 ALA A O 1
ATOM 4062 N N . GLY A 1 519 ? -23.409 -25.084 -2.615 1.00 78.44 519 GLY A N 1
ATOM 4063 C CA . GLY A 1 519 ? -23.192 -23.988 -1.667 1.00 78.44 519 GLY A CA 1
ATOM 4064 C C . GLY A 1 519 ? -21.865 -24.031 -0.897 1.00 78.44 519 GLY A C 1
ATOM 4065 O O . GLY A 1 519 ? -21.604 -23.104 -0.137 1.00 78.44 519 GLY A O 1
ATOM 4066 N N . ASP A 1 520 ? -21.010 -25.042 -1.091 1.00 85.06 520 ASP A N 1
ATOM 4067 C CA . ASP A 1 520 ? -19.631 -24.982 -0.593 1.00 85.06 520 ASP A CA 1
ATOM 4068 C C . ASP A 1 520 ? -18.837 -23.931 -1.389 1.00 85.06 520 ASP A C 1
ATOM 4070 O O . ASP A 1 520 ? -18.917 -23.877 -2.622 1.00 85.06 520 ASP A O 1
ATOM 4074 N N . LEU A 1 521 ? -18.032 -23.130 -0.684 1.00 86.88 521 LEU A N 1
ATOM 4075 C CA . LEU A 1 521 ? -16.997 -22.304 -1.304 1.00 86.88 521 LEU A CA 1
ATOM 4076 C C . LEU A 1 521 ? -15.943 -23.222 -1.930 1.00 86.88 521 LEU A C 1
ATOM 4078 O O . LEU A 1 521 ? -15.364 -24.043 -1.219 1.00 86.88 521 LEU A O 1
ATOM 4082 N N . ILE A 1 522 ? -15.683 -23.059 -3.228 1.00 89.44 522 ILE A N 1
ATOM 4083 C CA . ILE A 1 522 ? -14.640 -23.798 -3.944 1.00 89.44 522 ILE A CA 1
ATOM 4084 C C . ILE A 1 522 ? -13.307 -23.078 -3.823 1.00 89.44 522 ILE A C 1
ATOM 4086 O O . ILE A 1 522 ? -12.361 -23.658 -3.310 1.00 89.44 522 ILE A O 1
ATOM 4090 N N . ILE A 1 523 ? -13.242 -21.820 -4.256 1.00 86.06 523 ILE A N 1
ATOM 4091 C CA . ILE A 1 523 ? -12.069 -20.949 -4.147 1.00 86.06 523 ILE A CA 1
ATOM 409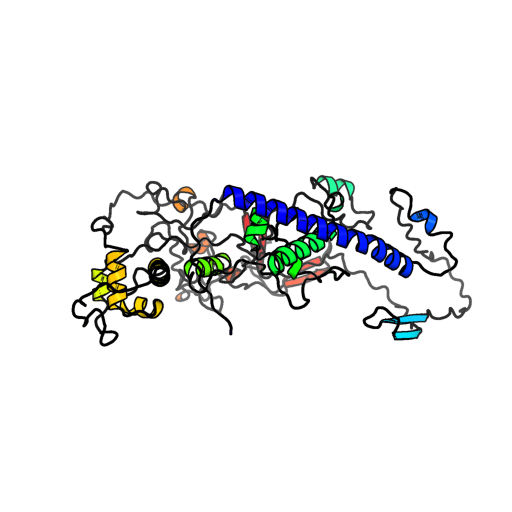2 C C . ILE A 1 523 ? -12.513 -19.487 -4.272 1.00 86.06 523 ILE A C 1
ATOM 4094 O O . ILE A 1 523 ? -13.533 -19.189 -4.902 1.00 86.06 523 ILE A O 1
ATOM 4098 N N . GLY A 1 524 ? -11.777 -18.571 -3.642 1.00 73.50 524 GLY A N 1
ATOM 4099 C CA . GLY A 1 524 ? -11.948 -17.140 -3.879 1.00 73.50 524 GLY A CA 1
ATOM 4100 C C . GLY A 1 524 ? -11.286 -16.752 -5.198 1.00 73.50 524 GLY A C 1
ATOM 4101 O O . GLY A 1 524 ? -10.124 -17.080 -5.413 1.00 73.50 524 GLY A O 1
ATOM 4102 N N . MET A 1 525 ? -12.011 -16.060 -6.070 1.00 63.06 525 MET A N 1
ATOM 4103 C CA . MET A 1 525 ? -11.453 -15.430 -7.264 1.00 63.06 525 MET A CA 1
ATOM 4104 C C . MET A 1 525 ? -11.710 -13.931 -7.196 1.00 63.06 525 MET A C 1
ATOM 4106 O O . MET A 1 525 ? -12.707 -13.480 -6.637 1.00 63.06 525 MET A O 1
ATOM 4110 N N . SER A 1 526 ? -10.819 -13.137 -7.762 1.00 51.91 526 SER A N 1
ATOM 4111 C CA . SER A 1 526 ? -11.021 -11.703 -7.911 1.00 51.91 526 SER A CA 1
ATOM 4112 C C . SER A 1 526 ? -10.942 -11.334 -9.378 1.00 51.91 526 SER A C 1
ATOM 4114 O O . SER A 1 526 ? -10.085 -11.822 -10.108 1.00 51.91 526 SER A O 1
ATOM 4116 N N . PHE A 1 527 ? -11.865 -10.478 -9.802 1.00 44.22 527 PHE A N 1
ATOM 4117 C CA . PHE A 1 527 ? -11.865 -9.900 -11.136 1.00 44.22 527 PHE A CA 1
ATOM 4118 C C . PHE A 1 527 ? -11.787 -8.382 -10.993 1.00 44.22 527 PHE A C 1
ATOM 4120 O O . PHE A 1 527 ? -12.484 -7.785 -10.164 1.00 44.22 527 PHE A O 1
ATOM 4127 N N . SER A 1 528 ? -10.917 -7.761 -11.787 1.00 38.88 528 SER A N 1
ATOM 4128 C CA . SER A 1 528 ? -10.896 -6.307 -11.922 1.00 38.88 528 SER A CA 1
ATOM 4129 C C . SER A 1 528 ? -12.056 -5.885 -12.820 1.00 38.88 528 SER A C 1
ATOM 4131 O O . SER A 1 528 ? -12.249 -6.440 -13.902 1.00 38.88 528 SER A O 1
ATOM 4133 N N . THR A 1 529 ? -12.856 -4.924 -12.367 1.00 38.69 529 THR A N 1
ATOM 4134 C CA . THR A 1 529 ? -13.852 -4.244 -13.203 1.00 38.69 529 THR A CA 1
ATOM 4135 C C . THR A 1 529 ? -13.553 -2.750 -13.187 1.00 38.69 529 THR A C 1
ATOM 4137 O O . THR A 1 529 ? -12.996 -2.252 -12.211 1.00 38.69 529 THR A O 1
ATOM 4140 N N . ARG A 1 530 ? -13.974 -2.006 -14.222 1.00 35.75 530 ARG A N 1
ATOM 4141 C CA . ARG A 1 530 ? -13.779 -0.540 -14.343 1.00 35.75 530 ARG A CA 1
ATOM 4142 C C . ARG A 1 530 ? -14.304 0.299 -13.151 1.00 35.75 530 ARG A C 1
ATOM 4144 O O . ARG A 1 530 ? -14.124 1.509 -13.149 1.00 35.75 530 ARG A O 1
ATOM 4151 N N . GLY A 1 531 ? -14.970 -0.309 -12.162 1.00 34.09 531 GLY A N 1
ATOM 4152 C CA . GLY A 1 531 ? -15.472 0.336 -10.941 1.00 34.09 531 GLY A CA 1
ATOM 4153 C C . GLY A 1 531 ? -14.813 -0.119 -9.629 1.00 34.09 531 GLY A C 1
ATOM 4154 O O . GLY A 1 531 ? -15.225 0.347 -8.568 1.00 34.09 531 GLY A O 1
ATOM 4155 N N . GLY A 1 532 ? -13.814 -1.011 -9.673 1.00 38.22 532 GLY A N 1
ATOM 4156 C CA . GLY A 1 532 ? -13.118 -1.531 -8.493 1.00 38.22 532 GLY A CA 1
ATOM 4157 C C . GLY A 1 532 ? -12.885 -3.045 -8.522 1.00 38.22 532 GLY A C 1
ATOM 4158 O O . GLY A 1 532 ? -13.304 -3.761 -9.437 1.00 38.22 532 GLY A O 1
ATOM 4159 N N . LEU A 1 533 ? -12.197 -3.532 -7.486 1.00 37.84 533 LEU A N 1
ATOM 4160 C CA . LEU A 1 533 ? -11.863 -4.944 -7.324 1.00 37.84 533 LEU A CA 1
ATOM 4161 C C . LEU A 1 533 ? -13.067 -5.709 -6.761 1.00 37.84 533 LEU A C 1
ATOM 4163 O O . LEU A 1 533 ? -13.478 -5.479 -5.623 1.00 37.84 533 LEU A O 1
ATOM 4167 N N . VAL A 1 534 ? -13.626 -6.629 -7.548 1.00 40.44 534 VAL A N 1
ATOM 4168 C CA . VAL A 1 534 ? -14.752 -7.467 -7.122 1.00 40.44 534 VAL A CA 1
ATOM 4169 C C . VAL A 1 534 ? -14.225 -8.860 -6.807 1.00 40.44 534 VAL A C 1
ATOM 4171 O O . VAL A 1 534 ? -13.726 -9.572 -7.679 1.00 40.44 534 VAL A O 1
ATOM 4174 N N . VAL A 1 535 ? -14.326 -9.265 -5.541 1.00 45.09 535 VAL A N 1
ATOM 4175 C CA . VAL A 1 535 ? -14.026 -10.640 -5.126 1.00 45.09 535 VAL A CA 1
ATOM 4176 C C . VAL A 1 535 ? -15.274 -11.486 -5.363 1.00 45.09 535 VAL A C 1
ATOM 4178 O O . VAL A 1 535 ? -16.278 -11.335 -4.669 1.00 45.09 535 VAL A O 1
ATOM 4181 N N . HIS A 1 536 ? -15.212 -12.381 -6.344 1.00 47.66 536 HIS A N 1
ATOM 4182 C CA . HIS A 1 536 ? -16.233 -13.386 -6.597 1.00 47.66 536 HIS A CA 1
ATOM 4183 C C . HIS A 1 536 ? -15.855 -14.709 -5.930 1.00 47.66 536 HIS A C 1
ATOM 4185 O O . HIS A 1 536 ? -14.827 -15.326 -6.199 1.00 47.66 536 HIS A O 1
ATOM 4191 N N . ALA A 1 537 ? -16.738 -15.192 -5.070 1.00 52.38 537 ALA A N 1
ATOM 4192 C CA . ALA A 1 537 ? -16.644 -16.537 -4.537 1.00 52.38 537 ALA A CA 1
ATOM 4193 C C . ALA A 1 537 ? -17.193 -17.538 -5.560 1.00 52.38 537 ALA A C 1
ATOM 4195 O O . ALA A 1 537 ? -18.384 -17.499 -5.886 1.00 52.38 537 ALA A O 1
ATOM 4196 N N . VAL A 1 538 ? -16.351 -18.456 -6.038 1.00 55.81 538 VAL A N 1
ATOM 4197 C CA . VAL A 1 538 ? -16.828 -19.563 -6.870 1.00 55.81 538 VAL A CA 1
ATOM 4198 C C . VAL A 1 538 ? -17.462 -20.594 -5.947 1.00 55.81 538 VAL A C 1
ATOM 4200 O O . VAL A 1 538 ? -16.784 -21.235 -5.143 1.00 55.81 538 VAL A O 1
ATOM 4203 N N . HIS A 1 539 ? -18.779 -20.733 -6.049 1.00 56.81 539 HIS A N 1
ATOM 4204 C CA . HIS A 1 539 ? -19.542 -21.755 -5.343 1.00 56.81 539 HIS A CA 1
ATOM 4205 C C . HIS A 1 539 ? -19.943 -22.859 -6.314 1.00 56.81 539 HIS A C 1
ATOM 4207 O O . HIS A 1 539 ? -20.194 -22.599 -7.492 1.00 56.81 539 HIS A O 1
ATOM 4213 N N . LEU A 1 540 ? -20.056 -24.092 -5.818 1.00 39.81 540 LEU A N 1
ATOM 4214 C CA . LEU A 1 540 ? -20.609 -25.176 -6.623 1.00 39.81 540 LEU A CA 1
ATOM 4215 C C . LEU A 1 540 ? -22.096 -24.902 -6.902 1.00 39.81 540 LEU A C 1
ATOM 4217 O O . LEU A 1 540 ? -22.928 -24.967 -5.988 1.00 39.81 540 LEU A O 1
ATOM 4221 N N . CYS A 1 541 ? -22.433 -24.604 -8.158 1.00 31.39 541 CYS A N 1
ATOM 4222 C CA . CYS A 1 541 ? -23.818 -24.521 -8.613 1.00 31.39 541 CYS A CA 1
ATOM 4223 C C . CYS A 1 541 ? -24.479 -25.907 -8.580 1.00 31.39 541 CYS A C 1
ATOM 4225 O O . CYS A 1 541 ? -23.824 -26.931 -8.779 1.00 31.39 541 CYS A O 1
ATOM 4227 N N . ARG A 1 542 ? -25.797 -25.949 -8.347 1.00 29.23 542 ARG A N 1
ATOM 4228 C CA . ARG A 1 542 ? -26.579 -27.157 -8.642 1.00 29.23 542 ARG A CA 1
ATOM 4229 C C . ARG A 1 542 ? -26.500 -27.409 -10.148 1.00 29.23 542 ARG A C 1
ATOM 4231 O O . ARG A 1 542 ? -26.849 -26.511 -10.910 1.00 29.23 542 ARG A O 1
ATOM 4238 N N . VAL A 1 543 ? -26.029 -28.597 -10.527 1.00 28.14 543 VAL A N 1
ATOM 4239 C CA . VAL A 1 543 ? -26.209 -29.151 -11.877 1.00 28.14 543 VAL A CA 1
ATOM 4240 C C . VAL A 1 543 ? -27.679 -29.483 -12.081 1.00 28.14 543 VAL A C 1
ATOM 4242 O O . VAL A 1 543 ? -28.284 -30.014 -11.115 1.00 28.14 543 VAL A O 1
#

Foldseek 3Di:
DDDDDDDDDDDDDPPVVLVVLLVLLVVLLVVLVVVLVVQCVVVVVVVVVVVDDPDPPVPPVVVPPPDDDPDDPPPPPPVPPDPDDDDDDDDDPDQFDKDKDFDADPVRHGPDIDIDGDDDDDDPDDDDDAFDDDDDDDDLDDFDDDPDALEDADQPPPVDPVDPSPVVCVSHDYYPVVDPDDCVLLLSSVQSLVCCCPPVVDDLVSSQSSVNRPFHQAADVVGQGSLRVVQVDDHDDTPPRPDDPPDRRPRDDDDDPLCPVSNCLVQQQQADPPPLARDGNDRACNGGRDDQFFADAPDDLVVLQVVCPDAPDCCGLVNNDPPPDQDDDDPSLLVQLVVLCSNPVSHHLSVSCVSSVHHSNNSVVSCCVVPPDDPPQPDPPPPVDPDDQQAADCLDLVQQADDDAWDFPDAQEVVRVTPCSVRSAAREPSHSDDPPHSSHDQFWPWACPVDQATDQDCVTVCVVSVHATDCVRHPGRCLVPPVCSYQRNCSSVSNAFDWDWDQDPVHIDIDGPDDDDASHFHGWDWDDDPRGIDIDGDGDHDD

InterPro domains:
  IPR026489 CXC domain [PS51633] (385-494)
  IPR033467 Tesmin/TSO1-like CXC domain [SM01114] (439-483)
  IPR041355 Pre-SET CXC domain [PF18264] (443-479)
  IPR045318 Histone-lysine N-methyltransferase EZH1/2-like [PTHR45747] (329-522)
  IPR046341 SET domain superfamily [G3DSA:2.170.270.10] (403-526)
  IPR046341 SET domain superfamily [SSF82199] (398-523)

Organism: NCBI:txid930991

Secondary structure (DSSP, 8-state):
-------------HHHHHHHHHHHHHHHHHHHHHHHHHHHHHHHHHHHHHHS--SS-TTTGGGTSSS--------------------------PPPPEEEEEEE-TTSSEEEEEEEEPP-----SPPPPPPP-------SS-----SPPSEE-S-TTTT-TTS-HHHHHTT-SEETTTS---THHHHHHHHHHHHHHHHH---HHHHHHTT--SS-SS-BTTB--HHHHTTSSPPPP-TT--S-TT----SS-PPPTT-HHHHHHHHHTTB---TTT-SBT-SS--S--PPPPPPPPSS-HHHHHTT--S-SSTT-TTT----SS-----HHHHHHHHHHHHH-TTS-HHHHHHHHTS-HHHHHHHHHHHSPPPTTS----------PPPP--TT-TTT----PPP--SS-SSTTTT-HHHHTT-PBPTT--S-TT-TTB-------GGG-SSBS-STTSHHHHTT-PPPTTT-TTTTTT-TT--BSS-STTTT----EEEEEETTEEEEEESS---TT-EEEEEEEEETTEEEEEEEE----

Radius of gyration: 34.68 Å; Cα contacts (8 Å, |Δi|>4): 586; chains: 1; bounding box: 78×86×93 Å

Sequence (543 aa):
MADADGQQRLPRNTSEQGLITADLVRLVLSQVRSEFMRWNDGHCRQMLQSLGSTSSESSYLDSVLFRSPKMPSIVTSFDLLSPGGPGVSEAASTPLPRVSLKMYAPGGTVARESSTQLEVIYLTSPMDPHPPYESCSPLSHSIFNGDDDDNMDFIPYADDPRFDQIDHTYCYESFSWQDAFDPDWEVIVLEAAYRLHARHGLTYDEIEESNVLPLKLRSQFNKSGLLSTGCQRDRLRWSGSTIPSSYVFPSRAQPASSDLRGRFVSANTLFCPNLSCVEPLCSVHVGFNSIPSPRRSLLPLSQILDQVIVACNNECFLDAEEAEGNPLWDTAEVDMFKVIFEISPDMTPCDLAKLCLKPCHEVLYHRKVLYPDNPGEVQLEDVKDKQNTPKFKENDPMFFTPNDPCHHAGPCDSSSNCPCSRNRSHCQRNCRCHVECDRRWRGCRCSKARSRWSCVTERCACVEASRECDPQLCSNCGCKDENTTCRNSQIQKGVHKELEVKKSSWGLGTFLAETAKAGDLIIGMSFSTRGGLVVHAVHLCRV

pLDDT: mean 77.22, std 18.99, range [23.64, 97.0]

Mean predicted aligned error: 15.65 Å